Protein AF-B9TG92-F1 (afdb_monomer_lite)

Secondary structure (DSSP, 8-state):
------GGGS---SSSPPPPB---SPPPEEEEESS-EEPPPP---TTTTEEEE-SEEE---TT-SSPPEEE--EEEE-HHHHHTSSSEE--SS--EEEEESS-EES-EEEE-EEEEE--STT---EEEEE---EEEEESS-EES-EEEEEEEEEEEEESS-EE-SSTTS--EEEEEEEEEEEEEESS-EEEEEEEETTSSPPPTTTS-TT-S--EE-----TT-EEEEEESSS-EEE---HHHHHHHHHHHHTS-SS-TT-GGGGGEE-SEEEEEESSS-EEESS-EEE---TT-EEEEEESS-EEE-SSS-EEEEE----GGGS--SSS-EEHHHHHHHHHHHHH--SS-S-SS-TTTT--PPEEEEESSS-EEESS--TTT--EEEEESS-EEEEESS-B-SEEEEE--SSTT---EEE-

Foldseek 3Di:
DDPPVPPVPADDPDDDAFDFDQDADWEAEAAEDAAEAEWDADLDDLQQFWDWAAAWDFGDDPPDPGTDIAGETWIHGRVVRVVPDTAEEGGNAYEYHYEHAAEYENHDYEWDWTWDQDDPDRAHDTDITTFYEYAHYHCAEYAQHEYETAAEEYHHEHAAEQAHPDPLGAGYEYEYANYEYEAEHQAEYEHQFYAHSQQQFRAPVNCPVVSGFGWGAGRHDLNFEHAHEYNAYEYEDANNLVSSQVSNCVVRVHGSDDVLQSCRRQEGALEYAYYYNNYEYEYAAEHEHQQHQQREAHAAHQAEHAYEYPAEYEYENWQADSVQQAHSRGIDGSVSNSVSVVLRRVPDPPRHDPQGSNLPYPDAHEAYRPQYEHYYPDPDDPGYAYEYAEQDAHEHEHNDYHYRYYYHYHHSDPPGDHDHYD

Organism: Ricinus communis (NCBI:txid3988)

Radius of gyration: 21.95 Å; chains: 1; bounding box: 61×49×61 Å

pLDDT: mean 84.56, std 16.41, range [24.73, 98.94]

Sequence (422 aa):
MADTGDFNAYWLFLVGLRYPQYPEHGGNVAIAAGHDVKFAKTDYFFTDWLARIGGKVTIDTAGTSNPPTYELTTWGVLLDDLANQQGVAAMGGGNLAVTAGNDIANLYATLPVTARQNGGGTRNQVEIVGGGNATVIAGRDILSPRIQVDKGELNLTAGRNITAATSNDLNAVLAIADTQVNLHARGDIIVDAIVNSTVLPLAAAQNNGGLLPSNYFFTYSDKASVTAQSLGGDVLLANRAKKVDTAFAARYATDLFRSSSLRFFEIYPGTVRLQALQGDVKFANDMMLFPTAKGQLEVNAANNVASTGDATASIVLSDADVASLGTLAAPRTGQDVDAALEAAMKQINPQHATQPVHRDDNTAAIIDALNGDIAPQFALPGTLRFQFTINKSLLAHAGRDLINTDFYIQHSRDSDISELLA

Structure (mmCIF, N/CA/C/O backbone):
data_AF-B9TG92-F1
#
_entry.id   AF-B9TG92-F1
#
loop_
_atom_site.group_PDB
_atom_site.id
_atom_site.type_symbol
_atom_site.label_atom_id
_atom_site.label_alt_id
_atom_site.label_comp_id
_atom_site.label_asym_id
_atom_site.label_entity_id
_atom_site.label_seq_id
_atom_site.pdbx_PDB_ins_code
_atom_site.Cartn_x
_atom_site.Cartn_y
_atom_site.Cartn_z
_atom_site.occupancy
_atom_site.B_iso_or_equiv
_atom_site.auth_seq_id
_atom_site.auth_comp_id
_atom_site.auth_asym_id
_atom_site.auth_atom_id
_atom_site.pdbx_PDB_model_num
ATOM 1 N N . MET A 1 1 ? 22.901 -11.421 -41.882 1.00 32.66 1 MET A N 1
ATOM 2 C CA . MET A 1 1 ? 23.095 -12.180 -40.630 1.00 32.66 1 MET A CA 1
ATOM 3 C C . MET A 1 1 ? 21.723 -12.404 -40.040 1.00 32.66 1 MET A C 1
ATOM 5 O O . MET A 1 1 ? 20.933 -11.470 -40.058 1.00 32.66 1 MET A O 1
ATOM 9 N N . ALA A 1 2 ? 21.413 -13.647 -39.684 1.00 24.73 2 ALA A N 1
ATOM 10 C CA . ALA A 1 2 ? 20.120 -14.025 -39.138 1.00 24.73 2 ALA A CA 1
ATOM 11 C C . ALA A 1 2 ? 19.972 -13.444 -37.728 1.00 24.73 2 ALA A C 1
ATOM 13 O O . ALA A 1 2 ? 20.885 -13.560 -36.915 1.00 24.73 2 ALA A O 1
ATOM 14 N N . ASP A 1 3 ? 18.833 -12.800 -37.511 1.00 35.12 3 ASP A N 1
ATOM 15 C CA . ASP A 1 3 ? 18.341 -12.271 -36.247 1.00 35.12 3 ASP A CA 1
ATOM 16 C C . ASP A 1 3 ? 18.025 -13.450 -35.315 1.00 35.12 3 ASP A C 1
ATOM 18 O O . ASP A 1 3 ? 16.931 -14.016 -35.326 1.00 35.12 3 ASP A O 1
ATOM 22 N N . THR A 1 4 ? 19.038 -13.922 -34.591 1.00 27.95 4 THR A N 1
ATOM 23 C CA . THR A 1 4 ? 18.823 -14.750 -33.407 1.00 27.95 4 THR A CA 1
ATOM 24 C C . THR A 1 4 ? 18.380 -13.787 -32.321 1.00 27.95 4 THR A C 1
ATOM 26 O O . THR A 1 4 ? 19.220 -13.056 -31.801 1.00 27.95 4 THR A O 1
ATOM 29 N N . GLY A 1 5 ? 17.078 -13.762 -32.027 1.00 35.16 5 GLY A N 1
ATOM 30 C CA . GLY A 1 5 ? 16.416 -12.950 -30.996 1.00 35.16 5 GLY A CA 1
ATOM 31 C C . GLY A 1 5 ? 16.893 -13.181 -29.555 1.00 35.16 5 GLY A C 1
ATOM 32 O O . GLY A 1 5 ? 16.096 -13.124 -28.626 1.00 35.16 5 GLY A O 1
ATOM 33 N N . ASP A 1 6 ? 18.182 -13.433 -29.359 1.00 37.00 6 ASP A N 1
ATOM 34 C CA . ASP A 1 6 ? 18.856 -13.448 -28.080 1.00 37.00 6 ASP A CA 1
ATOM 35 C C . ASP A 1 6 ? 19.306 -12.027 -27.745 1.00 37.00 6 ASP A C 1
ATOM 37 O O . ASP A 1 6 ? 20.377 -11.551 -28.132 1.00 37.00 6 ASP A O 1
ATOM 41 N N . PHE A 1 7 ? 18.489 -11.378 -26.921 1.00 45.91 7 PHE A N 1
ATOM 42 C CA . PHE A 1 7 ? 18.808 -10.145 -26.197 1.00 45.91 7 PHE A CA 1
ATOM 43 C C . PHE A 1 7 ? 20.132 -10.232 -25.400 1.00 45.91 7 PHE A C 1
ATOM 45 O O . PHE A 1 7 ? 20.683 -9.214 -24.996 1.00 45.91 7 PHE A O 1
ATOM 52 N N . ASN A 1 8 ? 20.674 -11.443 -25.212 1.00 42.69 8 ASN A N 1
ATOM 53 C CA . ASN A 1 8 ? 21.971 -11.714 -24.589 1.00 42.69 8 ASN A CA 1
ATOM 54 C C . ASN A 1 8 ? 23.181 -11.212 -25.404 1.00 42.69 8 ASN A C 1
ATOM 56 O O . ASN A 1 8 ? 24.268 -11.083 -24.846 1.00 42.69 8 ASN A O 1
ATOM 60 N N . ALA A 1 9 ? 23.036 -10.971 -26.714 1.00 37.94 9 ALA A N 1
ATOM 61 C CA . ALA A 1 9 ? 24.178 -10.698 -27.596 1.00 37.94 9 ALA A CA 1
ATOM 62 C C . ALA A 1 9 ? 24.512 -9.204 -27.776 1.00 37.94 9 ALA A C 1
ATOM 64 O O . ALA A 1 9 ? 25.618 -8.872 -28.207 1.00 37.94 9 ALA A O 1
ATOM 65 N N . TYR A 1 10 ? 23.596 -8.295 -27.433 1.00 39.09 10 TYR A N 1
ATOM 66 C CA . TYR A 1 10 ? 23.739 -6.863 -27.704 1.00 39.09 10 TYR A CA 1
ATOM 67 C C . TYR A 1 10 ? 23.514 -6.057 -26.417 1.00 39.09 10 TYR A C 1
ATOM 69 O O . TYR A 1 10 ? 22.395 -5.626 -26.183 1.00 39.09 10 TYR A O 1
ATOM 77 N N . TRP A 1 11 ? 24.589 -5.926 -25.613 1.00 43.22 11 TRP A N 1
ATOM 78 C CA . TRP A 1 11 ? 24.869 -5.066 -24.427 1.00 43.22 11 TRP A CA 1
ATOM 79 C C . TRP A 1 11 ? 25.344 -5.888 -23.210 1.00 43.22 11 TRP A C 1
ATOM 81 O O . TRP A 1 11 ? 24.722 -6.884 -22.879 1.00 43.22 11 TRP A O 1
ATOM 91 N N . LEU A 1 12 ? 26.417 -5.577 -22.465 1.00 42.84 12 LEU A N 1
ATOM 92 C CA . LEU A 1 12 ? 27.057 -4.305 -22.113 1.00 42.84 12 LEU A CA 1
ATOM 93 C C . LEU A 1 12 ? 28.601 -4.388 -22.220 1.00 42.84 12 LEU A C 1
ATOM 95 O O . LEU A 1 12 ? 29.287 -4.791 -21.282 1.00 42.84 12 LEU A O 1
ATOM 99 N N . PHE A 1 13 ? 29.184 -3.933 -23.329 1.00 36.28 13 PHE A N 1
ATOM 100 C CA . PHE A 1 13 ? 30.640 -3.747 -23.443 1.00 36.28 13 PHE A CA 1
ATOM 101 C C . PHE A 1 13 ? 31.034 -2.289 -23.184 1.00 36.28 13 PHE A C 1
ATOM 103 O O . PHE A 1 13 ? 31.617 -1.639 -24.039 1.00 36.28 13 PHE A O 1
ATOM 110 N N . LEU A 1 14 ? 30.726 -1.761 -21.999 1.00 35.78 14 LEU A N 1
ATOM 111 C CA . LEU A 1 14 ? 31.373 -0.550 -21.489 1.00 35.78 14 LEU A CA 1
ATOM 112 C C . LEU A 1 14 ? 31.385 -0.577 -19.952 1.00 35.78 14 LEU A C 1
ATOM 114 O O . LEU A 1 14 ? 30.380 -0.349 -19.296 1.00 35.78 14 LEU A O 1
ATOM 118 N N . VAL A 1 15 ? 32.569 -0.864 -19.406 1.00 33.81 15 VAL A N 1
ATOM 119 C CA . VAL A 1 15 ? 33.053 -0.459 -18.073 1.00 33.81 15 VAL A CA 1
ATOM 120 C C . VAL A 1 15 ? 32.148 -0.818 -16.871 1.00 33.81 15 VAL A C 1
ATOM 122 O O . VAL A 1 15 ? 31.444 0.022 -16.326 1.00 33.81 15 VAL A O 1
ATOM 125 N N . GLY A 1 16 ? 32.227 -2.064 -16.386 1.00 43.06 16 GLY A N 1
ATOM 126 C CA . GLY A 1 16 ? 31.868 -2.402 -14.993 1.00 43.06 16 GLY A CA 1
ATOM 127 C C . GLY A 1 16 ? 30.378 -2.472 -14.625 1.00 43.06 16 GLY A C 1
ATOM 128 O O . GLY A 1 16 ? 30.058 -2.519 -13.439 1.00 43.06 16 GLY A O 1
ATOM 129 N N . LEU A 1 17 ? 29.466 -2.490 -15.597 1.00 50.59 17 LEU A N 1
ATOM 130 C CA . LEU A 1 17 ? 28.030 -2.611 -15.338 1.00 50.59 17 LEU A CA 1
ATOM 131 C C . LEU A 1 17 ? 27.621 -4.046 -14.938 1.00 50.59 17 LEU A C 1
ATOM 133 O O . LEU A 1 17 ? 28.077 -5.026 -15.527 1.00 50.59 17 LEU A O 1
ATOM 137 N N . ARG A 1 18 ? 26.750 -4.153 -13.923 1.00 62.03 18 ARG A N 1
ATOM 138 C CA . ARG A 1 18 ? 26.184 -5.416 -13.416 1.00 62.03 18 ARG A CA 1
ATOM 139 C C . ARG A 1 18 ? 24.968 -5.832 -14.247 1.00 62.03 18 ARG A C 1
ATOM 141 O O . ARG A 1 18 ? 24.165 -4.982 -14.625 1.00 62.03 18 ARG A O 1
ATOM 148 N N . TYR A 1 19 ? 24.819 -7.129 -14.508 1.00 69.75 19 TYR A N 1
ATOM 149 C CA . TYR A 1 19 ? 23.751 -7.657 -15.362 1.00 69.75 19 TYR A CA 1
ATOM 150 C C . TYR A 1 19 ? 22.501 -8.017 -14.545 1.00 69.75 19 TYR A C 1
ATOM 152 O O . TYR A 1 19 ? 22.633 -8.775 -13.578 1.00 69.75 19 TYR A O 1
ATOM 160 N N . PRO A 1 20 ? 21.297 -7.537 -14.923 1.00 79.12 20 PRO A N 1
ATOM 161 C CA . PRO A 1 20 ? 20.060 -8.041 -14.344 1.00 79.12 20 PRO A CA 1
ATOM 162 C C . PRO A 1 20 ? 19.905 -9.520 -14.699 1.00 79.12 20 PRO A C 1
ATOM 164 O O . PRO A 1 20 ? 20.040 -9.912 -15.858 1.00 79.12 20 PRO A O 1
ATOM 167 N N . GLN A 1 21 ? 19.620 -10.335 -13.692 1.00 86.12 21 GLN A N 1
ATOM 168 C CA . GLN A 1 21 ? 19.361 -11.759 -13.855 1.00 86.12 21 GLN A CA 1
ATOM 169 C C . GLN A 1 21 ? 17.859 -12.037 -13.772 1.00 86.12 21 GLN A C 1
ATOM 171 O O . GLN A 1 21 ? 17.124 -11.351 -13.060 1.00 86.12 21 GLN A O 1
ATOM 176 N N . TYR A 1 22 ? 17.415 -13.067 -14.489 1.00 90.12 22 TYR A N 1
ATOM 177 C CA . TYR A 1 22 ? 16.012 -13.479 -14.582 1.00 90.12 22 TYR A CA 1
ATOM 178 C C . TYR A 1 22 ? 15.891 -14.919 -14.070 1.00 90.12 22 TYR A C 1
ATOM 180 O O . TYR A 1 22 ? 15.776 -15.844 -14.875 1.00 90.12 22 TYR A O 1
ATOM 188 N N . PRO A 1 23 ? 16.049 -15.151 -12.751 1.00 89.38 23 PRO A N 1
ATOM 189 C CA . PRO A 1 23 ? 15.964 -16.491 -12.195 1.00 89.38 23 PRO A CA 1
ATOM 190 C C . PRO A 1 23 ? 14.583 -17.090 -12.465 1.00 89.38 23 PRO A C 1
ATOM 192 O O . PRO A 1 23 ? 13.569 -16.394 -12.453 1.00 89.38 23 PRO A O 1
ATOM 195 N N . GLU A 1 24 ? 14.555 -18.403 -12.650 1.00 89.06 24 GLU A N 1
ATOM 196 C CA . GLU A 1 24 ? 13.348 -19.208 -12.813 1.00 89.06 24 GLU A CA 1
ATOM 197 C C . GLU A 1 24 ? 13.443 -20.431 -11.898 1.00 89.06 24 GLU A C 1
ATOM 199 O O . GLU A 1 24 ? 14.540 -20.844 -11.516 1.00 89.06 24 GLU A O 1
ATOM 204 N N . HIS A 1 25 ? 12.297 -21.043 -11.594 1.00 87.88 25 HIS A N 1
ATOM 205 C CA . HIS A 1 25 ? 12.203 -22.264 -10.788 1.00 87.88 25 HIS A CA 1
ATOM 206 C C . HIS A 1 25 ? 12.802 -22.118 -9.379 1.00 87.88 25 HIS A C 1
ATOM 208 O O . HIS A 1 25 ? 13.513 -23.001 -8.895 1.00 87.88 25 HIS A O 1
ATOM 214 N N . GLY A 1 26 ? 12.505 -21.000 -8.714 1.00 88.19 26 GLY A N 1
ATOM 215 C CA . GLY A 1 26 ? 12.903 -20.784 -7.326 1.00 88.19 26 GLY A CA 1
ATOM 216 C C . GLY A 1 26 ? 12.290 -21.779 -6.337 1.00 88.19 26 GLY A C 1
ATOM 217 O O . GLY A 1 26 ? 11.373 -22.544 -6.646 1.00 88.19 26 GLY A O 1
ATOM 218 N N . GLY A 1 27 ? 12.840 -21.786 -5.122 1.00 92.62 27 GLY A N 1
ATOM 219 C CA . GLY A 1 27 ? 12.465 -22.715 -4.059 1.00 92.62 27 GLY A CA 1
ATOM 220 C C . GLY A 1 27 ? 11.531 -22.108 -3.015 1.00 92.62 27 GLY A C 1
ATOM 221 O O . GLY A 1 27 ? 11.502 -20.899 -2.799 1.00 92.62 27 GLY A O 1
ATOM 222 N N . ASN A 1 28 ? 10.806 -22.978 -2.311 1.00 96.38 28 ASN A N 1
ATOM 223 C CA . ASN A 1 28 ? 10.024 -22.581 -1.144 1.00 96.38 28 ASN A CA 1
ATOM 224 C C . ASN A 1 28 ? 10.932 -22.418 0.083 1.00 96.38 28 ASN A C 1
ATOM 226 O O . ASN A 1 28 ? 11.818 -23.243 0.313 1.00 96.38 28 ASN A O 1
ATOM 230 N N . VAL A 1 29 ? 10.653 -21.416 0.915 1.00 96.06 29 VAL A N 1
ATOM 231 C CA . VAL A 1 29 ? 11.334 -21.201 2.197 1.00 96.06 29 VAL A CA 1
ATOM 232 C C . VAL A 1 29 ? 10.324 -21.288 3.336 1.00 96.06 29 VAL A C 1
ATOM 234 O O . VAL A 1 29 ? 9.287 -20.629 3.309 1.00 96.06 29 VAL A O 1
ATOM 237 N N . ALA A 1 30 ? 10.639 -22.086 4.356 1.00 97.50 30 ALA A N 1
ATOM 238 C CA . ALA A 1 30 ? 9.832 -22.215 5.563 1.00 97.50 30 ALA A CA 1
ATOM 239 C C . ALA A 1 30 ? 10.693 -21.991 6.812 1.00 97.50 30 ALA A C 1
ATOM 241 O O . ALA A 1 30 ? 11.732 -22.630 6.980 1.00 97.50 30 ALA A O 1
ATOM 242 N N . ILE A 1 31 ? 10.249 -21.097 7.696 1.00 97.81 31 ILE A N 1
ATOM 243 C CA . ILE A 1 31 ? 10.874 -20.796 8.988 1.00 97.81 31 ILE A CA 1
ATOM 244 C C . ILE A 1 31 ? 9.813 -20.983 10.069 1.00 97.81 31 ILE A C 1
ATOM 246 O O . ILE A 1 31 ? 8.762 -20.349 10.023 1.00 97.81 31 ILE A O 1
ATOM 250 N N . ALA A 1 32 ? 10.095 -21.827 11.057 1.00 97.94 32 ALA A N 1
ATOM 251 C CA . ALA A 1 32 ? 9.201 -22.064 12.182 1.00 97.94 32 ALA A CA 1
ATOM 252 C C . ALA A 1 32 ? 9.975 -22.014 13.502 1.00 97.94 32 ALA A C 1
ATOM 254 O O . ALA A 1 32 ? 11.012 -22.663 13.642 1.00 97.94 32 ALA A O 1
ATOM 255 N N . ALA A 1 33 ? 9.454 -21.270 14.476 1.00 98.12 33 ALA A N 1
ATOM 256 C CA . ALA A 1 33 ? 9.990 -21.218 15.831 1.00 98.12 33 ALA A CA 1
ATOM 257 C C . ALA A 1 33 ? 8.864 -21.302 16.872 1.00 98.12 33 ALA A C 1
ATOM 259 O O . ALA A 1 33 ? 7.816 -20.677 16.726 1.00 98.12 33 ALA A O 1
ATOM 260 N N . GLY A 1 34 ? 9.098 -22.040 17.962 1.00 98.06 34 GLY A N 1
ATOM 261 C CA . GLY A 1 34 ? 8.134 -22.149 19.068 1.00 98.06 34 GLY A CA 1
ATOM 262 C C . GLY A 1 34 ? 7.963 -20.860 19.884 1.00 98.06 34 GLY A C 1
ATOM 263 O O . GLY A 1 34 ? 6.956 -20.703 20.562 1.00 98.06 34 GLY A O 1
ATOM 264 N N . HIS A 1 35 ? 8.922 -19.934 19.801 1.00 97.75 35 HIS A N 1
ATOM 265 C CA . HIS A 1 35 ? 8.871 -18.611 20.428 1.00 97.75 35 HIS A CA 1
ATOM 266 C C . HIS A 1 35 ? 8.962 -17.519 19.359 1.00 97.75 35 HIS A C 1
ATOM 268 O O . HIS A 1 35 ? 8.070 -17.436 18.523 1.00 97.75 35 HIS A O 1
ATOM 274 N N . ASP A 1 36 ? 10.006 -16.691 19.383 1.00 98.38 36 ASP A N 1
ATOM 275 C CA . ASP A 1 36 ? 10.159 -15.546 18.491 1.00 98.38 36 ASP A CA 1
ATOM 276 C C . ASP A 1 36 ? 10.956 -15.925 17.235 1.00 98.38 36 ASP A C 1
ATOM 278 O O . ASP A 1 36 ? 11.883 -16.738 17.298 1.00 98.38 36 ASP A O 1
ATOM 282 N N . VAL A 1 37 ? 10.683 -15.242 16.123 1.00 98.12 37 VAL A N 1
ATOM 283 C CA . VAL A 1 37 ? 11.600 -15.148 14.979 1.00 98.12 37 VAL A CA 1
ATOM 284 C C . VAL A 1 37 ? 12.099 -13.708 14.896 1.00 98.12 37 VAL A C 1
ATOM 286 O O . VAL A 1 37 ? 11.320 -12.778 14.697 1.00 98.12 37 VAL A O 1
ATOM 289 N N . LYS A 1 38 ? 13.408 -13.501 15.056 1.00 96.44 38 LYS A N 1
ATOM 290 C CA . LYS A 1 38 ? 14.025 -12.167 15.046 1.00 96.44 38 LYS A CA 1
ATOM 291 C C . LYS A 1 38 ? 15.015 -12.069 13.901 1.00 96.44 38 LYS A C 1
ATOM 293 O O . LYS A 1 38 ? 16.072 -12.694 13.938 1.00 96.44 38 LYS A O 1
ATOM 298 N N . PHE A 1 39 ? 14.672 -11.262 12.909 1.00 94.69 39 PHE A N 1
ATOM 299 C CA . PHE A 1 39 ? 15.595 -10.886 11.852 1.00 94.69 39 PHE A CA 1
ATOM 300 C C . PHE A 1 39 ? 16.472 -9.728 12.319 1.00 94.69 39 PHE A C 1
ATOM 302 O O . PHE A 1 39 ? 16.079 -8.907 13.159 1.00 94.69 39 PHE A O 1
ATOM 309 N N . ALA A 1 40 ? 17.680 -9.670 11.771 1.00 91.69 40 ALA A N 1
ATOM 310 C CA . ALA A 1 40 ? 18.549 -8.526 11.960 1.00 91.69 40 ALA A CA 1
ATOM 311 C C . ALA A 1 40 ? 17.946 -7.294 11.261 1.00 91.69 40 ALA A C 1
ATOM 313 O O . ALA A 1 40 ? 17.306 -7.398 10.212 1.00 91.69 40 ALA A O 1
ATOM 314 N N . LYS A 1 41 ? 18.105 -6.119 11.879 1.00 88.06 41 LYS A N 1
ATOM 315 C CA . LYS A 1 41 ? 17.616 -4.868 11.299 1.00 88.06 41 LYS A CA 1
ATOM 316 C C . LYS A 1 41 ? 18.447 -4.536 10.065 1.00 88.06 41 LYS A C 1
ATOM 318 O O . LYS A 1 41 ? 19.637 -4.274 10.181 1.00 88.06 41 LYS A O 1
ATOM 323 N N . THR A 1 42 ? 17.789 -4.506 8.913 1.00 82.94 42 THR A N 1
ATOM 324 C CA . THR A 1 42 ? 18.389 -4.050 7.658 1.00 82.94 42 THR A CA 1
ATOM 325 C C . THR A 1 42 ? 18.031 -2.594 7.350 1.00 82.94 42 THR A C 1
ATOM 327 O O . THR A 1 42 ? 16.931 -2.143 7.679 1.00 82.94 42 THR A O 1
ATOM 330 N N . ASP A 1 43 ? 18.961 -1.868 6.744 1.00 79.50 43 ASP A N 1
ATOM 331 C CA . ASP A 1 43 ? 18.799 -0.549 6.126 1.00 79.50 43 ASP A CA 1
ATOM 332 C C . ASP A 1 43 ? 18.682 -0.646 4.593 1.00 79.50 43 ASP A C 1
ATOM 334 O O . ASP A 1 43 ? 18.698 0.369 3.904 1.00 79.50 43 ASP A O 1
ATOM 338 N N . TYR A 1 44 ? 18.559 -1.865 4.057 1.00 79.69 44 TYR A N 1
ATOM 339 C CA . TYR A 1 44 ? 18.338 -2.103 2.638 1.00 79.69 44 TYR A CA 1
ATOM 340 C C . TYR A 1 44 ? 16.861 -1.974 2.265 1.00 79.69 44 TYR A C 1
ATOM 342 O O . TYR A 1 44 ? 15.956 -2.322 3.037 1.00 79.69 44 TYR A O 1
ATOM 350 N N . PHE A 1 45 ? 16.631 -1.532 1.034 1.00 81.88 45 PHE A N 1
ATOM 351 C CA . PHE A 1 45 ? 15.318 -1.424 0.424 1.00 81.88 45 PHE A CA 1
ATOM 352 C C . PHE A 1 45 ? 15.212 -2.286 -0.839 1.00 81.88 45 PHE A C 1
ATOM 354 O O . PHE A 1 45 ? 16.197 -2.788 -1.378 1.00 81.88 45 PHE A O 1
ATOM 361 N N . PHE A 1 46 ? 13.985 -2.511 -1.310 1.00 84.44 46 PHE A N 1
ATOM 362 C CA . PHE A 1 46 ? 13.704 -3.389 -2.458 1.00 84.44 46 PHE A CA 1
ATOM 363 C C . PHE A 1 46 ? 14.378 -2.917 -3.758 1.00 84.44 46 PHE A C 1
ATOM 365 O O . PHE A 1 46 ? 14.611 -3.692 -4.678 1.00 84.44 46 PHE A O 1
ATOM 372 N N . THR A 1 47 ? 14.729 -1.634 -3.829 1.00 79.88 47 THR A N 1
ATOM 373 C CA . THR A 1 47 ? 15.389 -1.002 -4.974 1.00 79.88 47 THR A CA 1
ATOM 374 C C . THR A 1 47 ? 16.872 -1.318 -5.095 1.00 79.88 47 THR A C 1
ATOM 376 O O . THR A 1 47 ? 17.432 -1.093 -6.160 1.00 79.88 47 THR A O 1
ATOM 379 N N . ASP A 1 48 ? 17.521 -1.826 -4.044 1.00 79.94 48 ASP A N 1
ATOM 380 C CA . ASP A 1 48 ? 18.973 -2.050 -4.042 1.00 79.94 48 ASP A CA 1
ATOM 381 C C . ASP A 1 48 ? 19.429 -3.096 -5.059 1.00 79.94 48 ASP A C 1
ATOM 383 O O . ASP A 1 48 ? 20.454 -2.935 -5.718 1.00 79.94 48 ASP A O 1
ATOM 387 N N . TRP A 1 49 ? 18.652 -4.163 -5.211 1.00 83.31 49 TRP A N 1
ATOM 388 C CA . TRP A 1 49 ? 18.963 -5.290 -6.092 1.00 83.31 49 TRP A CA 1
ATOM 389 C C . TRP A 1 49 ? 17.982 -5.423 -7.251 1.00 83.31 49 TRP A C 1
ATOM 391 O O . TRP A 1 49 ? 18.263 -6.164 -8.188 1.00 83.31 49 TRP A O 1
ATOM 401 N N . LEU A 1 50 ? 16.837 -4.738 -7.218 1.00 84.44 50 LEU A N 1
ATOM 402 C CA . LEU A 1 50 ? 15.870 -4.780 -8.309 1.00 84.44 50 LEU A CA 1
ATOM 403 C C . LEU A 1 50 ? 16.279 -3.782 -9.396 1.00 84.44 50 LEU A C 1
ATOM 405 O O . LEU A 1 50 ? 15.917 -2.607 -9.347 1.00 84.44 50 LEU A O 1
ATOM 409 N N . ALA A 1 51 ? 17.058 -4.255 -10.367 1.00 81.94 51 ALA A N 1
ATOM 410 C CA . ALA A 1 51 ? 17.488 -3.458 -11.507 1.00 81.94 51 ALA A CA 1
ATOM 411 C C . ALA A 1 51 ? 16.348 -3.317 -12.518 1.00 81.94 51 ALA A C 1
ATOM 413 O O . ALA A 1 51 ? 15.675 -4.296 -12.845 1.00 81.94 51 ALA A O 1
ATOM 414 N N . ARG A 1 52 ? 16.149 -2.101 -13.036 1.00 81.31 52 ARG A N 1
ATOM 415 C CA . ARG A 1 52 ? 15.073 -1.778 -13.982 1.00 81.31 52 ARG A CA 1
ATOM 416 C C . ARG A 1 52 ? 15.578 -0.893 -15.114 1.00 81.31 52 ARG A C 1
ATOM 418 O O . ARG A 1 52 ? 16.398 -0.003 -14.906 1.00 81.31 52 ARG A O 1
ATOM 425 N N . ILE A 1 53 ? 15.031 -1.119 -16.299 1.00 77.31 53 ILE A N 1
ATOM 426 C CA . ILE A 1 53 ? 15.172 -0.271 -17.480 1.00 77.31 53 ILE A CA 1
ATOM 427 C C . ILE A 1 53 ? 13.763 -0.068 -18.040 1.00 77.31 53 ILE A C 1
ATOM 429 O O . ILE A 1 53 ? 12.962 -1.001 -18.059 1.00 77.31 53 ILE A O 1
ATOM 433 N N . GLY A 1 54 ? 13.457 1.144 -18.483 1.00 77.06 54 GLY A N 1
ATOM 434 C CA . GLY A 1 54 ? 12.190 1.485 -19.121 1.00 77.06 54 GLY A CA 1
ATOM 435 C C . GLY A 1 54 ? 12.404 2.568 -20.171 1.00 77.06 54 GLY A C 1
ATOM 436 O O . GLY A 1 54 ? 13.326 3.367 -20.048 1.00 77.06 54 GLY A O 1
ATOM 437 N N . GLY A 1 55 ? 11.553 2.624 -21.189 1.00 75.62 55 GLY A N 1
ATOM 438 C CA . GLY A 1 55 ? 11.542 3.720 -22.156 1.00 75.62 55 GLY A CA 1
ATOM 439 C C . GLY A 1 55 ? 12.617 3.618 -23.242 1.00 75.62 55 GLY A C 1
ATOM 440 O O . GLY A 1 55 ? 13.022 2.531 -23.653 1.00 75.62 55 GLY A O 1
ATOM 441 N N . LYS A 1 56 ? 13.019 4.776 -23.777 1.00 74.94 56 LYS A N 1
ATOM 442 C CA . LYS A 1 56 ? 13.911 4.867 -24.940 1.00 74.94 56 LYS A CA 1
ATOM 443 C C . LYS A 1 56 ? 15.371 4.687 -24.537 1.00 74.94 56 LYS A C 1
ATOM 445 O O . LYS A 1 56 ? 15.921 5.511 -23.811 1.00 74.94 56 LYS A O 1
ATOM 450 N N . VAL A 1 57 ? 16.007 3.652 -25.071 1.00 70.50 57 VAL A N 1
ATOM 451 C CA . VAL A 1 57 ? 17.429 3.348 -24.890 1.00 70.50 57 VAL A CA 1
ATOM 452 C C . VAL A 1 57 ? 18.134 3.460 -26.236 1.00 70.50 57 VAL A C 1
ATOM 454 O O . VAL A 1 57 ? 17.754 2.797 -27.200 1.00 70.50 57 VAL A O 1
ATOM 457 N N . THR A 1 58 ? 19.168 4.295 -26.312 1.00 69.81 58 THR A N 1
ATOM 458 C CA . THR A 1 58 ? 19.995 4.447 -27.517 1.00 69.81 58 THR A CA 1
ATOM 459 C C . THR A 1 58 ? 21.234 3.572 -27.420 1.00 69.81 58 THR A C 1
ATOM 461 O O . THR A 1 58 ? 21.972 3.656 -26.438 1.00 69.81 58 THR A O 1
ATOM 464 N N . ILE A 1 59 ? 21.457 2.744 -28.445 1.00 67.00 59 ILE A N 1
ATOM 465 C CA . ILE A 1 59 ? 22.550 1.774 -28.488 1.00 67.00 59 ILE A CA 1
ATOM 466 C C . ILE A 1 59 ? 23.726 2.2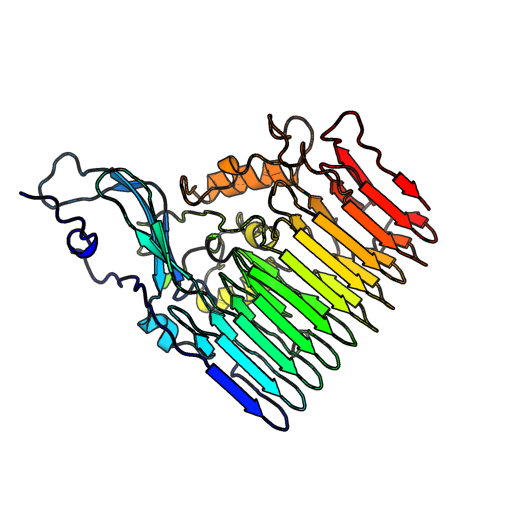43 -29.316 1.00 67.00 59 ILE A C 1
ATOM 468 O O . ILE A 1 59 ? 23.740 2.070 -30.532 1.00 67.00 59 ILE A O 1
ATOM 472 N N . ASP A 1 60 ? 24.731 2.805 -28.641 1.00 61.94 60 ASP A N 1
ATOM 473 C CA . ASP A 1 60 ? 26.004 3.132 -29.273 1.00 61.94 60 ASP A CA 1
ATOM 474 C C . ASP A 1 60 ? 26.828 1.864 -29.508 1.00 61.94 60 ASP A C 1
ATOM 476 O O . ASP A 1 60 ? 27.434 1.291 -28.600 1.00 61.94 60 ASP A O 1
ATOM 480 N N . THR A 1 61 ? 26.811 1.405 -30.757 1.00 61.09 61 THR A N 1
ATOM 481 C CA . THR A 1 61 ? 27.710 0.355 -31.227 1.00 61.09 61 THR A CA 1
ATOM 482 C C . THR A 1 61 ? 28.906 1.043 -31.873 1.00 61.09 61 THR A C 1
ATOM 484 O O . THR A 1 61 ? 28.735 1.833 -32.800 1.00 61.09 61 THR A O 1
ATOM 487 N N . ALA A 1 62 ? 30.120 0.755 -31.396 1.00 53.81 62 ALA A N 1
ATOM 488 C CA . ALA A 1 62 ? 31.332 1.436 -31.848 1.00 53.81 62 ALA A CA 1
ATOM 489 C C . ALA A 1 62 ? 31.416 1.512 -33.389 1.00 53.81 62 ALA A C 1
ATOM 491 O O . ALA A 1 62 ? 31.582 0.496 -34.065 1.00 53.81 62 ALA A O 1
ATOM 492 N N . GLY A 1 63 ? 31.304 2.731 -33.933 1.00 59.34 63 GLY A N 1
ATOM 493 C CA . GLY A 1 63 ? 31.415 3.018 -35.369 1.00 59.34 63 GLY A CA 1
ATOM 494 C C . GLY A 1 63 ? 30.112 3.365 -36.103 1.00 59.34 63 GLY A C 1
ATOM 495 O O . GLY A 1 63 ? 30.178 3.666 -37.295 1.00 59.34 63 GLY A O 1
ATOM 496 N N . THR A 1 64 ? 28.944 3.372 -35.448 1.00 60.62 64 THR A N 1
ATOM 497 C CA . THR A 1 64 ? 27.695 3.853 -36.075 1.00 60.62 64 THR A CA 1
ATOM 498 C C . THR A 1 64 ? 27.484 5.355 -35.886 1.00 60.62 64 THR A C 1
ATOM 500 O O . THR A 1 64 ? 27.410 5.838 -34.764 1.00 60.62 64 THR A O 1
ATOM 503 N N . SER A 1 65 ? 27.316 6.100 -36.985 1.00 67.31 65 SER A N 1
ATOM 504 C CA . SER A 1 65 ? 27.017 7.544 -36.964 1.00 67.31 65 SER A CA 1
ATOM 505 C C . SER A 1 65 ? 25.586 7.885 -36.526 1.00 67.31 65 SER A C 1
ATOM 507 O O . SER A 1 65 ? 25.320 9.037 -36.205 1.00 67.31 65 SER A O 1
ATOM 509 N N . ASN A 1 66 ? 24.687 6.894 -36.491 1.00 70.31 66 ASN A N 1
ATOM 510 C CA . ASN A 1 66 ? 23.313 6.991 -35.998 1.00 70.31 66 ASN A CA 1
ATOM 511 C C . ASN A 1 66 ? 22.994 5.737 -35.167 1.00 70.31 66 ASN A C 1
ATOM 513 O O . ASN A 1 66 ? 22.535 4.739 -35.733 1.00 70.31 66 ASN A O 1
ATOM 517 N N . PRO A 1 67 ? 23.280 5.743 -33.857 1.00 70.31 67 PRO A N 1
ATOM 518 C CA . PRO A 1 67 ? 22.981 4.605 -33.005 1.00 70.31 67 PRO A CA 1
ATOM 519 C C . PRO A 1 67 ? 21.463 4.358 -32.953 1.00 70.31 67 PRO A C 1
ATOM 521 O O . PRO A 1 67 ? 20.694 5.311 -32.792 1.00 70.31 67 PRO A O 1
ATOM 524 N N . PRO A 1 68 ? 20.997 3.108 -33.109 1.00 68.81 68 PRO A N 1
ATOM 525 C CA . PRO A 1 68 ? 19.574 2.802 -33.050 1.00 68.81 68 PRO A CA 1
ATOM 526 C C . PRO A 1 68 ? 18.994 3.054 -31.648 1.00 68.81 68 PRO A C 1
ATOM 528 O O . PRO A 1 68 ? 19.610 2.715 -30.636 1.00 68.81 68 PRO A O 1
ATOM 531 N N . THR A 1 69 ? 17.789 3.628 -31.593 1.00 73.12 69 THR A N 1
ATOM 532 C CA . THR A 1 69 ? 17.003 3.803 -30.361 1.00 73.12 69 THR A CA 1
ATOM 533 C C . THR A 1 69 ? 15.900 2.753 -30.289 1.00 73.12 69 THR A C 1
ATOM 535 O O . THR A 1 69 ? 15.149 2.570 -31.247 1.00 73.12 69 THR A O 1
ATOM 538 N N . TYR A 1 70 ? 15.777 2.105 -29.136 1.00 71.88 70 TYR A N 1
ATOM 539 C CA . TYR A 1 70 ? 14.789 1.066 -28.854 1.00 71.88 70 TYR A CA 1
ATOM 540 C C . TYR A 1 70 ? 13.896 1.511 -27.705 1.00 71.88 70 TYR A C 1
ATOM 542 O O . TYR A 1 70 ? 14.371 2.156 -26.775 1.00 71.88 70 TYR A O 1
ATOM 550 N N . GLU A 1 71 ? 12.616 1.156 -27.746 1.00 76.44 71 GLU A N 1
ATOM 551 C CA . GLU A 1 71 ? 11.730 1.264 -26.586 1.00 76.44 71 GLU A CA 1
ATOM 552 C C . GLU A 1 71 ? 11.715 -0.078 -25.862 1.00 76.44 71 GLU A C 1
ATOM 554 O O . GLU A 1 71 ? 11.256 -1.074 -26.418 1.00 76.44 71 GLU A O 1
ATOM 559 N N . LEU A 1 72 ? 12.265 -0.109 -24.647 1.00 76.31 72 LEU A N 1
ATOM 560 C CA . LEU A 1 72 ? 12.531 -1.335 -23.901 1.00 76.31 72 LEU A CA 1
ATOM 561 C C . LEU A 1 72 ? 12.105 -1.176 -22.447 1.00 76.31 72 LEU A C 1
ATOM 563 O O . LEU A 1 72 ? 12.400 -0.168 -21.810 1.00 76.31 72 LEU A O 1
ATOM 567 N N . THR A 1 73 ? 11.465 -2.206 -21.908 1.00 83.31 73 THR A N 1
ATOM 568 C CA . THR A 1 73 ? 11.119 -2.311 -20.486 1.00 83.31 73 THR A CA 1
ATOM 569 C C . THR A 1 73 ? 11.619 -3.636 -19.956 1.00 83.31 73 THR A C 1
ATOM 571 O O . THR A 1 73 ? 11.256 -4.680 -20.467 1.00 83.31 73 THR A O 1
ATOM 574 N N . THR A 1 74 ? 12.476 -3.655 -18.954 1.00 84.94 74 THR A N 1
ATOM 575 C CA . THR A 1 74 ? 12.961 -4.918 -18.394 1.00 84.94 74 THR A CA 1
ATOM 576 C C . THR A 1 74 ? 13.316 -4.717 -16.941 1.00 84.94 74 THR A C 1
ATOM 578 O O . THR A 1 74 ? 13.758 -3.634 -16.549 1.00 84.94 74 THR A O 1
ATOM 581 N N . TRP A 1 75 ? 13.126 -5.749 -16.130 1.00 87.81 75 TRP A N 1
ATOM 582 C CA . TRP A 1 75 ? 13.628 -5.733 -14.766 1.00 87.81 75 TRP A CA 1
ATOM 583 C C . TRP A 1 75 ? 14.025 -7.115 -14.296 1.00 87.81 75 TRP A C 1
ATOM 585 O O . TRP A 1 75 ? 13.364 -8.112 -14.580 1.00 87.81 75 TRP A O 1
ATOM 595 N N . GLY A 1 76 ? 15.118 -7.153 -13.553 1.00 87.50 76 GLY A N 1
ATOM 596 C CA . GLY A 1 76 ? 15.706 -8.378 -13.048 1.00 87.50 76 GLY A CA 1
ATOM 597 C C . GLY A 1 76 ? 16.434 -8.125 -11.741 1.00 87.50 76 GLY A C 1
ATOM 598 O O . GLY A 1 76 ? 16.466 -7.009 -11.219 1.00 87.50 76 GLY A O 1
ATOM 599 N N . VAL A 1 77 ? 17.019 -9.184 -11.207 1.00 86.94 77 VAL A N 1
ATOM 600 C CA . VAL A 1 77 ? 17.693 -9.152 -9.912 1.00 86.94 77 VAL A CA 1
ATOM 601 C C . VAL A 1 77 ? 19.202 -9.029 -10.088 1.00 86.94 77 VAL A C 1
ATOM 603 O O . VAL A 1 77 ? 19.806 -9.706 -10.918 1.00 86.94 77 VAL A O 1
ATOM 606 N N . LEU A 1 78 ? 19.828 -8.183 -9.280 1.00 84.62 78 LEU A N 1
ATOM 607 C CA . LEU A 1 78 ? 21.272 -8.153 -9.083 1.00 84.62 78 LEU A CA 1
ATOM 608 C C . LEU A 1 78 ? 21.593 -9.089 -7.915 1.00 84.62 78 LEU A C 1
ATOM 610 O O . LEU A 1 78 ? 21.542 -8.682 -6.753 1.00 84.62 78 LEU A O 1
ATOM 614 N N . LEU A 1 79 ? 21.877 -10.361 -8.217 1.00 80.12 79 LEU A N 1
ATOM 615 C CA . LEU A 1 79 ? 22.069 -11.385 -7.180 1.00 80.12 79 LEU A CA 1
ATOM 616 C C . LEU A 1 79 ? 23.186 -11.038 -6.192 1.00 80.12 79 LEU A C 1
ATOM 618 O O . LEU A 1 79 ? 23.033 -11.312 -5.006 1.00 80.12 79 LEU A O 1
ATOM 622 N N . ASP A 1 80 ? 24.266 -10.401 -6.648 1.00 79.31 80 ASP A N 1
ATOM 623 C CA . ASP A 1 80 ? 25.370 -10.003 -5.770 1.00 79.31 80 ASP A CA 1
ATOM 624 C C . ASP A 1 80 ? 24.933 -8.957 -4.732 1.00 79.31 80 ASP A C 1
ATOM 626 O O . ASP A 1 80 ? 25.358 -9.015 -3.581 1.00 79.31 80 ASP A O 1
ATOM 630 N N . ASP A 1 81 ? 24.059 -8.013 -5.099 1.00 78.12 81 ASP A N 1
ATOM 631 C CA . ASP A 1 81 ? 23.531 -7.016 -4.157 1.00 78.12 81 ASP A CA 1
ATOM 632 C C . ASP A 1 81 ? 22.552 -7.646 -3.174 1.00 78.12 81 ASP A C 1
ATOM 634 O O . ASP A 1 81 ? 22.606 -7.370 -1.976 1.00 78.12 81 ASP A O 1
ATOM 638 N N . LEU A 1 82 ? 21.703 -8.546 -3.668 1.00 78.62 82 LEU A N 1
ATOM 639 C CA . LEU A 1 82 ? 20.728 -9.258 -2.853 1.00 78.62 82 LEU A CA 1
ATOM 640 C C . LEU A 1 82 ? 21.394 -10.216 -1.856 1.00 78.62 82 LEU A C 1
ATOM 642 O O . LEU A 1 82 ? 20.969 -10.303 -0.708 1.00 78.62 82 LEU A O 1
ATOM 646 N N . ALA A 1 83 ? 22.481 -10.884 -2.251 1.00 75.44 83 ALA A N 1
ATOM 647 C CA . ALA A 1 83 ? 23.252 -11.767 -1.374 1.00 75.44 83 ALA A CA 1
ATOM 648 C C . ALA A 1 83 ? 23.878 -11.031 -0.175 1.00 75.44 83 ALA A C 1
ATOM 650 O O . ALA A 1 83 ? 24.166 -11.650 0.848 1.00 75.44 83 ALA A O 1
ATOM 651 N N . ASN A 1 84 ? 24.058 -9.713 -0.279 1.00 73.88 84 ASN A N 1
ATOM 652 C CA . ASN A 1 84 ? 24.555 -8.872 0.808 1.00 73.88 84 ASN A CA 1
ATOM 653 C C . ASN A 1 84 ? 23.441 -8.364 1.741 1.00 73.88 84 ASN A C 1
ATOM 655 O O . ASN A 1 84 ? 23.721 -7.622 2.687 1.00 73.88 84 ASN A O 1
ATOM 659 N N . GLN A 1 85 ? 22.185 -8.752 1.497 1.00 78.75 85 GLN A N 1
ATOM 660 C CA . GLN A 1 85 ? 21.046 -8.347 2.311 1.00 78.75 85 GLN A CA 1
ATOM 661 C C . GLN A 1 85 ? 20.754 -9.328 3.438 1.00 78.75 85 GLN A C 1
ATOM 663 O O . GLN A 1 85 ? 20.941 -10.538 3.336 1.00 78.75 85 GLN A O 1
ATOM 668 N N . GLN A 1 86 ? 20.226 -8.783 4.529 1.00 82.44 86 GLN A N 1
ATOM 669 C CA . GLN A 1 86 ? 19.694 -9.569 5.632 1.00 82.44 86 GLN A CA 1
ATOM 670 C C . GLN A 1 86 ? 18.196 -9.763 5.412 1.00 82.44 86 GLN A C 1
ATOM 672 O O . GLN A 1 86 ? 17.450 -8.787 5.378 1.00 82.44 86 GLN A O 1
ATOM 677 N N . GLY A 1 87 ? 17.753 -11.011 5.283 1.00 89.38 87 GLY A N 1
ATOM 678 C CA . GLY A 1 87 ? 16.343 -11.330 5.088 1.00 89.38 87 GLY A CA 1
ATOM 679 C C . GLY A 1 87 ? 16.130 -12.681 4.423 1.00 89.38 87 GLY A C 1
ATOM 680 O O . GLY A 1 87 ? 16.992 -13.558 4.485 1.00 89.38 87 GLY A O 1
ATOM 681 N N . VAL A 1 88 ? 14.963 -12.841 3.803 1.00 92.25 88 VAL A N 1
ATOM 682 C CA . VAL A 1 88 ? 14.562 -14.059 3.091 1.00 92.25 88 VAL A CA 1
ATOM 683 C C . VAL A 1 88 ? 14.094 -13.701 1.688 1.00 92.25 88 VAL A C 1
ATOM 685 O O . VAL A 1 88 ? 13.334 -12.754 1.512 1.00 92.25 88 VAL A O 1
ATOM 688 N N . ALA A 1 89 ? 14.503 -14.471 0.688 1.00 89.62 89 ALA A N 1
ATOM 689 C CA . ALA A 1 89 ? 14.057 -14.276 -0.684 1.00 89.62 89 ALA A CA 1
ATOM 690 C C . ALA A 1 89 ? 13.612 -15.604 -1.304 1.00 89.62 89 ALA A C 1
ATOM 692 O O . ALA A 1 89 ? 14.277 -16.621 -1.103 1.00 89.62 89 ALA A O 1
ATOM 693 N N . ALA A 1 90 ? 12.528 -15.584 -2.082 1.00 90.56 90 ALA A N 1
ATOM 694 C CA . ALA A 1 90 ? 12.191 -16.653 -3.023 1.00 90.56 90 ALA A CA 1
ATOM 695 C C . ALA A 1 90 ? 12.198 -16.060 -4.437 1.00 90.56 90 ALA A C 1
ATOM 697 O O . ALA A 1 90 ? 11.288 -15.336 -4.837 1.00 90.56 90 ALA A O 1
ATOM 698 N N . MET A 1 91 ? 13.292 -16.290 -5.164 1.00 84.00 91 MET A N 1
ATOM 699 C CA . MET A 1 91 ? 13.542 -15.669 -6.466 1.00 84.00 91 MET A CA 1
ATOM 700 C C . MET A 1 91 ? 13.248 -16.625 -7.608 1.00 84.00 91 MET A C 1
ATOM 702 O O . MET A 1 91 ? 13.627 -17.788 -7.551 1.00 84.00 91 MET A O 1
ATOM 706 N N . GLY A 1 92 ? 12.641 -16.114 -8.679 1.00 83.06 92 GLY A N 1
ATOM 707 C CA . GLY A 1 92 ? 12.283 -16.933 -9.836 1.00 83.06 92 GLY A CA 1
ATOM 708 C C . GLY A 1 92 ? 11.115 -17.883 -9.585 1.00 83.06 92 GLY A C 1
ATOM 709 O O . GLY A 1 92 ? 10.930 -18.843 -10.329 1.00 83.06 92 GLY A O 1
ATOM 710 N N . GLY A 1 93 ? 10.331 -17.624 -8.537 1.00 87.62 93 GLY A N 1
ATOM 711 C CA . GLY A 1 93 ? 9.221 -18.466 -8.104 1.00 87.62 93 GLY A CA 1
ATOM 712 C C . GLY A 1 93 ? 9.422 -19.016 -6.691 1.00 87.62 93 GLY A C 1
ATOM 713 O O . GLY A 1 93 ? 10.543 -19.080 -6.194 1.00 87.62 93 GLY A O 1
ATOM 714 N N . GLY A 1 94 ? 8.333 -19.450 -6.062 1.00 94.56 94 GLY A N 1
ATOM 715 C CA . GLY A 1 94 ? 8.357 -20.138 -4.769 1.00 94.56 94 GLY A CA 1
ATOM 716 C C . GLY A 1 94 ? 7.645 -19.371 -3.660 1.00 94.56 94 GLY A C 1
ATOM 717 O O . GLY A 1 94 ? 7.405 -18.172 -3.750 1.00 94.56 94 GLY A O 1
ATOM 718 N N . ASN A 1 95 ? 7.277 -20.091 -2.607 1.00 97.19 95 ASN A N 1
ATOM 719 C CA . ASN A 1 95 ? 6.488 -19.572 -1.497 1.00 97.19 95 ASN A CA 1
ATOM 720 C C . ASN A 1 95 ? 7.348 -19.343 -0.253 1.00 97.19 95 ASN A C 1
ATOM 722 O O . ASN A 1 95 ? 8.297 -20.084 0.011 1.00 97.19 95 ASN A O 1
ATOM 726 N N . LEU A 1 96 ? 6.953 -18.366 0.559 1.00 97.94 96 LEU A N 1
ATOM 727 C CA . LEU A 1 96 ? 7.535 -18.087 1.865 1.00 97.94 96 LEU A CA 1
ATOM 728 C C . LEU A 1 96 ? 6.520 -18.385 2.972 1.00 97.94 96 LEU A C 1
ATOM 730 O O . LEU A 1 96 ? 5.407 -17.868 2.954 1.00 97.94 96 LEU A O 1
ATOM 734 N N . ALA A 1 97 ? 6.927 -19.155 3.976 1.00 98.50 97 ALA A N 1
ATOM 735 C CA . ALA A 1 97 ? 6.182 -19.336 5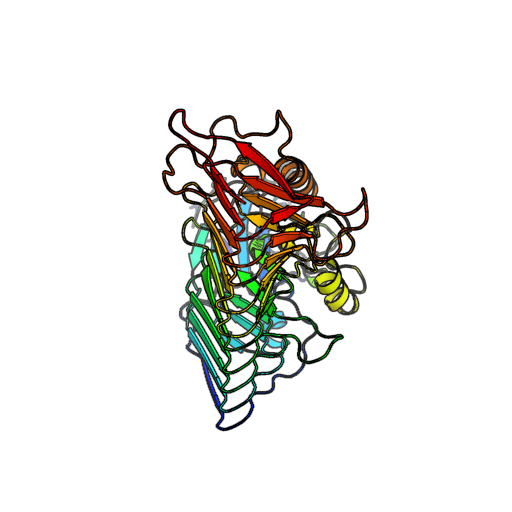.215 1.00 98.50 97 ALA A CA 1
ATOM 736 C C . ALA A 1 97 ? 7.064 -18.986 6.421 1.00 98.50 97 ALA A C 1
ATOM 738 O O . ALA A 1 97 ? 8.131 -19.572 6.602 1.00 98.50 97 ALA A O 1
ATOM 739 N N . VAL A 1 98 ? 6.623 -18.051 7.265 1.00 98.62 98 VAL A N 1
ATOM 740 C CA . VAL A 1 98 ? 7.286 -17.716 8.535 1.00 98.62 98 VAL A CA 1
ATOM 741 C C . VAL A 1 98 ? 6.274 -17.841 9.666 1.00 98.62 98 VAL A C 1
ATOM 743 O O . VAL A 1 98 ? 5.228 -17.196 9.643 1.00 98.62 98 VAL A O 1
ATOM 746 N N . THR A 1 99 ? 6.567 -18.671 10.663 1.00 98.81 99 THR A N 1
ATOM 747 C CA . THR A 1 99 ? 5.687 -18.892 11.816 1.00 98.81 99 THR A CA 1
ATOM 748 C C . THR A 1 99 ? 6.454 -18.784 13.130 1.00 98.81 99 THR A C 1
ATOM 750 O O . THR A 1 99 ? 7.510 -19.395 13.297 1.00 98.81 99 THR A O 1
ATOM 753 N N . ALA A 1 100 ? 5.898 -18.030 14.076 1.00 98.75 100 ALA A N 1
ATOM 754 C CA . ALA A 1 100 ? 6.429 -17.851 15.422 1.00 98.75 100 ALA A CA 1
ATOM 755 C C . ALA A 1 100 ? 5.316 -18.058 16.459 1.00 98.75 100 ALA A C 1
ATOM 757 O O . ALA A 1 100 ? 4.213 -17.532 16.300 1.00 98.75 100 ALA A O 1
ATOM 758 N N . GLY A 1 101 ? 5.598 -18.788 17.541 1.00 98.75 101 GLY A N 1
ATOM 759 C CA . GLY A 1 101 ? 4.664 -18.919 18.668 1.00 98.75 101 GLY A CA 1
ATOM 760 C C . GLY A 1 101 ? 4.417 -17.599 19.412 1.00 98.75 101 GLY A C 1
ATOM 761 O O . GLY A 1 101 ? 3.352 -17.415 19.994 1.00 98.75 101 GLY A O 1
ATOM 762 N N . ASN A 1 102 ? 5.370 -16.667 19.342 1.00 98.69 102 ASN A N 1
ATOM 763 C CA . ASN A 1 102 ? 5.280 -15.320 19.898 1.00 98.69 102 ASN A CA 1
ATOM 764 C C . ASN A 1 102 ? 5.415 -14.277 18.773 1.00 98.69 102 ASN A C 1
ATOM 766 O O . ASN A 1 102 ? 4.509 -14.165 17.950 1.00 98.69 102 ASN A O 1
ATOM 770 N N . ASP A 1 103 ? 6.516 -13.520 18.742 1.00 98.81 103 ASP A N 1
ATOM 771 C CA . ASP A 1 103 ? 6.683 -12.350 17.880 1.00 98.81 103 ASP A CA 1
ATOM 772 C C . ASP A 1 103 ? 7.529 -12.671 16.636 1.00 98.81 103 ASP A C 1
ATOM 774 O O . ASP A 1 103 ? 8.501 -13.431 16.699 1.00 98.81 103 ASP A O 1
ATOM 778 N N . ILE A 1 104 ? 7.207 -12.034 15.509 1.00 98.75 104 ILE A N 1
ATOM 779 C CA . ILE A 1 104 ? 8.088 -11.947 14.335 1.00 98.75 104 ILE A CA 1
ATOM 780 C C . ILE A 1 104 ? 8.579 -10.507 14.238 1.00 98.75 104 ILE A C 1
ATOM 782 O O . ILE A 1 104 ? 7.770 -9.603 14.064 1.00 98.75 104 ILE A O 1
ATOM 786 N N . ALA A 1 105 ? 9.889 -10.278 14.324 1.00 98.06 105 ALA A N 1
ATOM 787 C CA . ALA A 1 105 ? 10.456 -8.930 14.325 1.00 98.06 105 ALA A CA 1
ATOM 788 C C . ALA A 1 105 ? 11.443 -8.688 13.179 1.00 98.06 105 ALA A C 1
ATOM 790 O O . ALA A 1 105 ? 12.321 -9.513 12.915 1.00 98.06 105 ALA A O 1
ATOM 791 N N . ASN A 1 106 ? 11.324 -7.507 12.565 1.00 95.94 106 ASN A N 1
ATOM 792 C CA . ASN A 1 106 ? 12.180 -6.962 11.507 1.00 95.94 106 ASN A CA 1
ATOM 793 C C . ASN A 1 106 ? 12.263 -7.830 10.242 1.00 95.94 106 ASN A C 1
ATOM 795 O O . ASN A 1 106 ? 13.281 -7.793 9.549 1.00 95.94 106 ASN A O 1
ATOM 799 N N . LEU A 1 107 ? 11.229 -8.626 9.947 1.00 96.56 107 LEU A N 1
ATOM 800 C CA . LEU A 1 107 ? 11.199 -9.473 8.754 1.00 96.56 107 LEU A CA 1
ATOM 801 C C . LEU A 1 107 ? 11.409 -8.616 7.502 1.00 96.56 107 LEU A C 1
ATOM 8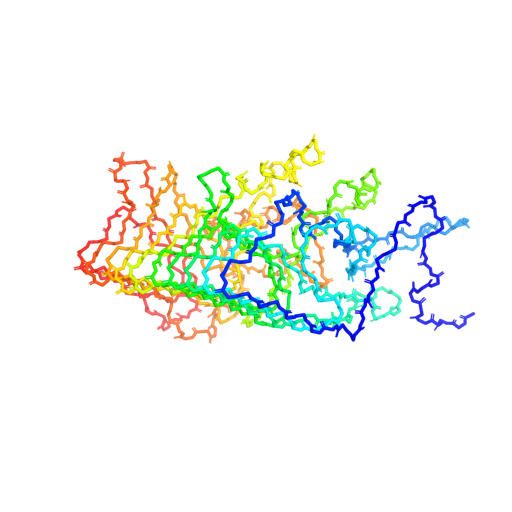03 O O . LEU A 1 107 ? 10.573 -7.772 7.193 1.00 96.56 107 LEU A O 1
ATOM 807 N N . TYR A 1 108 ? 12.507 -8.863 6.791 1.00 95.06 108 TYR A N 1
ATOM 808 C CA . TYR A 1 108 ? 12.724 -8.402 5.425 1.00 95.06 108 TYR A CA 1
ATOM 809 C C . TYR A 1 108 ? 12.552 -9.597 4.491 1.00 95.06 108 TYR A C 1
ATOM 811 O O . TYR A 1 108 ? 13.316 -10.562 4.582 1.00 95.06 108 TYR A O 1
ATOM 819 N N . ALA A 1 109 ? 11.527 -9.563 3.643 1.00 95.00 109 ALA A N 1
ATOM 820 C CA . ALA A 1 109 ? 11.224 -10.642 2.712 1.00 95.00 109 ALA A CA 1
ATOM 821 C C . ALA A 1 109 ? 10.991 -10.120 1.296 1.00 95.00 109 ALA A C 1
ATOM 823 O O . ALA A 1 109 ? 10.359 -9.079 1.129 1.00 95.00 109 ALA A O 1
ATOM 824 N N . THR A 1 110 ? 11.452 -10.855 0.284 1.00 94.31 110 THR A N 1
ATOM 825 C CA . THR A 1 110 ? 11.179 -10.510 -1.115 1.00 94.31 110 THR A CA 1
ATOM 826 C C . THR A 1 110 ? 10.840 -11.714 -1.992 1.00 94.31 110 THR A C 1
ATOM 828 O O . THR A 1 110 ? 11.546 -12.725 -2.017 1.00 94.31 110 THR A O 1
ATOM 831 N N . LEU A 1 111 ? 9.719 -11.607 -2.701 1.00 95.62 111 LEU A N 1
ATOM 832 C CA . LEU A 1 111 ? 9.235 -12.551 -3.702 1.00 95.62 111 LEU A CA 1
ATOM 833 C C . LEU A 1 111 ? 8.949 -11.762 -4.993 1.00 95.62 111 LEU A C 1
ATOM 835 O O . LEU A 1 111 ? 7.788 -11.450 -5.291 1.00 95.62 111 LEU A O 1
ATOM 839 N N . PRO A 1 112 ? 9.997 -11.353 -5.730 1.00 93.50 112 PRO A N 1
ATOM 840 C CA . PRO A 1 112 ? 9.827 -10.521 -6.906 1.00 93.50 112 PRO A CA 1
ATOM 841 C C . PRO A 1 112 ? 9.339 -11.331 -8.106 1.00 93.50 112 PRO A C 1
ATOM 843 O O . PRO A 1 112 ? 9.555 -12.545 -8.214 1.00 93.50 112 PRO A O 1
ATOM 846 N N . VAL A 1 113 ? 8.763 -10.623 -9.069 1.00 93.81 113 VAL A N 1
ATOM 847 C CA . VAL A 1 113 ? 8.741 -11.081 -10.459 1.00 93.81 113 VAL A CA 1
ATOM 848 C C . VAL A 1 113 ? 9.911 -10.440 -11.192 1.00 93.81 113 VAL A C 1
ATOM 850 O O . VAL A 1 113 ? 10.345 -9.340 -10.855 1.00 93.81 113 VAL A O 1
ATOM 853 N N . THR A 1 114 ? 10.403 -11.102 -12.228 1.00 91.75 114 THR A N 1
ATOM 854 C CA . THR A 1 114 ? 11.316 -10.493 -13.198 1.00 91.75 114 THR A CA 1
ATOM 855 C C . THR A 1 114 ? 10.644 -10.466 -14.555 1.00 91.75 114 THR A C 1
ATOM 857 O O . THR A 1 114 ? 9.753 -11.272 -14.824 1.00 91.75 114 THR A O 1
ATOM 860 N N . ALA A 1 115 ? 11.038 -9.527 -15.401 1.00 90.75 115 ALA A N 1
ATOM 861 C CA . ALA A 1 115 ? 10.496 -9.404 -16.738 1.00 90.75 115 ALA A CA 1
ATOM 862 C C . ALA A 1 115 ? 11.627 -9.316 -17.738 1.00 90.75 115 ALA A C 1
ATOM 864 O O . ALA A 1 115 ? 12.316 -8.299 -17.784 1.00 90.75 115 ALA A O 1
ATOM 865 N N . ARG A 1 116 ? 11.801 -10.378 -18.524 1.00 87.00 116 ARG A N 1
ATOM 866 C CA . ARG A 1 116 ? 12.767 -10.410 -19.623 1.00 87.00 116 ARG A CA 1
ATOM 867 C C . ARG A 1 116 ? 12.126 -9.851 -20.884 1.00 87.00 116 ARG A C 1
ATOM 869 O O . ARG A 1 116 ? 10.959 -10.128 -21.156 1.00 87.00 116 ARG A O 1
ATOM 876 N N . GLN A 1 117 ? 12.877 -9.090 -21.673 1.00 81.25 117 GLN A N 1
ATOM 877 C CA . GLN A 1 117 ? 12.416 -8.685 -23.000 1.00 81.25 117 GLN A CA 1
ATOM 878 C C . GLN A 1 117 ? 12.217 -9.922 -23.880 1.00 81.25 117 GLN A C 1
ATOM 880 O O . GLN A 1 117 ? 13.100 -10.771 -23.988 1.00 81.25 117 GLN A O 1
ATOM 885 N N . ASN A 1 118 ? 11.040 -10.014 -24.490 1.00 74.62 118 ASN A N 1
ATOM 886 C CA . ASN A 1 118 ? 10.669 -11.071 -25.417 1.00 74.62 118 ASN A CA 1
ATOM 887 C C . ASN A 1 118 ? 10.182 -10.402 -26.706 1.00 74.62 118 ASN A C 1
ATOM 889 O O . ASN A 1 118 ? 9.000 -10.111 -26.867 1.00 74.62 118 ASN A O 1
ATOM 893 N N . GLY A 1 119 ? 11.122 -10.066 -27.590 1.00 58.44 119 GLY A N 1
ATOM 894 C CA . GLY A 1 119 ? 10.836 -9.380 -28.847 1.00 58.44 119 GLY A CA 1
ATOM 895 C C . GLY A 1 119 ? 12.103 -8.941 -29.582 1.00 58.44 119 GLY A C 1
ATOM 896 O O . GLY A 1 119 ? 13.089 -8.558 -28.960 1.00 58.44 119 GLY A O 1
ATOM 897 N N . GLY A 1 120 ? 12.075 -8.999 -30.917 1.00 54.88 120 GLY A N 1
ATOM 898 C CA . GLY A 1 120 ? 13.085 -8.384 -31.786 1.00 54.88 120 GLY A CA 1
ATOM 899 C C . GLY A 1 120 ? 12.645 -6.995 -32.275 1.00 54.88 120 GLY A C 1
ATOM 900 O O . GLY A 1 120 ? 11.449 -6.734 -32.443 1.00 54.88 120 GLY A O 1
ATOM 901 N N . GLY A 1 121 ? 13.602 -6.101 -32.542 1.00 61.34 121 GLY A N 1
ATOM 902 C CA . GLY A 1 121 ? 13.346 -4.765 -33.103 1.00 61.34 121 GLY A CA 1
ATOM 903 C C . GLY A 1 121 ? 12.802 -3.741 -32.094 1.00 61.34 121 GLY A C 1
ATOM 904 O O . GLY A 1 121 ? 13.209 -3.721 -30.943 1.00 61.34 121 GLY A O 1
ATOM 905 N N . THR A 1 122 ? 11.894 -2.854 -32.523 1.00 61.38 122 THR A N 1
ATOM 906 C CA . THR A 1 122 ? 11.353 -1.732 -31.717 1.00 61.38 122 THR A CA 1
ATOM 907 C C . THR A 1 122 ? 10.162 -2.099 -30.819 1.00 61.38 122 THR A C 1
ATOM 909 O O . THR A 1 122 ? 9.480 -1.211 -30.310 1.00 61.38 122 THR A O 1
ATOM 912 N N . ARG A 1 123 ? 9.837 -3.389 -30.663 1.00 68.25 123 ARG A N 1
ATOM 913 C CA . ARG A 1 123 ? 8.659 -3.825 -29.898 1.00 68.25 123 ARG A CA 1
ATOM 914 C C . ARG A 1 123 ? 8.993 -3.954 -28.416 1.00 68.25 123 ARG A C 1
ATOM 916 O O . ARG A 1 123 ? 9.737 -4.848 -28.040 1.00 68.25 123 ARG A O 1
ATOM 923 N N . ASN A 1 124 ? 8.353 -3.134 -27.587 1.00 78.88 124 ASN A N 1
ATOM 924 C CA . ASN A 1 124 ? 8.429 -3.247 -26.134 1.00 78.88 124 ASN A CA 1
ATOM 925 C C . ASN A 1 124 ? 7.512 -4.379 -25.634 1.00 78.88 124 ASN A C 1
ATOM 927 O O . ASN A 1 124 ? 6.331 -4.161 -25.353 1.00 78.88 124 ASN A O 1
ATOM 931 N N . GLN A 1 125 ? 8.038 -5.603 -25.581 1.00 82.88 125 GLN A N 1
ATOM 932 C CA . GLN A 1 125 ? 7.318 -6.788 -25.111 1.00 82.88 125 GLN A CA 1
ATOM 933 C C . GLN A 1 125 ? 8.134 -7.510 -24.044 1.00 82.88 125 GLN A C 1
ATOM 935 O O . GLN A 1 125 ? 9.339 -7.702 -24.191 1.00 82.88 125 GLN A O 1
ATOM 940 N N . VAL A 1 126 ? 7.466 -7.917 -22.966 1.00 86.38 126 VAL A N 1
ATOM 941 C CA . VAL A 1 126 ? 8.108 -8.581 -21.833 1.00 86.38 126 VAL A CA 1
ATOM 942 C C . VAL A 1 126 ? 7.430 -9.887 -21.485 1.00 86.38 126 VAL A C 1
ATOM 944 O O . VAL A 1 126 ? 6.207 -10.010 -21.528 1.00 86.38 126 VAL A O 1
ATOM 947 N N . GLU A 1 127 ? 8.242 -10.847 -21.079 1.00 90.12 127 GLU A N 1
ATOM 948 C CA . GLU A 1 127 ? 7.800 -12.066 -20.433 1.00 90.12 127 GLU A CA 1
ATOM 949 C C . GLU A 1 127 ? 8.071 -11.961 -18.935 1.00 90.12 127 GLU A C 1
ATOM 951 O O . GLU A 1 127 ? 9.221 -11.850 -18.509 1.00 90.12 127 GLU A O 1
ATOM 956 N N . ILE A 1 128 ? 6.995 -11.984 -18.148 1.00 91.62 128 ILE A N 1
ATOM 957 C CA . ILE A 1 128 ? 7.038 -11.860 -16.691 1.00 91.62 128 ILE A CA 1
ATOM 958 C C . ILE A 1 128 ? 7.049 -13.257 -16.066 1.00 91.62 128 ILE A C 1
ATOM 960 O O . ILE A 1 128 ? 6.116 -14.038 -16.271 1.00 91.62 128 ILE A O 1
ATOM 964 N N . VAL A 1 129 ? 8.068 -13.542 -15.258 1.00 91.88 129 VAL A N 1
ATOM 965 C CA . VAL A 1 129 ? 8.271 -14.821 -14.560 1.00 91.88 129 VAL A CA 1
ATOM 966 C C . VAL A 1 129 ? 8.530 -14.607 -13.067 1.00 91.88 129 VAL A C 1
ATOM 968 O O . VAL A 1 129 ? 9.009 -13.553 -12.648 1.00 91.88 129 VAL A O 1
ATOM 971 N N . GLY A 1 130 ? 8.229 -15.618 -12.250 1.00 92.19 130 GLY A N 1
ATOM 972 C CA . GLY A 1 130 ? 8.421 -15.585 -10.797 1.00 92.19 130 GLY A CA 1
ATOM 973 C C . GLY A 1 130 ? 7.154 -15.240 -10.009 1.00 92.19 130 GLY A C 1
ATOM 974 O O . GLY A 1 130 ? 6.050 -15.618 -10.408 1.00 92.19 130 GLY A O 1
ATOM 975 N N . GLY A 1 131 ? 7.325 -14.545 -8.880 1.00 92.38 131 GLY A N 1
ATOM 976 C CA . GLY A 1 131 ? 6.279 -14.341 -7.874 1.00 92.38 131 GLY A CA 1
ATOM 977 C C . GLY A 1 131 ? 6.114 -15.537 -6.932 1.00 92.38 131 GLY A C 1
ATOM 978 O O . GLY A 1 131 ? 6.928 -16.460 -6.921 1.00 92.38 131 GLY A O 1
ATOM 979 N N . GLY A 1 132 ? 5.048 -15.525 -6.140 1.00 95.69 132 GLY A N 1
ATOM 980 C CA . GLY A 1 132 ? 4.732 -16.572 -5.177 1.00 95.69 132 GLY A CA 1
ATOM 981 C C . GLY A 1 132 ? 3.903 -16.052 -4.011 1.00 95.69 132 GLY A C 1
ATOM 982 O O . GLY A 1 132 ? 3.577 -14.870 -3.933 1.00 95.69 132 GLY A O 1
ATOM 983 N N . ASN A 1 133 ? 3.568 -16.950 -3.089 1.00 97.94 133 ASN A N 1
ATOM 984 C CA . ASN A 1 133 ? 2.757 -16.613 -1.927 1.00 97.94 133 ASN A CA 1
ATOM 985 C C . ASN A 1 133 ? 3.630 -16.486 -0.678 1.00 97.94 133 ASN A C 1
ATOM 987 O O . ASN A 1 133 ? 4.470 -17.346 -0.406 1.00 97.94 133 ASN A O 1
ATOM 991 N N . ALA A 1 134 ? 3.385 -15.453 0.121 1.00 98.44 134 ALA A N 1
ATOM 992 C CA . ALA A 1 134 ? 4.021 -15.254 1.415 1.00 98.44 134 ALA A CA 1
ATOM 993 C C . ALA A 1 134 ? 2.982 -15.341 2.539 1.00 98.44 134 ALA A C 1
ATOM 995 O O . ALA A 1 134 ? 1.961 -14.660 2.518 1.00 98.44 134 ALA A O 1
ATOM 996 N N . THR A 1 135 ? 3.250 -16.178 3.539 1.00 98.81 135 THR A N 1
ATOM 997 C CA . THR A 1 135 ? 2.426 -16.337 4.743 1.00 98.81 135 THR A CA 1
ATOM 998 C C . THR A 1 135 ? 3.276 -16.087 5.983 1.00 98.81 135 THR A C 1
ATOM 1000 O O . THR A 1 135 ? 4.295 -16.747 6.191 1.00 98.81 135 THR A O 1
ATOM 1003 N N . VAL A 1 136 ? 2.860 -15.137 6.817 1.00 98.81 136 VAL A N 1
ATOM 1004 C CA . VAL A 1 136 ? 3.571 -14.715 8.029 1.00 98.81 136 VAL A CA 1
ATOM 1005 C C . VAL A 1 136 ? 2.605 -14.767 9.206 1.00 98.81 136 VAL A C 1
ATOM 1007 O O . VAL A 1 136 ? 1.626 -14.026 9.238 1.00 98.81 136 VAL A O 1
ATOM 1010 N N . ILE A 1 137 ? 2.874 -15.645 10.172 1.00 98.88 137 ILE A N 1
ATOM 1011 C CA . ILE A 1 137 ? 1.987 -15.898 11.314 1.00 98.88 137 ILE A CA 1
ATOM 1012 C C . ILE A 1 137 ? 2.767 -15.735 12.619 1.00 98.88 137 ILE A C 1
ATOM 1014 O O . ILE A 1 137 ? 3.694 -16.496 12.895 1.00 98.88 137 ILE A O 1
ATOM 1018 N N . ALA A 1 138 ? 2.359 -14.774 13.442 1.00 98.88 138 ALA A N 1
ATOM 1019 C CA . ALA A 1 138 ? 2.889 -14.561 14.784 1.00 98.88 138 ALA A CA 1
ATOM 1020 C C . ALA A 1 138 ? 1.785 -14.803 15.822 1.00 98.88 138 ALA A C 1
ATOM 1022 O O . ALA A 1 138 ? 0.699 -14.227 15.727 1.00 98.88 138 ALA A O 1
ATOM 1023 N N . GLY A 1 139 ? 2.057 -15.618 16.843 1.00 98.81 139 GLY A N 1
ATOM 1024 C CA . GLY A 1 139 ? 1.125 -15.817 17.960 1.00 98.81 139 GLY A CA 1
ATOM 1025 C C . GLY A 1 139 ? 0.864 -14.539 18.769 1.00 98.81 139 GLY A C 1
ATOM 1026 O O . GLY A 1 139 ? -0.157 -14.433 19.450 1.00 98.81 139 GLY A O 1
ATOM 1027 N N . ARG A 1 140 ? 1.751 -13.546 18.658 1.00 98.75 140 ARG A N 1
ATOM 1028 C CA . ARG A 1 140 ? 1.610 -12.210 19.237 1.00 98.75 140 ARG A CA 1
ATOM 1029 C C . ARG A 1 140 ? 1.753 -11.140 18.157 1.00 98.75 140 ARG A C 1
ATOM 1031 O O . ARG A 1 140 ? 0.783 -10.910 17.441 1.00 98.75 140 ARG A O 1
ATOM 1038 N N . ASP A 1 141 ? 2.901 -10.479 18.043 1.00 98.88 141 ASP A N 1
ATOM 1039 C CA . ASP A 1 141 ? 3.058 -9.312 17.177 1.00 98.88 141 ASP A CA 1
ATOM 1040 C C . ASP A 1 141 ? 3.895 -9.602 15.925 1.00 98.88 141 ASP A C 1
ATOM 1042 O O . ASP A 1 141 ? 4.870 -10.356 15.960 1.00 98.88 141 ASP A O 1
ATOM 1046 N N . ILE A 1 142 ? 3.550 -8.940 14.819 1.00 98.88 142 ILE A N 1
ATOM 1047 C CA . ILE A 1 142 ? 4.441 -8.774 13.667 1.00 98.88 142 ILE A CA 1
ATOM 1048 C C . ILE A 1 142 ? 4.995 -7.350 13.735 1.00 98.88 142 ILE A C 1
ATOM 1050 O O . ILE A 1 142 ? 4.262 -6.373 13.582 1.00 98.88 142 ILE A O 1
ATOM 1054 N N . LEU A 1 143 ? 6.296 -7.241 13.990 1.00 98.69 143 LEU A N 1
ATOM 1055 C CA . LEU A 1 143 ? 6.974 -5.997 14.334 1.00 98.69 143 LEU A CA 1
ATOM 1056 C C . LEU A 1 143 ? 7.897 -5.533 13.203 1.00 98.69 143 LEU A C 1
ATOM 1058 O O . LEU A 1 143 ? 8.830 -6.243 12.826 1.00 98.69 143 LEU A O 1
ATOM 1062 N N . SER A 1 144 ? 7.656 -4.326 12.691 1.00 97.19 144 SER A N 1
ATOM 1063 C CA . SER A 1 144 ? 8.413 -3.679 11.609 1.00 97.19 144 SER A CA 1
ATOM 1064 C C . SER A 1 144 ? 8.643 -4.571 10.373 1.00 97.19 144 SER A C 1
ATOM 1066 O O . SER A 1 144 ? 9.793 -4.712 9.938 1.00 97.19 144 SER A O 1
ATOM 1068 N N . PRO A 1 145 ? 7.602 -5.220 9.803 1.00 97.38 145 PRO A N 1
ATOM 1069 C CA . PRO A 1 145 ? 7.776 -6.042 8.613 1.00 97.38 145 PRO A CA 1
ATOM 1070 C C . PRO A 1 145 ? 8.018 -5.173 7.372 1.00 97.38 145 PRO A C 1
ATOM 1072 O O . PRO A 1 145 ? 7.366 -4.149 7.161 1.00 97.38 145 PRO A O 1
ATOM 1075 N N . ARG A 1 146 ? 8.930 -5.630 6.517 1.00 95.44 146 ARG A N 1
ATOM 1076 C CA . ARG A 1 146 ? 9.205 -5.083 5.189 1.00 95.44 146 ARG A CA 1
ATOM 1077 C C . ARG A 1 146 ? 9.142 -6.214 4.188 1.00 95.44 146 ARG A C 1
ATOM 1079 O O . ARG A 1 146 ? 10.014 -7.079 4.175 1.00 95.44 146 ARG A O 1
ATOM 1086 N N . ILE A 1 147 ? 8.083 -6.249 3.396 1.00 96.88 147 ILE A N 1
ATOM 1087 C CA . ILE A 1 147 ? 7.811 -7.408 2.552 1.00 96.88 147 ILE A CA 1
ATOM 1088 C C . ILE A 1 147 ? 7.494 -6.945 1.141 1.00 96.88 147 ILE A C 1
ATOM 1090 O O . ILE A 1 147 ? 6.627 -6.097 0.943 1.00 96.88 147 ILE A O 1
ATOM 1094 N N . GLN A 1 148 ? 8.191 -7.530 0.176 1.00 96.12 148 GLN A N 1
ATOM 1095 C CA . GLN A 1 148 ? 7.873 -7.410 -1.231 1.00 96.12 148 GLN A CA 1
ATOM 1096 C C . GLN A 1 148 ? 7.267 -8.711 -1.745 1.00 96.12 148 GLN A C 1
ATOM 1098 O O . GLN A 1 148 ? 7.868 -9.776 -1.600 1.00 96.12 148 GLN A O 1
ATOM 1103 N N . VAL A 1 149 ? 6.103 -8.618 -2.380 1.00 97.06 149 VAL A N 1
ATOM 1104 C CA . VAL A 1 149 ? 5.500 -9.702 -3.164 1.00 97.06 149 VAL A CA 1
ATOM 1105 C C . VAL A 1 149 ? 4.939 -9.061 -4.419 1.00 97.06 149 VAL A C 1
ATOM 1107 O O . VAL A 1 149 ? 3.976 -8.303 -4.333 1.00 97.06 149 VAL A O 1
ATOM 1110 N N . ASP A 1 150 ? 5.525 -9.343 -5.580 1.00 95.50 150 ASP A N 1
ATOM 1111 C CA . ASP A 1 150 ? 5.110 -8.685 -6.828 1.00 95.50 150 ASP A CA 1
ATOM 1112 C C . ASP A 1 150 ? 3.982 -9.429 -7.554 1.00 95.50 150 ASP A C 1
ATOM 1114 O O . ASP A 1 150 ? 3.310 -8.845 -8.400 1.00 95.50 150 ASP A O 1
ATOM 1118 N N . LYS A 1 151 ? 3.783 -10.718 -7.264 1.00 96.31 151 LYS A N 1
ATOM 1119 C CA . LYS A 1 151 ? 2.681 -11.504 -7.822 1.00 96.31 151 LYS A CA 1
ATOM 1120 C C . LYS A 1 151 ? 2.302 -12.654 -6.904 1.00 96.31 151 LYS A C 1
ATOM 1122 O O . LYS A 1 151 ? 3.184 -13.429 -6.545 1.00 96.31 151 LYS A O 1
ATOM 1127 N N . GLY A 1 152 ? 1.012 -12.805 -6.609 1.00 97.19 152 GLY A N 1
ATOM 1128 C CA . GLY A 1 152 ? 0.481 -13.862 -5.740 1.00 97.19 152 GLY A CA 1
ATOM 1129 C C . GLY A 1 152 ? -0.274 -13.295 -4.539 1.00 97.19 152 GLY A C 1
ATOM 1130 O O . GLY A 1 152 ? -0.977 -12.291 -4.654 1.00 97.19 152 GLY A O 1
ATOM 1131 N N . GLU A 1 153 ? -0.133 -13.939 -3.385 1.00 98.56 153 GLU A N 1
ATOM 1132 C CA . GLU A 1 153 ? -0.790 -13.529 -2.140 1.00 98.56 153 GLU A CA 1
ATOM 1133 C C . GLU A 1 153 ? 0.216 -13.209 -1.032 1.00 98.56 153 GLU A C 1
ATOM 1135 O O . GLU A 1 153 ? 1.200 -13.925 -0.831 1.00 98.56 153 GLU A O 1
ATOM 1140 N N . LEU A 1 154 ? -0.071 -12.164 -0.256 1.00 98.81 154 LEU A N 1
ATOM 1141 C CA . LEU A 1 154 ? 0.643 -11.824 0.970 1.00 98.81 154 LEU A CA 1
ATOM 1142 C C . LEU A 1 154 ? -0.323 -11.873 2.155 1.00 98.81 154 LEU A C 1
ATOM 1144 O O . LEU A 1 154 ? -1.166 -10.995 2.302 1.00 98.81 154 LEU A O 1
ATOM 1148 N N . ASN A 1 155 ? -0.162 -12.864 3.028 1.00 98.94 155 ASN A N 1
ATOM 1149 C CA . ASN A 1 155 ? -1.003 -13.071 4.204 1.00 98.94 155 ASN A CA 1
ATOM 1150 C C . ASN A 1 155 ? -0.197 -12.815 5.489 1.00 98.94 155 ASN A C 1
ATOM 1152 O O . ASN A 1 155 ? 0.724 -13.572 5.805 1.00 98.94 155 ASN A O 1
ATOM 1156 N N . LEU A 1 156 ? -0.541 -11.766 6.243 1.00 98.88 156 LEU A N 1
ATOM 1157 C CA . LEU A 1 156 ? 0.023 -11.473 7.569 1.00 98.88 156 LEU A CA 1
ATOM 1158 C C . LEU A 1 156 ? -1.046 -11.693 8.635 1.00 98.88 156 LEU A C 1
ATOM 1160 O O . LEU A 1 156 ? -2.126 -11.112 8.569 1.00 98.88 156 LEU A O 1
ATOM 1164 N N . THR A 1 157 ? -0.741 -12.502 9.644 1.00 98.94 157 THR A N 1
ATOM 1165 C CA . THR A 1 157 ? -1.637 -12.758 10.775 1.00 98.94 157 THR A CA 1
ATOM 1166 C C . THR A 1 157 ? -0.899 -12.589 12.096 1.00 98.94 157 THR A C 1
ATOM 1168 O O . THR A 1 157 ? 0.057 -13.312 12.380 1.00 98.94 157 THR A O 1
ATOM 1171 N N . ALA A 1 158 ? -1.368 -11.654 12.920 1.00 98.88 158 ALA A N 1
ATOM 1172 C CA . ALA A 1 158 ? -0.848 -11.394 14.257 1.00 98.88 158 ALA A CA 1
ATOM 1173 C C . ALA A 1 158 ? -1.912 -11.696 15.325 1.00 98.88 158 ALA A C 1
ATOM 1175 O O . ALA A 1 158 ? -3.039 -11.197 15.272 1.00 98.88 158 ALA A O 1
ATOM 1176 N N . GLY A 1 159 ? -1.552 -12.473 16.348 1.00 98.81 159 GLY A N 1
ATOM 1177 C CA . GLY A 1 159 ? -2.417 -12.710 17.511 1.00 98.81 159 GLY A CA 1
ATOM 1178 C C . GLY A 1 159 ? -2.661 -11.463 18.373 1.00 98.81 159 GLY A C 1
ATOM 1179 O O . GLY A 1 159 ? -3.564 -11.463 19.220 1.00 98.81 159 GLY A O 1
ATOM 1180 N N . ARG A 1 160 ? -1.879 -10.401 18.147 1.00 98.62 160 ARG A N 1
ATOM 1181 C CA . ARG A 1 160 ? -2.043 -9.067 18.721 1.00 98.62 160 ARG A CA 1
ATOM 1182 C C . ARG A 1 160 ? -1.889 -7.991 17.641 1.00 98.62 160 ARG A C 1
ATOM 1184 O O . ARG A 1 160 ? -2.892 -7.741 16.988 1.00 98.62 160 ARG A O 1
ATOM 1191 N N . ASN A 1 161 ? -0.717 -7.394 17.421 1.00 98.88 161 ASN A N 1
ATOM 1192 C CA . ASN A 1 161 ? -0.580 -6.217 16.550 1.00 98.88 161 ASN A CA 1
ATOM 1193 C C . ASN A 1 161 ? 0.299 -6.471 15.314 1.00 98.88 161 ASN A C 1
ATOM 1195 O O . ASN A 1 161 ? 1.259 -7.241 15.365 1.00 98.88 161 ASN A O 1
ATOM 1199 N N . ILE A 1 162 ? 0.030 -5.738 14.231 1.00 98.88 162 ILE A N 1
ATOM 1200 C CA . ILE A 1 162 ? 0.978 -5.498 13.133 1.00 98.88 162 ILE A CA 1
ATOM 1201 C C . ILE A 1 162 ? 1.424 -4.040 13.253 1.00 98.88 162 ILE A C 1
ATOM 1203 O O . ILE A 1 162 ? 0.663 -3.123 12.952 1.00 98.88 162 ILE A O 1
ATOM 1207 N N . THR A 1 163 ? 2.634 -3.807 13.755 1.00 98.50 163 THR A N 1
ATOM 1208 C CA . THR A 1 163 ? 3.080 -2.459 14.151 1.00 98.50 163 THR A CA 1
ATOM 1209 C C . THR A 1 163 ? 4.604 -2.338 14.126 1.00 98.50 163 THR A C 1
ATOM 1211 O O . THR A 1 163 ? 5.300 -3.268 13.727 1.00 98.50 163 THR A O 1
ATOM 1214 N N . ALA A 1 164 ? 5.156 -1.192 14.506 1.00 97.44 164 ALA A N 1
ATOM 1215 C CA . ALA A 1 164 ? 6.592 -0.989 14.635 1.00 97.44 164 ALA A CA 1
ATOM 1216 C C . ALA A 1 164 ? 7.156 -1.684 15.887 1.00 97.44 164 ALA A C 1
ATOM 1218 O O . ALA A 1 164 ? 6.515 -1.735 16.935 1.00 97.44 164 ALA A O 1
ATOM 1219 N N . ALA A 1 165 ? 8.394 -2.178 15.807 1.00 95.94 165 ALA A N 1
ATOM 1220 C CA . ALA A 1 165 ? 9.093 -2.759 16.953 1.00 95.94 165 ALA A CA 1
ATOM 1221 C C . ALA A 1 165 ? 9.351 -1.725 18.064 1.00 95.94 165 ALA A C 1
ATOM 1223 O O . ALA A 1 165 ? 9.263 -2.046 19.249 1.00 95.94 165 ALA A O 1
ATOM 1224 N N . THR A 1 166 ? 9.659 -0.483 17.683 1.00 93.25 166 THR A N 1
ATOM 1225 C CA . THR A 1 166 ? 9.801 0.681 18.570 1.00 93.25 166 THR A CA 1
ATOM 1226 C C . THR A 1 166 ? 9.165 1.915 17.919 1.00 93.25 166 THR A C 1
ATOM 1228 O O . THR A 1 166 ? 8.908 1.918 16.718 1.00 93.25 166 THR A O 1
ATOM 1231 N N . SER A 1 167 ? 8.962 3.005 18.666 1.00 89.31 167 SER A N 1
ATOM 1232 C CA . SER A 1 167 ? 8.387 4.256 18.129 1.00 89.31 167 SER A CA 1
ATOM 1233 C C . SER A 1 167 ? 9.194 4.877 16.976 1.00 89.31 167 SER A C 1
ATOM 1235 O O . SER A 1 167 ? 8.630 5.527 16.088 1.00 89.31 167 SER A O 1
ATOM 1237 N N . ASN A 1 168 ? 10.511 4.658 16.966 1.00 88.75 168 ASN A N 1
ATOM 1238 C CA . ASN A 1 168 ? 11.412 5.170 15.935 1.00 88.75 168 ASN A CA 1
ATOM 1239 C C . ASN A 1 168 ? 11.454 4.277 14.691 1.00 88.75 168 ASN A C 1
ATOM 1241 O O . ASN A 1 168 ? 11.815 4.756 13.618 1.00 88.75 168 ASN A O 1
ATOM 1245 N N . ASP A 1 169 ? 11.060 3.008 14.809 1.00 92.44 169 ASP A N 1
ATOM 1246 C CA . ASP A 1 169 ? 11.057 2.085 13.681 1.00 92.44 169 ASP A CA 1
ATOM 1247 C C . ASP A 1 169 ? 9.877 2.361 12.733 1.00 92.44 169 ASP A C 1
ATOM 1249 O O . ASP A 1 169 ? 8.889 3.025 13.075 1.00 92.44 169 ASP A O 1
ATOM 1253 N N . LEU A 1 170 ? 9.988 1.859 11.504 1.00 93.88 170 LEU A N 1
ATOM 1254 C CA . LEU A 1 170 ? 8.862 1.814 10.577 1.00 93.88 170 LEU A CA 1
ATOM 1255 C C . LEU A 1 170 ? 7.841 0.775 11.057 1.00 93.88 170 LEU A C 1
ATOM 1257 O O . LEU A 1 170 ? 8.212 -0.261 11.621 1.00 93.88 170 LEU A O 1
ATOM 1261 N N . ASN A 1 171 ? 6.560 1.054 10.817 1.00 96.94 171 ASN A N 1
ATOM 1262 C CA . ASN A 1 171 ? 5.511 0.037 10.854 1.00 96.94 171 ASN A CA 1
ATOM 1263 C C . ASN A 1 171 ? 5.627 -0.868 9.608 1.00 96.94 171 ASN A C 1
ATOM 1265 O O . ASN A 1 171 ? 6.702 -0.977 9.014 1.00 96.94 171 ASN A O 1
ATOM 1269 N N . ALA A 1 172 ? 4.540 -1.525 9.193 1.00 97.50 172 ALA A N 1
ATOM 1270 C CA . ALA A 1 172 ? 4.563 -2.325 7.976 1.00 97.50 172 ALA A CA 1
ATOM 1271 C C . ALA A 1 172 ? 4.868 -1.466 6.736 1.00 97.50 172 ALA A C 1
ATOM 1273 O O . ALA A 1 172 ? 4.234 -0.430 6.522 1.00 97.50 172 ALA A O 1
ATOM 1274 N N . VAL A 1 173 ? 5.817 -1.918 5.915 1.00 95.88 173 VAL A N 1
ATOM 1275 C CA . VAL A 1 173 ? 6.086 -1.369 4.578 1.00 95.88 173 VAL A CA 1
ATOM 1276 C C . VAL A 1 173 ? 6.003 -2.499 3.567 1.00 95.88 173 VAL A C 1
ATOM 1278 O O . VAL A 1 173 ? 6.768 -3.464 3.638 1.00 95.88 173 VAL A O 1
ATOM 1281 N N . LEU A 1 174 ? 5.065 -2.382 2.636 1.00 96.88 174 LEU A N 1
ATOM 1282 C CA . LEU A 1 174 ? 4.746 -3.432 1.680 1.00 96.88 174 LEU A CA 1
ATOM 1283 C C . LEU A 1 174 ? 5.016 -2.930 0.261 1.00 96.88 174 LEU A C 1
ATOM 1285 O O . LEU A 1 174 ? 4.474 -1.906 -0.145 1.00 96.88 174 LEU A O 1
ATOM 1289 N N . ALA A 1 175 ? 5.845 -3.645 -0.492 1.00 94.88 175 ALA A N 1
ATOM 1290 C CA . ALA A 1 175 ? 6.031 -3.393 -1.918 1.00 94.88 175 ALA A CA 1
ATOM 1291 C C . ALA A 1 175 ? 5.304 -4.476 -2.717 1.00 94.88 175 ALA A C 1
ATOM 1293 O O . ALA A 1 175 ? 5.511 -5.670 -2.497 1.00 94.88 175 ALA A O 1
ATOM 1294 N N . ILE A 1 176 ? 4.391 -4.072 -3.591 1.00 95.94 176 ILE A N 1
ATOM 1295 C CA . ILE A 1 176 ? 3.491 -4.997 -4.277 1.00 95.94 176 ILE A CA 1
ATOM 1296 C C . ILE A 1 176 ? 3.287 -4.626 -5.741 1.00 95.94 176 ILE A C 1
ATOM 1298 O O . ILE A 1 176 ? 3.561 -3.508 -6.158 1.00 95.94 176 ILE A O 1
ATOM 1302 N N . ALA A 1 177 ? 2.786 -5.565 -6.538 1.00 94.56 177 ALA A N 1
ATOM 1303 C CA . ALA A 1 177 ? 2.355 -5.309 -7.908 1.00 94.56 177 ALA A CA 1
ATOM 1304 C C . ALA A 1 177 ? 1.045 -6.062 -8.191 1.00 94.56 177 ALA A C 1
ATOM 1306 O O . ALA A 1 177 ? -0.009 -5.612 -7.756 1.00 94.56 177 ALA A O 1
ATOM 1307 N N . ASP A 1 178 ? 1.081 -7.227 -8.830 1.00 96.25 178 ASP A N 1
ATOM 1308 C CA . ASP A 1 178 ? -0.074 -8.106 -9.068 1.00 96.25 178 ASP A CA 1
ATOM 1309 C C . ASP A 1 178 ? -0.367 -8.997 -7.841 1.00 96.25 178 ASP A C 1
ATOM 1311 O O . ASP A 1 178 ? -0.362 -10.229 -7.916 1.00 96.25 178 ASP A O 1
ATOM 1315 N N . THR A 1 179 ? -0.561 -8.368 -6.677 1.00 98.06 179 THR A N 1
ATOM 1316 C CA . THR A 1 179 ? -0.629 -9.067 -5.383 1.00 98.06 179 THR A CA 1
ATOM 1317 C C . THR A 1 179 ? -1.898 -8.753 -4.612 1.00 98.06 179 THR A C 1
ATOM 1319 O O . THR A 1 179 ? -2.319 -7.599 -4.512 1.00 98.06 179 THR A O 1
ATOM 1322 N N . GLN A 1 180 ? -2.468 -9.789 -3.999 1.00 98.75 180 GLN A N 1
ATOM 1323 C CA . GLN A 1 180 ? -3.532 -9.668 -3.006 1.00 98.75 180 GLN A CA 1
ATOM 1324 C C . GLN A 1 180 ? -2.926 -9.704 -1.604 1.00 98.75 180 GLN A C 1
ATOM 1326 O O . GLN A 1 180 ? -2.364 -10.712 -1.179 1.00 98.75 180 GLN A O 1
ATOM 1331 N N . VAL A 1 181 ? -3.007 -8.584 -0.893 1.00 98.88 181 VAL A N 1
ATOM 1332 C CA . VAL A 1 181 ? -2.516 -8.442 0.478 1.00 98.88 181 VAL A CA 1
ATOM 1333 C C . VAL A 1 181 ? -3.674 -8.611 1.452 1.00 98.88 181 VAL A C 1
ATOM 1335 O O . VAL A 1 181 ? -4.666 -7.894 1.348 1.00 98.88 181 VAL A O 1
ATOM 1338 N N . ASN A 1 182 ? -3.513 -9.492 2.436 1.00 98.94 182 ASN A N 1
ATOM 1339 C CA . ASN A 1 182 ? -4.443 -9.688 3.542 1.00 98.94 182 ASN A CA 1
ATOM 1340 C C . ASN A 1 182 ? -3.702 -9.517 4.873 1.00 98.94 182 ASN A C 1
ATOM 1342 O O . ASN A 1 182 ? -2.787 -10.279 5.204 1.00 98.94 182 ASN A O 1
ATOM 1346 N N . LEU A 1 183 ? -4.094 -8.503 5.638 1.00 98.94 183 LEU A N 1
ATOM 1347 C CA . LEU A 1 183 ? -3.556 -8.195 6.958 1.00 98.94 183 LEU A CA 1
ATOM 1348 C C . LEU A 1 183 ? -4.629 -8.484 8.008 1.00 98.94 183 LEU A C 1
ATOM 1350 O O . LEU A 1 183 ? -5.700 -7.880 7.984 1.00 98.94 183 LEU A O 1
ATOM 1354 N N . HIS A 1 184 ? -4.327 -9.369 8.952 1.00 98.94 184 HIS A N 1
ATOM 1355 C CA . HIS A 1 184 ? -5.229 -9.724 10.042 1.00 98.94 184 HIS A CA 1
ATOM 1356 C C . HIS A 1 184 ? -4.532 -9.562 11.387 1.00 98.94 184 HIS A C 1
ATOM 1358 O O . HIS A 1 184 ? -3.449 -10.106 11.618 1.00 98.94 184 HIS A O 1
ATOM 1364 N N . ALA A 1 185 ? -5.179 -8.848 12.300 1.00 98.88 185 ALA A N 1
ATOM 1365 C CA . ALA A 1 185 ? -4.690 -8.668 13.656 1.00 98.88 185 ALA A CA 1
ATOM 1366 C C . ALA A 1 185 ? -5.848 -8.685 14.654 1.00 98.88 185 ALA A C 1
ATOM 1368 O O . ALA A 1 185 ? -6.967 -8.260 14.357 1.00 98.88 185 ALA A O 1
ATOM 1369 N N . ARG A 1 186 ? -5.592 -9.178 15.870 1.00 98.81 186 ARG A N 1
ATOM 1370 C CA . ARG A 1 186 ? -6.580 -9.048 16.953 1.00 98.81 186 ARG A CA 1
ATOM 1371 C C . ARG A 1 186 ? -6.596 -7.650 17.567 1.00 98.81 186 ARG A C 1
ATOM 1373 O O . ARG A 1 186 ? -7.628 -7.257 18.094 1.00 98.81 186 ARG A O 1
ATOM 1380 N N . GLY A 1 187 ? -5.470 -6.951 17.533 1.00 98.81 187 GLY A N 1
ATOM 1381 C CA . GLY A 1 187 ? -5.306 -5.552 17.909 1.00 98.81 187 GLY A CA 1
ATOM 1382 C C . GLY A 1 187 ? -4.973 -4.713 16.679 1.00 98.81 187 GLY A C 1
ATOM 1383 O O . GLY A 1 187 ? -5.525 -4.945 15.607 1.00 98.81 187 GLY A O 1
ATOM 1384 N N . ASP A 1 188 ? -4.074 -3.752 16.822 1.00 98.81 188 ASP A N 1
ATOM 1385 C CA . ASP A 1 188 ? -3.876 -2.711 15.815 1.00 98.81 188 ASP A CA 1
ATOM 1386 C C . ASP A 1 188 ? -3.138 -3.212 14.568 1.00 98.81 188 ASP A C 1
ATOM 1388 O O . ASP A 1 188 ? -2.191 -4.005 14.652 1.00 98.81 188 ASP A O 1
ATOM 1392 N N . ILE A 1 189 ? -3.531 -2.681 13.411 1.00 98.94 189 ILE A N 1
ATOM 1393 C CA . ILE A 1 189 ? -2.780 -2.769 12.156 1.00 98.94 189 ILE A CA 1
ATOM 1394 C C . ILE A 1 189 ? -2.331 -1.365 11.786 1.00 98.94 189 ILE A C 1
ATOM 1396 O O . ILE A 1 189 ? -3.159 -0.491 11.541 1.00 98.94 189 ILE A O 1
ATOM 1400 N N . ILE A 1 190 ? -1.020 -1.157 11.701 1.00 98.56 190 ILE A N 1
ATOM 1401 C CA . ILE A 1 190 ? -0.447 0.114 11.267 1.00 98.56 190 ILE A CA 1
ATOM 1402 C C . ILE A 1 190 ? 0.458 -0.124 10.062 1.00 98.56 190 ILE A C 1
ATOM 1404 O O . ILE A 1 190 ? 1.386 -0.937 10.113 1.00 98.56 190 ILE A O 1
ATOM 1408 N N . VAL A 1 191 ? 0.205 0.610 8.979 1.00 97.88 191 VAL A N 1
ATOM 1409 C CA . VAL A 1 191 ? 0.960 0.514 7.723 1.00 97.88 191 VAL A CA 1
ATOM 1410 C C . VAL A 1 191 ? 1.549 1.873 7.380 1.00 97.88 191 VAL A C 1
ATOM 1412 O O . VAL A 1 191 ? 0.833 2.866 7.297 1.00 97.88 191 VAL A O 1
ATOM 1415 N N . ASP A 1 192 ? 2.865 1.926 7.188 1.00 95.44 192 ASP A N 1
ATOM 1416 C CA . ASP A 1 192 ? 3.568 3.157 6.826 1.00 95.44 192 ASP A CA 1
ATOM 1417 C C . ASP A 1 192 ? 3.578 3.416 5.329 1.00 95.44 192 ASP A C 1
ATOM 1419 O O . ASP A 1 192 ? 3.562 4.580 4.937 1.00 95.44 192 ASP A O 1
ATOM 1423 N N . ALA A 1 193 ? 3.618 2.367 4.511 1.00 93.38 193 ALA A N 1
ATOM 1424 C CA . ALA A 1 193 ? 3.526 2.498 3.066 1.00 93.38 193 ALA A CA 1
ATOM 1425 C C . ALA A 1 193 ? 3.098 1.187 2.410 1.00 93.38 193 ALA A C 1
ATOM 1427 O O . ALA A 1 193 ? 3.544 0.103 2.801 1.00 93.38 193 ALA A O 1
ATOM 1428 N N . ILE A 1 194 ? 2.298 1.326 1.358 1.00 95.00 194 ILE A N 1
ATOM 1429 C CA . ILE A 1 194 ? 2.082 0.304 0.343 1.00 95.00 194 ILE A CA 1
ATOM 1430 C C . ILE A 1 194 ? 2.450 0.942 -0.986 1.00 95.00 194 ILE A C 1
ATOM 1432 O O . ILE A 1 194 ? 1.947 2.011 -1.315 1.00 95.00 194 ILE A O 1
ATOM 1436 N N . VAL A 1 195 ? 3.373 0.327 -1.714 1.00 91.56 195 VAL A N 1
ATOM 1437 C CA . VAL A 1 195 ? 3.977 0.943 -2.897 1.00 91.56 195 VAL A CA 1
ATOM 1438 C C . VAL A 1 195 ? 4.097 -0.049 -4.033 1.00 91.56 195 VAL A C 1
ATOM 1440 O O . VAL A 1 195 ? 4.325 -1.237 -3.805 1.00 91.56 195 VAL A O 1
ATOM 1443 N N . ASN A 1 196 ? 3.989 0.444 -5.265 1.00 92.81 196 ASN A N 1
ATOM 1444 C CA . ASN A 1 196 ? 4.265 -0.387 -6.418 1.00 92.81 196 ASN A CA 1
ATOM 1445 C C . ASN A 1 196 ? 5.781 -0.621 -6.574 1.00 92.81 196 ASN A C 1
ATOM 1447 O O . ASN A 1 196 ? 6.560 0.329 -6.651 1.00 92.81 196 ASN A O 1
ATOM 1451 N N . SER A 1 197 ? 6.223 -1.877 -6.645 1.00 88.50 197 SER A N 1
ATOM 1452 C CA . SER A 1 197 ? 7.661 -2.201 -6.678 1.00 88.50 197 SER A CA 1
ATOM 1453 C C . SER A 1 197 ? 8.408 -1.617 -7.885 1.00 88.50 197 SER A C 1
ATOM 1455 O O . SER A 1 197 ? 9.609 -1.351 -7.800 1.00 88.50 197 SER A O 1
ATOM 1457 N N . THR A 1 198 ? 7.724 -1.400 -9.014 1.00 87.12 198 THR A N 1
ATOM 1458 C CA . THR A 1 198 ? 8.336 -0.922 -10.266 1.00 87.12 198 THR A CA 1
ATOM 1459 C C . THR A 1 198 ? 8.306 0.594 -10.441 1.00 87.12 198 THR A C 1
ATOM 1461 O O . THR A 1 198 ? 8.958 1.103 -11.351 1.00 87.12 198 THR A O 1
ATOM 1464 N N . VAL A 1 199 ? 7.626 1.327 -9.554 1.00 83.38 199 VAL A N 1
ATOM 1465 C CA . VAL A 1 199 ? 7.677 2.805 -9.511 1.00 83.38 199 VAL A CA 1
ATOM 1466 C C . VAL A 1 199 ? 8.626 3.332 -8.439 1.00 83.38 199 VAL A C 1
ATOM 1468 O O . VAL A 1 199 ? 8.755 4.536 -8.238 1.00 83.38 199 VAL A O 1
ATOM 1471 N N . LEU A 1 200 ? 9.326 2.438 -7.749 1.00 78.69 200 LEU A N 1
ATOM 1472 C CA . LEU A 1 200 ? 10.402 2.845 -6.867 1.00 78.69 200 LEU A CA 1
ATOM 1473 C C . LEU A 1 200 ? 11.612 3.333 -7.694 1.00 78.69 200 LEU A C 1
ATOM 1475 O O . LEU A 1 200 ? 11.888 2.800 -8.775 1.00 78.69 200 LEU A O 1
ATOM 1479 N N . PRO A 1 201 ? 12.373 4.327 -7.212 1.00 70.06 201 PRO A N 1
ATOM 1480 C CA . PRO A 1 201 ? 13.549 4.842 -7.894 1.00 70.06 201 PRO A CA 1
ATOM 1481 C C . PRO A 1 201 ? 14.628 3.763 -7.977 1.00 70.06 201 PRO A C 1
ATOM 1483 O O . PRO A 1 201 ? 14.670 2.829 -7.176 1.00 70.06 201 PRO A O 1
ATOM 1486 N N . LEU A 1 202 ? 15.511 3.877 -8.966 1.00 68.62 202 LEU A N 1
ATOM 1487 C CA . LEU A 1 202 ? 16.729 3.073 -8.991 1.00 68.62 202 LEU A CA 1
ATOM 1488 C C . LEU A 1 202 ? 17.639 3.521 -7.846 1.00 68.62 202 LEU A C 1
ATOM 1490 O O . LEU A 1 202 ? 17.816 4.723 -7.631 1.00 68.62 202 LEU A O 1
ATOM 1494 N N . ALA A 1 203 ? 18.229 2.566 -7.126 1.00 65.38 203 ALA A N 1
ATOM 1495 C CA . ALA A 1 203 ? 19.188 2.892 -6.078 1.00 65.38 203 ALA A CA 1
ATOM 1496 C C . ALA A 1 203 ? 20.382 3.666 -6.667 1.00 65.38 203 ALA A C 1
ATOM 1498 O O . ALA A 1 203 ? 20.791 3.426 -7.805 1.00 65.38 203 ALA A O 1
ATOM 1499 N N . ALA A 1 204 ? 20.993 4.566 -5.888 1.00 61.28 204 ALA A N 1
ATOM 1500 C CA . ALA A 1 204 ? 22.125 5.375 -6.357 1.00 61.28 204 ALA A CA 1
ATOM 1501 C C . ALA A 1 204 ? 23.289 4.518 -6.900 1.00 61.28 204 ALA A C 1
ATOM 1503 O O . ALA A 1 204 ? 23.933 4.901 -7.870 1.00 61.28 204 ALA A O 1
ATOM 1504 N N . ALA A 1 205 ? 23.505 3.326 -6.330 1.00 58.91 205 ALA A N 1
ATOM 1505 C CA . ALA A 1 205 ? 24.504 2.360 -6.794 1.00 58.91 205 ALA A CA 1
ATOM 1506 C C . ALA A 1 205 ? 24.199 1.762 -8.184 1.00 58.91 205 ALA A C 1
ATOM 1508 O O . ALA A 1 205 ? 25.115 1.337 -8.884 1.00 58.91 205 ALA A O 1
ATOM 1509 N N . GLN A 1 206 ? 22.927 1.739 -8.591 1.00 59.97 206 GLN A N 1
ATOM 1510 C CA . GLN A 1 206 ? 22.476 1.298 -9.915 1.00 59.97 206 GLN A CA 1
ATOM 1511 C C . GLN A 1 206 ? 22.440 2.459 -10.922 1.00 59.97 206 GLN A C 1
ATOM 1513 O O . GLN A 1 206 ? 22.500 2.249 -12.134 1.00 59.97 206 GLN A O 1
ATOM 1518 N N . ASN A 1 207 ? 22.356 3.695 -10.428 1.00 58.69 207 ASN A N 1
ATOM 1519 C CA . ASN A 1 207 ? 22.342 4.901 -11.238 1.00 58.69 207 ASN A CA 1
ATOM 1520 C C . ASN A 1 207 ? 23.777 5.294 -11.635 1.00 58.69 207 ASN A C 1
ATOM 1522 O O . ASN A 1 207 ? 24.405 6.145 -11.007 1.00 58.69 207 ASN A O 1
ATOM 1526 N N . ASN A 1 208 ? 24.309 4.642 -12.675 1.00 53.31 208 ASN A N 1
ATOM 1527 C CA . ASN A 1 208 ? 25.666 4.830 -13.203 1.00 53.31 208 ASN A CA 1
ATOM 1528 C C . ASN A 1 208 ? 25.882 6.245 -13.789 1.00 53.31 208 ASN A C 1
ATOM 1530 O O . ASN A 1 208 ? 25.859 6.446 -15.003 1.00 53.31 208 ASN A O 1
ATOM 1534 N N . GLY A 1 209 ? 26.031 7.250 -12.924 1.00 49.34 209 GLY A N 1
ATOM 1535 C CA . GLY A 1 209 ? 26.301 8.637 -13.312 1.00 49.34 209 GLY A CA 1
ATOM 1536 C C . GLY A 1 209 ? 25.145 9.356 -14.022 1.00 49.34 209 GLY A C 1
ATOM 1537 O O . GLY A 1 209 ? 25.398 10.331 -14.725 1.00 49.34 209 GLY A O 1
ATOM 1538 N N . GLY A 1 210 ? 23.893 8.901 -13.873 1.00 51.09 210 GLY A N 1
ATOM 1539 C CA . GLY A 1 210 ? 22.729 9.520 -14.526 1.00 51.09 210 GLY A CA 1
ATOM 1540 C C . GLY A 1 210 ? 22.505 9.105 -15.984 1.00 51.09 210 GLY A C 1
ATOM 1541 O O . GLY A 1 210 ? 21.665 9.701 -16.654 1.00 51.09 210 GLY A O 1
ATOM 1542 N N . LEU A 1 211 ? 23.242 8.105 -16.485 1.00 43.16 211 LEU A N 1
ATOM 1543 C CA . LEU A 1 211 ? 23.161 7.647 -17.879 1.00 43.16 211 LEU A CA 1
ATOM 1544 C C . LEU A 1 211 ? 21.876 6.868 -18.206 1.00 43.16 211 LEU A C 1
ATOM 1546 O O . LEU A 1 211 ? 21.518 6.754 -19.376 1.00 43.16 211 LEU A O 1
ATOM 1550 N N . LEU A 1 212 ? 21.175 6.350 -17.194 1.00 49.78 212 LEU A N 1
ATOM 1551 C CA . LEU A 1 212 ? 19.854 5.748 -17.350 1.00 49.78 212 LEU A CA 1
ATOM 1552 C C . LEU A 1 212 ? 18.814 6.697 -16.741 1.00 49.78 212 LEU A C 1
ATOM 1554 O O . LEU A 1 212 ? 18.887 6.961 -15.537 1.00 49.78 212 LEU A O 1
ATOM 1558 N N . PRO A 1 213 ? 17.853 7.229 -17.521 1.00 52.69 213 PRO A N 1
ATOM 1559 C CA . PRO A 1 213 ? 16.749 7.973 -16.934 1.00 52.69 213 PRO A CA 1
ATOM 1560 C C . PRO A 1 213 ? 15.991 7.072 -15.948 1.00 52.69 213 PRO A C 1
ATOM 1562 O O . PRO A 1 213 ? 15.763 5.891 -16.224 1.00 52.69 213 PRO A O 1
ATOM 1565 N N . SER A 1 214 ? 15.595 7.610 -14.790 1.00 63.81 214 SER A N 1
ATOM 1566 C CA . SER A 1 214 ? 14.641 6.922 -13.917 1.00 63.81 214 SER A CA 1
ATOM 1567 C C . SER A 1 214 ? 13.318 6.834 -14.668 1.00 63.81 214 SER A C 1
ATOM 1569 O O . SER A 1 214 ? 12.669 7.856 -14.904 1.00 63.81 214 SER A O 1
ATOM 1571 N N . ASN A 1 215 ? 12.963 5.623 -15.088 1.00 72.31 215 ASN A N 1
ATOM 1572 C CA . ASN A 1 215 ? 11.718 5.353 -15.787 1.00 72.31 215 ASN A CA 1
ATOM 1573 C C . ASN A 1 215 ? 10.772 4.607 -14.858 1.00 72.31 215 ASN A C 1
ATOM 1575 O O . ASN A 1 215 ? 11.152 3.619 -14.230 1.00 72.31 215 ASN A O 1
ATOM 1579 N N . TYR A 1 216 ? 9.546 5.099 -14.799 1.00 81.12 216 TYR A N 1
ATOM 1580 C CA . TYR A 1 216 ? 8.509 4.673 -13.883 1.00 81.12 216 TYR A CA 1
ATOM 1581 C C . TYR A 1 216 ? 7.361 4.075 -14.687 1.00 81.12 216 TYR A C 1
ATOM 1583 O O . TYR A 1 216 ? 6.954 4.605 -15.727 1.00 81.12 216 TYR A O 1
ATOM 1591 N N . PHE A 1 217 ? 6.860 2.943 -14.212 1.00 87.12 217 PHE A N 1
ATOM 1592 C CA . PHE A 1 217 ? 5.713 2.261 -14.788 1.00 87.12 217 PHE A CA 1
ATOM 1593 C C . PHE A 1 217 ? 5.006 1.461 -13.701 1.00 87.12 217 PHE A C 1
ATOM 1595 O O . PHE A 1 217 ? 5.651 0.774 -12.905 1.00 87.12 217 PHE A O 1
ATOM 1602 N N . PHE A 1 218 ? 3.680 1.542 -13.670 1.00 90.62 218 PHE A N 1
ATOM 1603 C CA . PHE A 1 218 ? 2.881 0.762 -12.735 1.00 90.62 218 PHE A CA 1
ATOM 1604 C C . PHE A 1 218 ? 2.679 -0.661 -13.249 1.00 90.62 218 PHE A C 1
ATOM 1606 O O . PHE A 1 218 ? 2.516 -0.903 -14.447 1.00 90.62 218 PHE A O 1
ATOM 1613 N N . THR A 1 219 ? 2.669 -1.599 -12.310 1.00 93.12 219 THR A N 1
ATOM 1614 C CA . THR A 1 219 ? 2.455 -3.038 -12.534 1.00 93.12 219 THR A CA 1
ATOM 1615 C C . THR A 1 219 ? 1.282 -3.582 -11.720 1.00 93.12 219 THR A C 1
ATOM 1617 O O . THR A 1 219 ? 1.152 -4.789 -11.542 1.00 93.12 219 THR A O 1
ATOM 1620 N N . TYR A 1 220 ? 0.411 -2.700 -11.223 1.00 94.62 220 TYR A N 1
ATOM 1621 C CA . TYR A 1 220 ? -0.852 -3.120 -10.630 1.00 94.62 220 TYR A CA 1
ATOM 1622 C C . TYR A 1 220 ? -1.735 -3.788 -11.685 1.00 94.62 220 TYR A C 1
ATOM 1624 O O . TYR A 1 220 ? -1.929 -3.256 -12.778 1.00 94.62 220 TYR A O 1
ATOM 1632 N N . SER A 1 221 ? -2.264 -4.958 -11.344 1.00 93.88 221 SER A N 1
ATOM 1633 C CA . SER A 1 221 ? -3.325 -5.613 -12.104 1.00 93.88 221 SER A CA 1
ATOM 1634 C C . SER A 1 221 ? -4.702 -5.176 -11.597 1.00 93.88 221 SER A C 1
ATOM 1636 O O . SER A 1 221 ? -4.827 -4.493 -10.579 1.00 93.88 221 SER A O 1
ATOM 1638 N N . ASP A 1 222 ? -5.753 -5.643 -12.267 1.00 92.88 222 ASP A N 1
ATOM 1639 C CA . ASP A 1 222 ? -7.138 -5.517 -11.807 1.00 92.88 222 ASP A CA 1
ATOM 1640 C C . ASP A 1 222 ? -7.444 -6.334 -10.539 1.00 92.88 222 ASP A C 1
ATOM 1642 O O . ASP A 1 222 ? -8.442 -6.079 -9.865 1.00 92.88 222 ASP A O 1
ATOM 1646 N N . LYS A 1 223 ? -6.590 -7.308 -10.204 1.00 94.94 223 LYS A N 1
ATOM 1647 C CA . LYS A 1 223 ? -6.712 -8.171 -9.021 1.00 94.94 223 LYS A CA 1
ATOM 1648 C C . LYS A 1 223 ? -5.909 -7.676 -7.828 1.00 94.94 223 LYS A C 1
ATOM 1650 O O . LYS A 1 223 ? -6.134 -8.180 -6.729 1.00 94.94 223 LYS A O 1
ATOM 1655 N N . ALA A 1 224 ? -4.973 -6.753 -8.042 1.00 97.94 224 ALA A N 1
ATOM 1656 C CA . ALA A 1 224 ? -4.143 -6.205 -6.985 1.00 97.94 224 ALA A CA 1
ATOM 1657 C C . ALA A 1 224 ? -5.026 -5.516 -5.938 1.00 97.94 224 ALA A C 1
ATOM 1659 O O . ALA A 1 224 ? -5.843 -4.647 -6.259 1.00 97.94 224 ALA A O 1
ATOM 1660 N N . SER A 1 225 ? -4.877 -5.914 -4.679 1.00 98.62 225 SER A N 1
ATOM 1661 C CA . SER A 1 225 ? -5.747 -5.429 -3.613 1.00 98.62 225 SER A CA 1
ATOM 1662 C C . SER A 1 225 ? -5.069 -5.437 -2.259 1.00 98.62 225 SER A C 1
ATOM 1664 O O . SER A 1 225 ? -4.212 -6.278 -1.992 1.00 98.62 225 SER A O 1
ATOM 1666 N N . VAL A 1 226 ? -5.533 -4.566 -1.370 1.00 98.81 226 VAL A N 1
ATOM 1667 C CA . VAL A 1 226 ? -5.157 -4.569 0.043 1.00 98.81 226 VAL A CA 1
ATOM 1668 C C . VAL A 1 226 ? -6.405 -4.740 0.888 1.00 98.81 226 VAL A C 1
ATOM 1670 O O . VAL A 1 226 ? -7.326 -3.935 0.797 1.00 98.81 226 VAL A O 1
ATOM 1673 N N . THR A 1 227 ? -6.407 -5.754 1.740 1.00 98.94 227 THR A N 1
ATOM 1674 C CA . THR A 1 227 ? -7.418 -5.964 2.772 1.00 98.94 227 THR A CA 1
ATOM 1675 C C . THR A 1 227 ? -6.737 -5.915 4.133 1.00 98.94 227 THR A C 1
ATOM 1677 O O . THR A 1 227 ? -5.764 -6.633 4.363 1.00 98.94 227 THR A O 1
ATOM 1680 N N . ALA A 1 228 ? -7.238 -5.086 5.043 1.00 98.88 228 ALA A N 1
ATOM 1681 C CA . ALA A 1 228 ? -6.772 -5.029 6.422 1.00 98.88 228 ALA A CA 1
ATOM 1682 C C . ALA A 1 228 ? -7.953 -5.133 7.384 1.00 98.88 228 ALA A C 1
ATOM 1684 O O . ALA A 1 228 ? -8.897 -4.350 7.300 1.00 98.88 228 ALA A O 1
ATOM 1685 N N . GLN A 1 229 ? -7.882 -6.090 8.306 1.00 98.94 229 GLN A N 1
ATOM 1686 C CA . GLN A 1 229 ? -8.931 -6.355 9.277 1.00 98.94 229 GLN A CA 1
ATOM 1687 C C . GLN A 1 229 ? -8.363 -6.444 10.693 1.00 98.94 229 GLN A C 1
ATOM 1689 O O . GLN A 1 229 ? -7.620 -7.373 11.027 1.00 98.94 229 GLN A O 1
ATOM 1694 N N . SER A 1 230 ? -8.775 -5.505 11.540 1.00 98.88 230 SER A N 1
ATOM 1695 C CA . SER A 1 230 ? -8.583 -5.573 12.984 1.00 98.88 230 SER A CA 1
ATOM 1696 C C . SER A 1 230 ? -9.857 -6.051 13.681 1.00 98.88 230 SER A C 1
ATOM 1698 O O . SER A 1 230 ? -10.959 -5.580 13.385 1.00 98.88 230 SER A O 1
ATOM 1700 N N . LEU A 1 231 ? -9.716 -6.988 14.624 1.00 98.62 231 LEU A N 1
ATOM 1701 C CA . LEU A 1 231 ? -10.837 -7.457 15.443 1.00 98.62 231 LEU A CA 1
ATOM 1702 C C . LEU A 1 231 ? -11.152 -6.514 16.612 1.00 98.62 231 LEU A C 1
ATOM 1704 O O . LEU A 1 231 ? -12.315 -6.216 16.854 1.00 98.62 231 LEU A O 1
ATOM 1708 N N . GLY A 1 232 ? -10.133 -6.123 17.375 1.00 97.94 232 GLY A N 1
ATOM 1709 C CA . GLY A 1 232 ? -10.271 -5.424 18.656 1.00 97.94 232 GLY A CA 1
ATOM 1710 C C . GLY A 1 232 ? -9.519 -4.098 18.738 1.00 97.94 232 GLY A C 1
ATOM 1711 O O . GLY A 1 232 ? -9.523 -3.482 19.799 1.00 97.94 232 GLY A O 1
ATOM 1712 N N . GLY A 1 233 ? -8.838 -3.694 17.667 1.00 98.50 233 GLY A N 1
ATOM 1713 C CA . GLY A 1 233 ? -8.069 -2.456 17.598 1.00 98.50 233 GLY A CA 1
ATOM 1714 C C . GLY A 1 233 ? -8.381 -1.669 16.332 1.00 98.50 233 GLY A C 1
ATOM 1715 O O . GLY A 1 233 ? -9.405 -1.885 15.675 1.00 98.50 233 GLY A O 1
ATOM 1716 N N . ASP A 1 234 ? -7.466 -0.769 15.999 1.00 98.75 234 ASP A N 1
ATOM 1717 C CA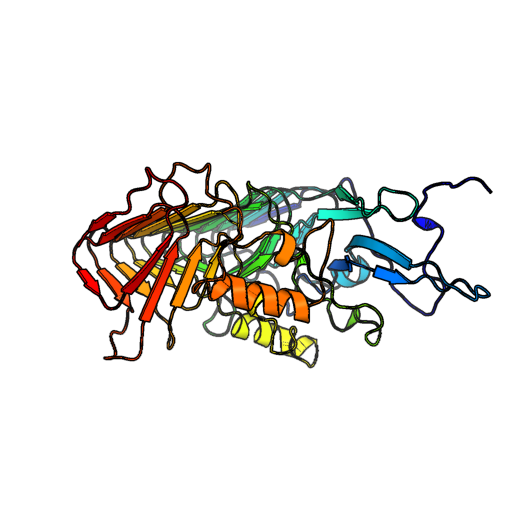 . ASP A 1 234 ? -7.616 0.141 14.872 1.00 98.75 234 ASP A CA 1
ATOM 1718 C C . ASP A 1 234 ? -6.929 -0.383 13.608 1.00 98.75 234 ASP A C 1
ATOM 1720 O O . ASP A 1 234 ? -5.974 -1.168 13.652 1.00 98.75 234 ASP A O 1
ATOM 1724 N N . VAL A 1 235 ? -7.373 0.127 12.462 1.00 98.88 235 VAL A N 1
ATOM 1725 C CA . VAL A 1 235 ? -6.616 0.053 11.208 1.00 98.88 235 VAL A CA 1
ATOM 1726 C C . VAL A 1 235 ? -6.145 1.459 10.854 1.00 98.88 235 VAL A C 1
ATOM 1728 O O . VAL A 1 235 ? -6.957 2.322 10.540 1.00 98.88 235 VAL A O 1
ATOM 1731 N N . LEU A 1 236 ? -4.832 1.692 10.887 1.00 98.12 236 LEU A N 1
ATOM 1732 C CA . LEU A 1 236 ? -4.208 2.967 10.538 1.00 98.12 236 LEU A CA 1
ATOM 1733 C C . LEU A 1 236 ? -3.363 2.829 9.267 1.00 98.12 236 LEU A C 1
ATOM 1735 O O . LEU A 1 236 ? -2.291 2.213 9.277 1.00 98.12 236 LEU A O 1
ATOM 1739 N N . LEU A 1 237 ? -3.802 3.487 8.194 1.00 97.25 237 LEU A N 1
ATOM 1740 C CA . LEU A 1 237 ? -2.948 3.782 7.046 1.00 97.25 237 LEU A CA 1
ATOM 1741 C C . LEU A 1 237 ? -2.209 5.091 7.318 1.00 97.25 237 LEU A C 1
ATOM 1743 O O . LEU A 1 237 ? -2.747 6.194 7.199 1.00 97.25 237 LEU A O 1
ATOM 1747 N N . ALA A 1 238 ? -0.962 4.959 7.761 1.00 94.50 238 ALA A N 1
ATOM 1748 C CA . ALA A 1 238 ? -0.156 6.090 8.177 1.00 94.50 238 ALA A CA 1
ATOM 1749 C C . ALA A 1 238 ? 0.464 6.834 6.983 1.00 94.50 238 ALA A C 1
ATOM 1751 O O . ALA A 1 238 ? 0.728 8.025 7.111 1.00 94.50 238 ALA A O 1
ATOM 1752 N N . ASN A 1 239 ? 0.714 6.161 5.852 1.00 92.56 239 ASN A N 1
ATOM 1753 C CA . ASN A 1 239 ? 1.223 6.758 4.602 1.00 92.56 239 ASN A CA 1
ATOM 1754 C C . ASN A 1 239 ? 2.393 7.732 4.822 1.00 92.56 239 ASN A C 1
ATOM 1756 O O . ASN A 1 239 ? 2.426 8.855 4.326 1.00 92.56 239 ASN A O 1
ATOM 1760 N N . ARG A 1 240 ? 3.374 7.316 5.629 1.00 89.38 240 ARG A N 1
ATOM 1761 C CA . ARG A 1 240 ? 4.490 8.162 6.071 1.00 89.38 240 ARG A CA 1
ATOM 1762 C C . ARG A 1 240 ? 5.638 8.108 5.070 1.00 89.38 240 ARG A C 1
ATOM 1764 O O . ARG A 1 240 ? 6.758 7.767 5.450 1.00 89.38 240 ARG A O 1
ATOM 1771 N N . ALA A 1 241 ? 5.374 8.481 3.818 1.00 85.62 241 ALA A N 1
ATOM 1772 C CA . ALA A 1 241 ? 6.342 8.464 2.716 1.00 85.62 241 ALA A CA 1
ATOM 1773 C C . ALA A 1 241 ? 7.693 9.091 3.109 1.00 85.62 241 ALA A C 1
ATOM 1775 O O . ALA A 1 241 ? 8.744 8.483 2.931 1.00 85.62 241 ALA A O 1
ATOM 1776 N N . LYS A 1 242 ? 7.664 10.255 3.775 1.00 85.62 242 LYS A N 1
ATOM 1777 C CA . LYS A 1 242 ? 8.871 10.931 4.279 1.00 85.62 242 LYS A CA 1
ATOM 1778 C C . LYS A 1 242 ? 9.617 10.137 5.357 1.00 85.62 242 LYS A C 1
ATOM 1780 O O . LYS A 1 242 ? 10.844 10.163 5.386 1.00 85.62 242 LYS A O 1
ATOM 1785 N N . LYS A 1 243 ? 8.907 9.442 6.257 1.00 87.69 243 LYS A N 1
ATOM 1786 C CA . LYS A 1 243 ? 9.539 8.586 7.281 1.00 87.69 243 LYS A CA 1
ATOM 1787 C C . LYS A 1 243 ? 10.216 7.388 6.620 1.00 87.69 243 LYS A C 1
ATOM 1789 O O . LYS A 1 243 ? 11.326 7.045 7.010 1.00 87.69 243 LYS A O 1
ATOM 1794 N N . VAL A 1 244 ? 9.557 6.788 5.626 1.00 86.69 244 VAL A N 1
ATOM 1795 C CA . VAL A 1 244 ? 10.113 5.694 4.821 1.00 86.69 244 VAL A CA 1
ATOM 1796 C C . VAL A 1 244 ? 11.375 6.175 4.104 1.00 86.69 244 VAL A C 1
ATOM 1798 O O . VAL A 1 244 ? 12.432 5.603 4.326 1.00 86.69 244 VAL A O 1
ATOM 1801 N N . ASP A 1 245 ? 11.310 7.276 3.357 1.00 81.75 245 ASP A N 1
ATOM 1802 C CA . ASP A 1 245 ? 12.460 7.877 2.665 1.00 81.75 245 ASP A CA 1
ATOM 1803 C C . ASP A 1 245 ? 13.626 8.203 3.617 1.00 81.75 245 ASP A C 1
ATOM 1805 O O . ASP A 1 245 ? 14.753 7.753 3.409 1.00 81.75 245 ASP A O 1
ATOM 1809 N N . THR A 1 246 ? 13.342 8.863 4.746 1.00 82.62 246 THR A N 1
ATOM 1810 C CA . THR A 1 246 ? 14.355 9.197 5.768 1.00 82.62 246 THR A CA 1
ATOM 1811 C C . THR A 1 246 ? 15.025 7.951 6.350 1.00 82.62 246 THR A C 1
ATOM 1813 O O . THR A 1 246 ? 16.227 7.967 6.616 1.00 82.62 246 THR A O 1
ATOM 1816 N N . ALA A 1 247 ? 14.275 6.861 6.550 1.00 81.50 247 ALA A N 1
ATOM 1817 C CA . ALA A 1 247 ? 14.819 5.614 7.087 1.00 81.50 247 ALA A CA 1
ATOM 1818 C C . ALA A 1 247 ? 15.879 4.983 6.168 1.00 81.50 247 ALA A C 1
ATOM 1820 O O . ALA A 1 247 ? 16.711 4.213 6.646 1.00 81.50 247 ALA A O 1
ATOM 1821 N N . PHE A 1 248 ? 15.875 5.334 4.881 1.00 76.56 248 PHE A N 1
ATOM 1822 C CA . PHE A 1 248 ? 16.808 4.816 3.886 1.00 76.56 248 PHE A CA 1
ATOM 1823 C C . PHE A 1 248 ? 17.832 5.855 3.406 1.00 76.56 248 PHE A C 1
ATOM 1825 O O . PHE A 1 248 ? 18.898 5.474 2.928 1.00 76.56 248 PHE A O 1
ATOM 1832 N N . ALA A 1 249 ? 17.589 7.155 3.600 1.00 71.31 249 ALA A N 1
ATOM 1833 C CA . ALA A 1 249 ? 18.510 8.225 3.200 1.00 71.31 249 ALA A CA 1
ATOM 1834 C C . ALA A 1 249 ? 19.934 8.063 3.779 1.00 71.31 249 ALA A C 1
ATOM 1836 O O . ALA A 1 249 ? 20.932 8.366 3.120 1.00 71.31 249 ALA A O 1
ATOM 1837 N N . ALA A 1 250 ? 20.052 7.512 4.995 1.00 65.38 250 ALA A N 1
ATOM 1838 C CA . ALA A 1 250 ? 21.339 7.250 5.645 1.00 65.38 250 ALA A CA 1
ATOM 1839 C C . ALA A 1 250 ? 22.240 6.277 4.854 1.00 65.38 250 ALA A C 1
ATOM 1841 O O . ALA A 1 250 ? 23.463 6.417 4.888 1.00 65.38 250 ALA A O 1
ATOM 1842 N N . ARG A 1 251 ? 21.651 5.327 4.113 1.00 67.75 251 ARG A N 1
ATOM 1843 C CA . ARG A 1 251 ? 22.365 4.340 3.285 1.00 67.75 251 ARG A CA 1
ATOM 1844 C C . ARG A 1 251 ? 22.968 4.981 2.035 1.00 67.75 251 ARG A C 1
ATOM 1846 O O . ARG A 1 251 ? 24.083 4.634 1.648 1.00 67.75 251 ARG A O 1
ATOM 1853 N N . TYR A 1 252 ? 22.236 5.896 1.402 1.00 64.50 252 TYR A N 1
ATOM 1854 C CA . TYR A 1 252 ? 22.607 6.457 0.098 1.00 64.50 252 TYR A CA 1
ATOM 1855 C C . TYR A 1 252 ? 23.323 7.806 0.192 1.00 64.50 252 TYR A C 1
ATOM 1857 O O . TYR A 1 252 ? 23.737 8.339 -0.836 1.00 64.50 252 TYR A O 1
ATOM 1865 N N . ALA A 1 253 ? 23.482 8.357 1.403 1.00 59.41 253 ALA A N 1
ATOM 1866 C CA . ALA A 1 253 ? 24.003 9.708 1.644 1.00 59.41 253 ALA A CA 1
ATOM 1867 C C . ALA A 1 253 ? 23.234 10.809 0.875 1.00 59.41 253 ALA A C 1
ATOM 1869 O O . ALA A 1 253 ? 23.735 11.913 0.663 1.00 59.41 253 ALA A O 1
ATOM 1870 N N . THR A 1 254 ? 22.011 10.488 0.454 1.00 60.69 254 THR A N 1
ATOM 1871 C CA . THR A 1 254 ? 21.038 11.316 -0.258 1.00 60.69 254 THR A CA 1
ATOM 1872 C C . THR A 1 254 ? 19.659 10.689 -0.040 1.00 60.69 254 THR A C 1
ATOM 1874 O O . THR A 1 254 ? 19.578 9.501 0.279 1.00 60.69 254 THR A O 1
ATOM 1877 N N . ASP A 1 255 ? 18.590 11.468 -0.185 1.00 56.28 255 ASP A N 1
ATOM 1878 C CA . ASP A 1 255 ? 17.219 10.951 -0.142 1.00 56.28 255 ASP A CA 1
ATOM 1879 C C . ASP A 1 255 ? 17.039 9.864 -1.221 1.00 56.28 255 ASP A C 1
ATOM 1881 O O . ASP A 1 255 ? 17.597 9.979 -2.321 1.00 56.28 255 ASP A O 1
ATOM 1885 N N . LEU A 1 256 ? 16.268 8.803 -0.933 1.00 57.88 256 LEU A N 1
ATOM 1886 C CA . LEU A 1 256 ? 15.948 7.777 -1.943 1.00 57.88 256 LEU A CA 1
ATOM 1887 C C . LEU A 1 256 ? 15.274 8.425 -3.159 1.00 57.88 256 LEU A C 1
ATOM 1889 O O . LEU A 1 256 ? 15.458 7.988 -4.298 1.00 57.88 256 LEU A O 1
ATOM 1893 N N . PHE A 1 257 ? 14.496 9.477 -2.902 1.00 59.19 257 PHE A N 1
ATOM 1894 C CA . PHE A 1 257 ? 13.765 10.253 -3.888 1.00 59.19 257 PHE A CA 1
ATOM 1895 C C . PHE A 1 257 ? 14.301 11.682 -3.904 1.00 59.19 257 PHE A C 1
ATOM 1897 O O . PHE A 1 257 ? 14.369 12.346 -2.875 1.00 59.19 257 PHE A O 1
ATOM 1904 N N . ARG A 1 258 ? 14.593 12.226 -5.091 1.00 53.88 258 ARG A N 1
ATOM 1905 C CA . ARG A 1 258 ? 14.642 13.689 -5.227 1.00 53.88 258 ARG A CA 1
ATOM 1906 C C . ARG A 1 258 ? 13.248 14.210 -4.856 1.00 53.88 258 ARG A C 1
ATOM 1908 O O . ARG A 1 258 ? 12.257 13.624 -5.281 1.00 53.88 258 ARG A O 1
ATOM 1915 N N . SER A 1 259 ? 13.186 15.260 -4.045 1.00 47.06 259 SER A N 1
ATOM 1916 C CA . SER A 1 259 ? 12.034 15.705 -3.238 1.00 47.06 259 SER A CA 1
ATOM 1917 C C . SER A 1 259 ? 10.656 15.883 -3.916 1.00 47.06 259 SER A C 1
ATOM 1919 O O . SER A 1 259 ? 9.704 16.214 -3.215 1.00 47.06 259 SER A O 1
ATOM 1921 N N . SER A 1 260 ? 10.495 15.655 -5.224 1.00 46.66 260 SER A N 1
ATOM 1922 C CA . SER A 1 260 ? 9.201 15.679 -5.926 1.00 46.66 260 SER A CA 1
ATOM 1923 C C . SER A 1 260 ? 8.481 14.322 -6.005 1.00 46.66 260 SER A C 1
ATOM 1925 O O . SER A 1 260 ? 7.277 14.302 -6.233 1.00 46.66 260 SER A O 1
ATOM 1927 N N . SER A 1 261 ? 9.165 13.198 -5.759 1.00 61.47 261 SER A N 1
ATOM 1928 C CA . SER A 1 261 ? 8.648 11.858 -6.101 1.00 61.47 261 SER A CA 1
ATOM 1929 C C . SER A 1 261 ? 8.150 11.005 -4.916 1.00 61.47 261 SER A C 1
ATOM 1931 O O . SER A 1 261 ? 7.866 9.823 -5.084 1.00 61.47 261 SER A O 1
ATOM 1933 N N . LEU A 1 262 ? 8.005 11.552 -3.701 1.00 71.94 262 LEU A N 1
ATOM 1934 C CA . LEU A 1 262 ? 7.501 10.773 -2.545 1.00 71.94 262 LEU A CA 1
ATOM 1935 C C . LEU A 1 262 ? 6.059 10.277 -2.716 1.00 71.94 262 LEU A C 1
ATOM 1937 O O . LEU A 1 262 ? 5.652 9.310 -2.075 1.00 71.94 262 LEU A O 1
ATOM 1941 N N . ARG A 1 263 ? 5.311 10.895 -3.628 1.00 76.25 263 ARG A N 1
ATOM 1942 C CA . ARG A 1 263 ? 3.917 10.563 -3.920 1.00 76.25 263 ARG A CA 1
ATOM 1943 C C . ARG A 1 263 ? 3.738 9.154 -4.490 1.00 76.25 263 ARG A C 1
ATOM 1945 O O . ARG A 1 263 ? 2.652 8.595 -4.415 1.00 76.25 263 ARG A O 1
ATOM 1952 N N . PHE A 1 264 ? 4.805 8.516 -4.980 1.00 77.75 264 PHE A N 1
ATOM 1953 C CA . PHE A 1 264 ? 4.769 7.099 -5.356 1.00 77.75 264 PHE A CA 1
ATOM 1954 C C . PHE A 1 264 ? 4.378 6.171 -4.195 1.00 77.75 264 PHE A C 1
ATOM 1956 O O . PHE A 1 264 ? 3.784 5.123 -4.439 1.00 77.75 264 PHE A O 1
ATOM 1963 N N . PHE A 1 265 ? 4.656 6.557 -2.945 1.00 81.00 265 PHE A N 1
ATOM 1964 C CA . PHE A 1 265 ? 4.244 5.810 -1.748 1.00 81.00 265 PHE A CA 1
ATOM 1965 C C . PHE A 1 265 ? 2.770 5.996 -1.369 1.00 81.00 265 PHE A C 1
ATOM 1967 O O . PHE A 1 265 ? 2.283 5.317 -0.466 1.00 81.00 265 PHE A O 1
ATOM 1974 N N . GLU A 1 266 ? 2.076 6.924 -2.021 1.00 86.00 266 GLU A N 1
ATOM 1975 C CA . GLU A 1 266 ? 0.673 7.245 -1.753 1.00 86.00 266 GLU A CA 1
ATOM 1976 C C . GLU A 1 266 ? -0.260 6.525 -2.739 1.00 86.00 266 GLU A C 1
ATOM 1978 O O . GLU A 1 266 ? -1.477 6.577 -2.576 1.00 86.00 266 GLU A O 1
ATOM 1983 N N . ILE A 1 267 ? 0.290 5.819 -3.739 1.00 90.00 267 ILE A N 1
ATOM 1984 C CA . ILE A 1 267 ? -0.484 5.140 -4.785 1.00 90.00 267 ILE A CA 1
ATOM 1985 C C . ILE A 1 267 ? -0.641 3.661 -4.459 1.00 90.00 267 ILE A C 1
ATOM 1987 O O . ILE A 1 267 ? 0.239 2.823 -4.693 1.00 90.00 267 ILE A O 1
ATOM 1991 N N . TYR A 1 268 ? -1.824 3.346 -3.968 1.00 95.81 268 TYR A N 1
ATOM 1992 C CA . TYR A 1 268 ? -2.254 2.010 -3.613 1.00 95.81 268 TYR A CA 1
ATOM 1993 C C . TYR A 1 268 ? -2.802 1.277 -4.846 1.00 95.81 268 TYR A C 1
ATOM 1995 O O . TYR A 1 268 ? -3.132 1.913 -5.854 1.00 95.81 268 TYR A O 1
ATOM 2003 N N . PRO A 1 269 ? -2.941 -0.061 -4.791 1.00 97.00 269 PRO A N 1
ATOM 2004 C CA . PRO A 1 269 ? -3.714 -0.792 -5.787 1.00 97.00 269 PRO A CA 1
ATOM 2005 C C . PRO A 1 269 ? -5.123 -0.221 -5.955 1.00 97.00 269 PRO A C 1
ATOM 2007 O O . PRO A 1 269 ? -5.645 0.461 -5.072 1.00 97.00 269 PRO A O 1
ATOM 2010 N N . GLY A 1 270 ? -5.781 -0.564 -7.062 1.00 96.19 270 GLY A N 1
ATOM 2011 C CA . GLY A 1 270 ? -7.133 -0.080 -7.342 1.00 96.19 270 GLY A CA 1
ATOM 2012 C C . GLY A 1 270 ? -8.198 -0.537 -6.346 1.00 96.19 270 GLY A C 1
ATOM 2013 O O . GLY A 1 270 ? -9.302 -0.003 -6.366 1.00 96.19 270 GLY A O 1
ATOM 2014 N N . THR A 1 271 ? -7.893 -1.506 -5.477 1.00 98.44 271 THR A N 1
ATOM 2015 C CA . THR A 1 271 ? -8.818 -2.009 -4.460 1.00 98.44 271 THR A CA 1
ATOM 2016 C C . THR A 1 271 ? -8.204 -1.987 -3.062 1.00 98.44 271 THR A C 1
ATOM 2018 O O . THR A 1 271 ? -7.190 -2.640 -2.813 1.00 98.44 271 THR A O 1
ATOM 2021 N N . VAL A 1 272 ? -8.862 -1.298 -2.131 1.00 98.81 272 VAL A N 1
ATOM 2022 C CA . VAL A 1 272 ? -8.500 -1.231 -0.710 1.00 98.81 272 VAL A CA 1
ATOM 2023 C C . VAL A 1 272 ? -9.744 -1.469 0.146 1.00 98.81 272 VAL A C 1
ATOM 2025 O O . VAL A 1 272 ? -10.756 -0.787 -0.015 1.00 98.81 272 VAL A O 1
ATOM 2028 N N . ARG A 1 273 ? -9.655 -2.429 1.071 1.00 98.88 273 ARG A N 1
ATOM 2029 C CA . ARG A 1 273 ? -10.694 -2.766 2.049 1.00 98.88 273 ARG A CA 1
ATOM 2030 C C . ARG A 1 273 ? -10.140 -2.698 3.463 1.00 98.88 273 ARG A C 1
ATOM 2032 O O . ARG A 1 273 ? -9.201 -3.419 3.793 1.00 98.88 273 ARG A O 1
ATOM 2039 N N . LEU A 1 274 ? -10.722 -1.855 4.302 1.00 98.94 274 LEU A N 1
ATOM 2040 C CA . LEU A 1 274 ? -10.295 -1.640 5.681 1.00 98.94 274 LEU A CA 1
ATOM 2041 C C . LEU A 1 274 ? -11.463 -1.929 6.616 1.00 98.94 274 LEU A C 1
ATOM 2043 O O . LEU A 1 274 ? -12.566 -1.424 6.417 1.00 98.94 274 LEU A O 1
ATOM 2047 N N . GLN A 1 275 ? -11.218 -2.752 7.629 1.00 98.88 275 GLN A N 1
ATOM 2048 C CA . GLN A 1 275 ? -12.230 -3.177 8.585 1.00 98.88 275 GLN A CA 1
ATOM 2049 C C . GLN A 1 275 ? -11.672 -3.105 10.008 1.00 98.88 275 GLN A C 1
ATOM 2051 O O . GLN A 1 275 ? -10.732 -3.822 10.348 1.00 98.88 275 GLN A O 1
ATOM 2056 N N . ALA A 1 276 ? -12.273 -2.274 10.853 1.00 98.81 276 ALA A N 1
ATOM 2057 C CA . ALA A 1 276 ? -11.997 -2.230 12.286 1.00 98.81 276 ALA A CA 1
ATOM 2058 C C . ALA A 1 276 ? -13.267 -2.634 13.045 1.00 98.81 276 ALA A C 1
ATOM 2060 O O . ALA A 1 276 ? -14.160 -1.820 13.269 1.00 98.81 276 ALA A O 1
ATOM 2061 N N . LEU A 1 277 ? -13.372 -3.914 13.419 1.00 98.69 277 LEU A N 1
ATOM 2062 C CA . LEU A 1 277 ? -14.624 -4.499 13.926 1.00 98.69 277 LEU A CA 1
ATOM 2063 C C . LEU A 1 277 ? -15.038 -4.001 15.318 1.00 98.69 277 LEU A C 1
ATOM 2065 O O . LEU A 1 277 ? -16.193 -4.171 15.704 1.00 98.69 277 LEU A O 1
ATOM 2069 N N . GLN A 1 278 ? -14.109 -3.421 16.077 1.00 98.56 278 GLN A N 1
ATOM 2070 C CA . GLN A 1 278 ? -14.375 -2.771 17.369 1.00 98.56 278 GLN A CA 1
ATOM 2071 C C . GLN A 1 278 ? -13.645 -1.430 17.525 1.00 98.56 278 GLN A C 1
ATOM 2073 O O . GLN A 1 278 ? -13.753 -0.795 18.574 1.00 98.56 278 GLN A O 1
ATOM 2078 N N . GLY A 1 279 ? -12.889 -1.017 16.508 1.00 98.50 279 GLY A N 1
ATOM 2079 C CA . GLY A 1 279 ? -12.035 0.162 16.542 1.00 98.50 279 GLY A CA 1
ATOM 2080 C C . GLY A 1 279 ? -12.388 1.179 15.467 1.00 98.50 279 GLY A C 1
ATOM 2081 O O . GLY A 1 279 ? -13.481 1.168 14.889 1.00 98.50 279 GLY A O 1
ATOM 2082 N N . ASP A 1 280 ? -11.426 2.055 15.219 1.00 98.62 280 ASP A N 1
ATOM 2083 C CA . ASP A 1 280 ? -11.475 3.083 14.191 1.00 98.62 280 ASP A CA 1
ATOM 2084 C C . ASP A 1 280 ? -10.725 2.633 12.928 1.00 98.62 280 ASP A C 1
ATOM 2086 O O . ASP A 1 280 ? -9.731 1.896 12.989 1.00 98.62 280 ASP A O 1
ATOM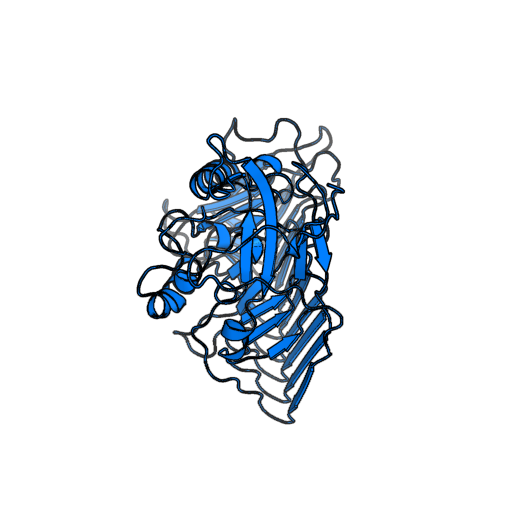 2090 N N . VAL A 1 281 ? -11.135 3.166 11.778 1.00 98.75 281 VAL A N 1
ATOM 2091 C CA . VAL A 1 281 ? -10.265 3.220 10.597 1.00 98.75 281 VAL A CA 1
ATOM 2092 C C . VAL A 1 281 ? -9.700 4.629 10.472 1.00 98.75 281 VAL A C 1
ATOM 2094 O O . VAL A 1 281 ? -10.434 5.616 10.488 1.00 98.75 281 VAL A O 1
ATOM 2097 N N . LYS A 1 282 ? -8.375 4.727 10.364 1.00 97.44 282 LYS A N 1
ATOM 2098 C CA . LYS A 1 282 ? -7.626 5.978 10.456 1.00 97.44 282 LYS A CA 1
ATOM 2099 C C . LYS A 1 282 ? -6.730 6.192 9.242 1.00 97.44 282 LYS A C 1
ATOM 2101 O O . LYS A 1 282 ? -6.044 5.272 8.793 1.00 97.44 282 LYS A O 1
ATOM 2106 N N . PHE A 1 283 ? -6.677 7.434 8.773 1.00 95.88 283 PHE A N 1
ATOM 2107 C CA . PHE A 1 283 ? -5.786 7.888 7.706 1.00 95.88 283 PHE A CA 1
ATOM 2108 C C . PHE A 1 283 ? -4.929 9.047 8.215 1.00 95.88 283 PHE A C 1
ATOM 2110 O O . PHE A 1 283 ? -5.450 10.093 8.597 1.00 95.88 283 PHE A O 1
ATOM 2117 N N . ALA A 1 284 ? -3.606 8.891 8.243 1.00 92.69 284 ALA A N 1
ATOM 2118 C CA . ALA A 1 284 ? -2.750 9.990 8.701 1.00 92.69 284 ALA A CA 1
ATOM 2119 C C . ALA A 1 284 ? -2.354 10.957 7.576 1.00 92.69 284 ALA A C 1
ATOM 2121 O O . ALA A 1 284 ? -2.112 12.125 7.860 1.00 92.69 284 ALA A O 1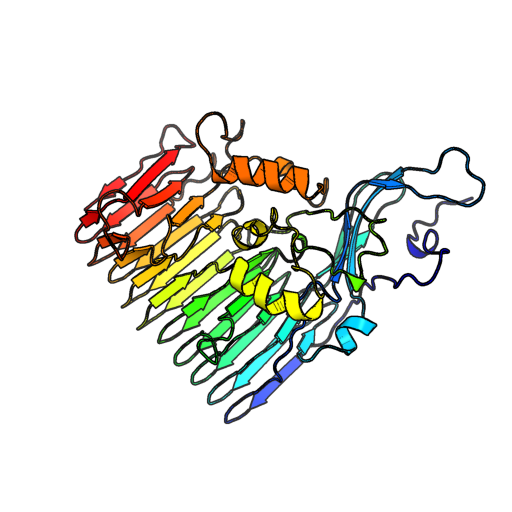
ATOM 2122 N N . ASN A 1 285 ? -2.268 10.479 6.333 1.00 91.31 285 ASN A N 1
ATOM 2123 C CA . ASN A 1 285 ? -1.865 11.257 5.159 1.00 91.31 285 ASN A CA 1
ATOM 2124 C C . ASN A 1 285 ? -2.664 10.806 3.925 1.00 91.31 285 ASN A C 1
ATOM 2126 O O . ASN A 1 285 ? -3.487 9.890 4.010 1.00 91.31 285 ASN A O 1
ATOM 2130 N N . ASP A 1 286 ? -2.397 11.449 2.791 1.00 91.00 286 ASP A N 1
ATOM 2131 C CA . ASP A 1 286 ? -3.061 11.202 1.514 1.00 91.00 286 ASP A CA 1
ATOM 2132 C C . ASP A 1 286 ? -2.930 9.753 1.029 1.00 91.00 286 ASP A C 1
ATOM 2134 O O . ASP A 1 286 ? -1.983 9.028 1.353 1.00 91.00 286 ASP A O 1
ATOM 2138 N N . MET A 1 287 ? -3.908 9.330 0.231 1.00 92.88 287 MET A N 1
ATOM 2139 C CA . MET A 1 287 ? -3.923 8.045 -0.455 1.00 92.88 287 MET A CA 1
ATOM 2140 C C . MET A 1 287 ? -4.648 8.180 -1.790 1.00 92.88 287 MET A C 1
ATOM 2142 O O . MET A 1 287 ? -5.740 8.738 -1.859 1.00 92.88 287 MET A O 1
ATOM 2146 N N . MET A 1 288 ? -4.094 7.581 -2.836 1.00 93.19 288 MET A N 1
ATOM 2147 C CA . MET A 1 288 ? -4.739 7.435 -4.133 1.00 93.19 288 MET A CA 1
ATOM 2148 C C . MET A 1 288 ? -4.815 5.955 -4.503 1.00 93.19 288 MET A C 1
ATOM 2150 O O . MET A 1 288 ? -3.804 5.260 -4.529 1.00 93.19 288 MET A O 1
ATOM 2154 N N . LEU A 1 289 ? -6.006 5.463 -4.827 1.00 95.62 289 LEU A N 1
ATOM 2155 C CA . LEU A 1 289 ? -6.190 4.143 -5.422 1.00 95.62 289 LEU A CA 1
ATOM 2156 C C . LEU A 1 289 ? -5.940 4.250 -6.926 1.00 95.62 289 LEU A C 1
ATOM 2158 O O . LEU A 1 289 ? -6.485 5.132 -7.600 1.00 95.62 289 LEU A O 1
ATOM 2162 N N . PHE A 1 290 ? -5.115 3.343 -7.445 1.00 94.06 290 PHE A N 1
ATOM 2163 C CA . PHE A 1 290 ? -4.761 3.301 -8.858 1.00 94.06 290 PHE A CA 1
ATOM 2164 C C . PHE A 1 290 ? -6.007 3.131 -9.751 1.00 94.06 290 PHE A C 1
ATOM 2166 O O . PHE A 1 290 ? -6.840 2.264 -9.456 1.00 94.06 290 PHE A O 1
ATOM 2173 N N . PRO A 1 291 ? -6.145 3.888 -10.860 1.00 92.50 291 PRO A N 1
ATOM 2174 C CA . PRO A 1 291 ? -7.324 3.801 -11.716 1.00 92.50 291 PRO A CA 1
ATOM 2175 C C . PRO A 1 291 ? -7.489 2.384 -12.271 1.00 92.50 291 PRO A C 1
ATOM 2177 O O . PRO A 1 291 ? -6.661 1.884 -13.030 1.00 92.50 291 PRO A O 1
ATOM 2180 N N . THR A 1 292 ? -8.562 1.716 -11.859 1.00 93.50 292 THR A N 1
ATOM 2181 C CA . THR A 1 292 ? -8.842 0.313 -12.181 1.00 93.50 292 THR A CA 1
ATOM 2182 C C . THR A 1 292 ? -10.326 0.177 -12.457 1.00 93.50 292 THR A C 1
ATOM 2184 O O . THR A 1 292 ? -11.129 0.678 -11.681 1.00 93.50 292 THR A O 1
ATOM 2187 N N . ALA A 1 293 ? -10.701 -0.527 -13.527 1.00 92.75 293 ALA A N 1
ATOM 2188 C CA . ALA A 1 293 ? -12.087 -0.553 -14.001 1.00 92.75 293 ALA A CA 1
ATOM 2189 C C . ALA A 1 293 ? -13.112 -1.104 -12.995 1.00 92.75 293 ALA A C 1
ATOM 2191 O O . ALA A 1 293 ? -14.295 -0.810 -13.105 1.00 92.75 293 ALA A O 1
ATOM 2192 N N . LYS A 1 294 ? -12.658 -1.919 -12.037 1.00 93.12 294 LYS A N 1
ATOM 2193 C CA . LYS A 1 294 ? -13.455 -2.444 -10.917 1.00 93.12 294 LYS A CA 1
ATOM 2194 C C . LYS A 1 294 ? -12.836 -2.087 -9.565 1.00 93.12 294 LYS A C 1
ATOM 2196 O O . LYS A 1 294 ? -12.854 -2.889 -8.632 1.00 93.12 294 LYS A O 1
ATOM 2201 N N . GLY A 1 295 ? -12.172 -0.934 -9.506 1.00 95.25 295 GLY A N 1
ATOM 2202 C CA . GLY A 1 295 ? -11.516 -0.462 -8.297 1.00 95.25 295 GLY A CA 1
ATOM 2203 C C . GLY A 1 295 ? -12.525 -0.220 -7.177 1.00 95.25 295 GLY A C 1
ATOM 2204 O O . GLY A 1 295 ? -13.635 0.267 -7.408 1.00 95.25 295 GLY A O 1
ATOM 2205 N N . GLN A 1 296 ? -12.146 -0.558 -5.950 1.00 97.75 296 GLN A N 1
ATOM 2206 C CA . GLN A 1 296 ? -13.045 -0.498 -4.807 1.00 97.75 296 GLN A CA 1
ATOM 2207 C C . GLN A 1 296 ? -12.361 0.111 -3.589 1.00 97.75 296 GLN A C 1
ATOM 2209 O O . GLN A 1 296 ? -11.347 -0.399 -3.122 1.00 97.75 296 GLN A O 1
ATOM 2214 N N . LEU A 1 297 ? -12.973 1.159 -3.041 1.00 98.62 297 LEU A N 1
ATOM 2215 C CA . LEU A 1 297 ? -12.706 1.629 -1.689 1.00 98.62 297 LEU A CA 1
ATOM 2216 C C . LEU A 1 297 ? -13.821 1.120 -0.776 1.00 98.62 297 LEU A C 1
ATOM 2218 O O . LEU A 1 297 ? -14.997 1.392 -1.020 1.00 98.62 297 LEU A O 1
ATOM 2222 N N . GLU A 1 298 ? -13.452 0.377 0.257 1.00 98.81 298 GLU A N 1
ATOM 2223 C CA . GLU A 1 298 ? -14.373 -0.086 1.290 1.00 98.81 298 GLU A CA 1
ATOM 2224 C C . GLU A 1 298 ? -13.752 0.175 2.660 1.00 98.81 298 GLU A C 1
ATOM 2226 O O . GLU A 1 298 ? -12.685 -0.348 2.981 1.00 98.81 298 GLU A O 1
ATOM 2231 N N . VAL A 1 299 ? -14.404 1.001 3.464 1.00 98.88 299 VAL A N 1
ATOM 2232 C CA . VAL A 1 299 ? -13.945 1.365 4.801 1.00 98.88 299 VAL A CA 1
ATOM 2233 C C . VAL A 1 299 ? -15.090 1.112 5.762 1.00 98.88 299 VAL A C 1
ATOM 2235 O O . VAL A 1 299 ? -16.119 1.758 5.641 1.00 98.88 299 VAL A O 1
ATOM 2238 N N . ASN A 1 300 ? -14.913 0.187 6.703 1.00 98.81 300 ASN A N 1
ATOM 2239 C CA . ASN A 1 300 ? -15.905 -0.105 7.733 1.00 98.81 300 ASN A CA 1
ATOM 2240 C C . ASN A 1 300 ? -15.248 -0.012 9.114 1.00 98.81 300 ASN A C 1
ATOM 2242 O O . ASN A 1 300 ? -14.340 -0.785 9.436 1.00 98.81 300 ASN A O 1
ATOM 2246 N N . ALA A 1 301 ? -15.714 0.914 9.940 1.00 98.81 301 ALA A N 1
ATOM 2247 C CA . ALA A 1 301 ? -15.278 1.090 11.315 1.00 98.81 301 ALA A CA 1
ATOM 2248 C C . ALA A 1 301 ? -16.461 0.897 12.262 1.00 98.81 301 ALA A C 1
ATOM 2250 O O . ALA A 1 301 ? -17.554 1.405 12.023 1.00 98.81 301 ALA A O 1
ATOM 2251 N N . ALA A 1 302 ? -16.244 0.195 13.372 1.00 98.81 302 ALA A N 1
ATOM 2252 C CA . ALA A 1 302 ? -17.255 0.103 14.421 1.00 98.81 302 ALA A CA 1
ATOM 2253 C C . ALA A 1 302 ? -17.488 1.453 15.105 1.00 98.81 302 ALA A C 1
ATOM 2255 O O . ALA A 1 302 ? -18.612 1.760 15.501 1.00 98.81 302 ALA A O 1
ATOM 2256 N N . ASN A 1 303 ? -16.418 2.235 15.244 1.00 98.38 303 ASN A N 1
ATOM 2257 C CA . ASN A 1 303 ? -16.441 3.547 15.862 1.00 98.38 303 ASN A CA 1
ATOM 2258 C C . ASN A 1 303 ? -16.329 4.608 14.764 1.00 98.38 303 ASN A C 1
ATOM 2260 O O . ASN A 1 303 ? -17.319 4.867 14.089 1.00 98.38 303 ASN A O 1
ATOM 2264 N N . ASN A 1 304 ? -15.151 5.201 14.561 1.00 98.06 304 ASN A N 1
ATOM 2265 C CA . ASN A 1 304 ? -14.977 6.345 13.670 1.00 98.06 304 ASN A CA 1
ATOM 2266 C C . ASN A 1 304 ? -14.189 5.983 12.411 1.00 98.06 304 ASN A C 1
ATOM 2268 O O . ASN A 1 304 ? -13.276 5.150 12.439 1.00 98.06 304 ASN A O 1
ATOM 2272 N N . VAL A 1 305 ? -14.472 6.705 11.329 1.00 98.19 305 VAL A N 1
ATOM 2273 C CA . VAL A 1 305 ? -13.545 6.832 10.201 1.00 98.19 305 VAL A CA 1
ATOM 2274 C C . VAL A 1 305 ? -12.917 8.214 10.290 1.00 98.19 305 VAL A C 1
ATOM 2276 O O . VAL A 1 305 ? -13.619 9.218 10.182 1.00 98.19 305 VAL A O 1
ATOM 2279 N N . ALA A 1 306 ? -11.604 8.279 10.515 1.00 95.38 306 ALA A N 1
ATOM 2280 C CA . ALA A 1 306 ? -10.967 9.537 10.885 1.00 95.38 306 ALA A CA 1
ATOM 2281 C C . ALA A 1 306 ? -9.651 9.839 10.176 1.00 95.38 306 ALA A C 1
ATOM 2283 O O . ALA A 1 306 ? -8.861 8.943 9.877 1.00 95.38 306 ALA A O 1
ATOM 2284 N N . SER A 1 307 ? -9.370 11.129 9.991 1.00 93.31 307 SER A N 1
ATOM 2285 C CA . SER A 1 307 ? -8.012 11.593 9.712 1.00 93.31 307 SER A CA 1
ATOM 2286 C C . SER A 1 307 ? -7.264 11.915 11.009 1.00 93.31 307 SER A C 1
ATOM 2288 O O . SER A 1 307 ? -7.848 12.467 11.937 1.00 93.31 307 SER A O 1
ATOM 2290 N N . THR A 1 308 ? -5.982 11.551 11.115 1.00 87.56 308 THR A N 1
ATOM 2291 C CA . THR A 1 308 ? -5.225 11.636 12.389 1.00 87.56 308 THR A CA 1
ATOM 2292 C C . THR A 1 308 ? -3.918 12.431 12.303 1.00 87.56 308 THR A C 1
ATOM 2294 O O . THR A 1 308 ? -3.163 12.464 13.274 1.00 87.56 308 THR A O 1
ATOM 2297 N N . GLY A 1 309 ? -3.603 13.009 11.141 1.00 71.44 309 GLY A N 1
ATOM 2298 C CA . GLY A 1 309 ? -2.379 13.782 10.904 1.00 71.44 309 GLY A CA 1
ATOM 2299 C C . GLY A 1 309 ? -2.519 15.282 11.179 1.00 71.44 309 GLY A C 1
ATOM 2300 O O . GLY A 1 309 ? -3.608 15.791 11.431 1.00 71.44 309 GLY A O 1
ATOM 2301 N N . ASP A 1 310 ? -1.396 15.998 11.073 1.00 65.31 310 ASP A N 1
ATOM 2302 C CA . ASP A 1 310 ? -1.321 17.462 11.232 1.00 65.31 310 ASP A CA 1
ATOM 2303 C C . ASP A 1 310 ? -1.765 18.233 9.969 1.00 65.31 310 ASP A C 1
ATOM 2305 O O . ASP A 1 310 ? -1.741 19.466 9.938 1.00 65.31 310 ASP A O 1
ATOM 2309 N N . ALA A 1 311 ? -2.139 17.515 8.908 1.00 68.38 311 ALA A N 1
ATOM 2310 C CA . ALA A 1 311 ? -2.520 18.052 7.608 1.00 68.38 311 ALA A CA 1
ATOM 2311 C C . ALA A 1 311 ? -3.849 17.450 7.126 1.00 68.38 311 ALA A C 1
ATOM 2313 O O . ALA A 1 311 ? -4.421 16.559 7.753 1.00 68.38 311 ALA A O 1
ATOM 2314 N N . THR A 1 312 ? -4.344 17.958 5.995 1.00 76.25 312 THR A N 1
ATOM 2315 C CA . THR A 1 312 ? -5.478 17.341 5.296 1.00 76.25 312 THR A CA 1
ATOM 2316 C C . THR A 1 312 ? -5.101 15.920 4.885 1.00 76.25 312 THR A C 1
ATOM 2318 O O . THR A 1 312 ? -4.008 15.723 4.365 1.00 76.25 312 THR A O 1
ATOM 2321 N N . ALA A 1 313 ? -5.993 14.956 5.118 1.00 89.62 313 ALA A N 1
ATOM 2322 C CA . ALA A 1 313 ? -5.888 13.626 4.525 1.00 89.62 313 ALA A CA 1
ATOM 2323 C C . ALA A 1 313 ? -6.880 13.543 3.361 1.00 89.62 313 ALA A C 1
ATOM 2325 O O . ALA A 1 313 ? -8.092 13.645 3.575 1.00 89.62 313 ALA A O 1
ATOM 2326 N N . SER A 1 314 ? -6.362 13.399 2.145 1.00 91.62 314 SER A N 1
ATOM 2327 C CA . SER A 1 314 ? -7.137 13.261 0.914 1.00 91.62 314 SER A CA 1
ATOM 2328 C C . SER A 1 314 ? -7.096 11.823 0.413 1.00 91.62 314 SER A C 1
ATOM 2330 O O . SER A 1 314 ? -6.034 11.290 0.091 1.00 91.62 314 SER A O 1
ATOM 2332 N N . ILE A 1 315 ? -8.266 11.193 0.348 1.00 94.81 315 ILE A N 1
ATOM 2333 C CA . ILE A 1 315 ? -8.441 9.816 -0.106 1.00 94.81 315 ILE A CA 1
ATOM 2334 C C . ILE A 1 315 ? -9.118 9.831 -1.474 1.00 94.81 315 ILE A C 1
ATOM 2336 O O . ILE A 1 315 ? -10.261 10.266 -1.612 1.00 94.81 315 ILE A O 1
ATOM 2340 N N . VAL A 1 316 ? -8.411 9.355 -2.495 1.00 94.25 316 VAL A N 1
ATOM 2341 C CA . VAL A 1 316 ? -8.818 9.469 -3.899 1.00 94.25 316 VAL A CA 1
ATOM 2342 C C . VAL A 1 316 ? -9.024 8.084 -4.510 1.00 94.25 316 VAL A C 1
ATOM 2344 O O . VAL A 1 316 ? -8.081 7.305 -4.621 1.00 94.25 316 VAL A O 1
ATOM 2347 N N . LEU A 1 317 ? -10.239 7.780 -4.968 1.00 94.81 317 LEU A N 1
ATOM 2348 C CA . LEU A 1 317 ? -10.520 6.648 -5.854 1.00 94.81 317 LEU A CA 1
ATOM 2349 C C . LEU A 1 317 ? -10.498 7.139 -7.302 1.00 94.81 317 LEU A C 1
ATOM 2351 O O . LEU A 1 317 ? -11.511 7.593 -7.837 1.00 94.81 317 LEU A O 1
ATOM 2355 N N . SER A 1 318 ? -9.314 7.096 -7.912 1.00 91.06 318 SER A N 1
ATOM 2356 C CA . SER A 1 318 ? -9.040 7.822 -9.150 1.00 91.06 318 SER A CA 1
ATOM 2357 C C . SER A 1 318 ? -9.692 7.201 -10.387 1.00 91.06 318 SER A C 1
ATOM 2359 O O . SER A 1 318 ? -9.787 5.980 -10.517 1.00 91.06 318 SER A O 1
ATOM 2361 N N . ASP A 1 319 ? -10.102 8.060 -11.317 1.00 89.06 319 ASP A N 1
ATOM 2362 C CA . ASP A 1 319 ? -10.501 7.736 -12.687 1.00 89.06 319 ASP A CA 1
ATOM 2363 C C . ASP A 1 319 ? -9.489 8.209 -13.739 1.00 89.06 319 ASP A C 1
ATOM 2365 O O . ASP A 1 319 ? -9.810 8.212 -14.925 1.00 89.06 319 ASP A O 1
ATOM 2369 N N . ALA A 1 320 ? -8.288 8.628 -13.324 1.00 85.88 320 ALA A N 1
ATOM 2370 C CA . ALA A 1 320 ? -7.287 9.171 -14.232 1.00 85.88 320 ALA A CA 1
ATOM 2371 C C . ALA A 1 320 ? -6.944 8.193 -15.367 1.00 85.88 320 ALA A C 1
ATOM 2373 O O . ALA A 1 320 ? -6.972 6.972 -15.203 1.00 85.88 320 ALA A O 1
ATOM 2374 N N . ASP A 1 321 ? -6.562 8.739 -16.523 1.00 84.44 321 ASP A N 1
ATOM 2375 C CA . ASP A 1 321 ? -6.096 7.923 -17.641 1.00 84.44 321 ASP A CA 1
ATOM 2376 C C . ASP A 1 321 ? -4.826 7.159 -17.237 1.00 84.44 321 ASP A C 1
ATOM 2378 O O . ASP A 1 321 ? -3.765 7.752 -17.019 1.00 84.44 321 ASP A O 1
ATOM 2382 N N . VAL A 1 322 ? -4.921 5.830 -17.171 1.00 85.00 322 VAL A N 1
ATOM 2383 C CA . VAL A 1 322 ? -3.815 4.928 -16.818 1.00 85.00 322 VAL A CA 1
ATOM 2384 C C . VAL A 1 322 ? -2.603 5.136 -17.735 1.00 85.00 322 VAL A C 1
ATOM 2386 O O . VAL A 1 322 ? -1.460 5.039 -17.285 1.00 85.00 322 VAL A O 1
ATOM 2389 N N . ALA A 1 323 ? -2.817 5.494 -19.008 1.00 83.88 323 ALA A N 1
ATOM 2390 C CA . ALA A 1 323 ? -1.728 5.755 -19.951 1.00 83.88 323 ALA A CA 1
ATOM 2391 C C . ALA A 1 323 ? -0.908 7.011 -19.594 1.00 83.88 323 ALA A C 1
ATOM 2393 O O . ALA A 1 323 ? 0.232 7.165 -20.055 1.00 83.88 323 ALA A O 1
ATOM 2394 N N . SER A 1 324 ? -1.460 7.905 -18.767 1.00 81.94 324 SER A N 1
ATOM 2395 C CA . SER A 1 324 ? -0.783 9.110 -18.279 1.00 81.94 324 SER A CA 1
ATOM 2396 C C . SER A 1 324 ? 0.180 8.827 -17.118 1.00 81.94 324 SER A C 1
ATOM 2398 O O . SER A 1 324 ? 1.188 9.518 -16.998 1.00 81.94 324 SER A O 1
ATOM 2400 N N . LEU A 1 325 ? -0.064 7.764 -16.342 1.00 81.12 325 LEU A N 1
ATOM 2401 C CA . LEU A 1 325 ? 0.701 7.400 -15.139 1.00 81.12 325 LEU A CA 1
ATOM 2402 C C . LEU A 1 325 ? 1.959 6.558 -15.425 1.00 81.12 325 LEU A C 1
ATOM 2404 O O . LEU A 1 325 ? 2.762 6.320 -14.529 1.00 81.12 325 LEU A O 1
ATOM 2408 N N . GLY A 1 326 ? 2.163 6.132 -16.672 1.00 84.88 326 GLY A N 1
ATOM 2409 C CA . GLY A 1 326 ? 3.261 5.242 -17.054 1.00 84.88 326 GLY A CA 1
ATOM 2410 C C . GLY A 1 326 ? 2.859 3.772 -16.954 1.00 84.88 326 GLY A C 1
ATOM 2411 O O . GLY A 1 326 ? 2.403 3.286 -15.920 1.00 84.88 326 GLY A O 1
ATOM 2412 N N . THR A 1 327 ? 3.045 3.046 -18.053 1.00 87.56 327 THR A N 1
ATOM 2413 C CA . THR A 1 327 ? 2.650 1.635 -18.181 1.00 87.56 327 THR A CA 1
ATOM 2414 C C . THR A 1 327 ? 3.837 0.789 -18.609 1.00 87.56 327 THR A C 1
ATOM 2416 O O . THR A 1 327 ? 4.832 1.316 -19.096 1.00 87.56 327 THR A O 1
ATOM 2419 N N . LEU A 1 328 ? 3.720 -0.535 -18.499 1.00 87.12 328 LEU A N 1
ATOM 2420 C CA . LEU A 1 328 ? 4.725 -1.456 -19.039 1.00 87.12 328 LEU A CA 1
ATOM 2421 C C . LEU A 1 328 ? 5.025 -1.216 -20.526 1.00 87.12 328 LEU A C 1
ATOM 2423 O O . LEU A 1 328 ? 6.170 -1.327 -20.946 1.00 87.12 328 LEU A O 1
ATOM 2427 N N . ALA A 1 329 ? 4.007 -0.874 -21.321 1.00 85.25 329 ALA A N 1
ATOM 2428 C CA . ALA A 1 329 ? 4.170 -0.613 -22.751 1.00 85.25 329 ALA A CA 1
ATOM 2429 C C . ALA A 1 329 ? 4.785 0.768 -23.033 1.00 85.25 329 ALA A C 1
ATOM 2431 O O . ALA A 1 329 ? 5.498 0.924 -24.021 1.00 85.25 329 ALA A O 1
ATOM 2432 N N . ALA A 1 330 ? 4.537 1.743 -22.157 1.00 84.62 330 ALA A N 1
ATOM 2433 C CA . ALA A 1 330 ? 5.038 3.107 -22.268 1.00 84.62 330 ALA A CA 1
ATOM 2434 C C . ALA A 1 330 ? 5.479 3.639 -20.890 1.00 84.62 330 ALA A C 1
ATOM 2436 O O . ALA A 1 330 ? 4.718 4.374 -20.243 1.00 84.62 330 ALA A O 1
ATOM 2437 N N . PRO A 1 331 ? 6.685 3.263 -20.417 1.00 85.38 331 PRO A N 1
ATOM 2438 C CA . PRO A 1 331 ? 7.278 3.856 -19.225 1.00 85.38 331 PRO A CA 1
ATOM 2439 C C . PRO A 1 331 ? 7.494 5.356 -19.404 1.00 85.38 331 PRO A C 1
ATOM 2441 O O . PRO A 1 331 ? 7.681 5.839 -20.524 1.00 85.38 331 PRO A O 1
ATOM 2444 N N . ARG A 1 332 ? 7.499 6.094 -18.296 1.00 80.38 332 ARG A N 1
ATOM 2445 C CA . ARG A 1 332 ? 7.637 7.555 -18.302 1.00 80.38 332 ARG A CA 1
ATOM 2446 C C . ARG A 1 332 ? 8.751 8.026 -17.383 1.00 80.38 332 ARG A C 1
ATOM 2448 O O . ARG A 1 332 ? 9.131 7.327 -16.446 1.00 80.38 332 ARG A O 1
ATOM 2455 N N . THR A 1 333 ? 9.263 9.226 -17.638 1.00 75.56 333 THR A N 1
ATOM 2456 C CA . THR A 1 333 ? 10.251 9.850 -16.753 1.00 75.56 333 THR A CA 1
ATOM 2457 C C . THR A 1 333 ? 9.597 10.301 -15.446 1.00 75.56 333 THR A C 1
ATOM 2459 O O . THR A 1 333 ? 8.391 10.538 -15.400 1.00 75.56 333 THR A O 1
ATOM 2462 N N . GLY A 1 334 ? 10.390 10.461 -14.382 1.00 69.50 334 GLY A N 1
ATOM 2463 C CA . GLY A 1 334 ? 9.869 10.902 -13.079 1.00 69.50 334 GLY A CA 1
ATOM 2464 C C . GLY A 1 334 ? 9.125 12.237 -13.136 1.00 69.50 334 GLY A C 1
ATOM 2465 O O . GLY A 1 334 ? 8.060 12.355 -12.551 1.00 69.50 334 GLY A O 1
ATOM 2466 N N . GLN A 1 335 ? 9.615 13.207 -13.918 1.00 72.06 335 GLN A N 1
ATOM 2467 C CA . GLN A 1 335 ? 8.953 14.511 -14.064 1.00 72.06 335 GLN A CA 1
ATOM 2468 C C . GLN A 1 335 ? 7.568 14.394 -14.715 1.00 72.06 335 GLN A C 1
ATOM 2470 O O . GLN A 1 335 ? 6.628 15.061 -14.282 1.00 72.06 335 GLN A O 1
ATOM 2475 N N . ASP A 1 336 ? 7.437 13.539 -15.733 1.00 70.12 336 ASP A N 1
ATOM 2476 C CA . ASP A 1 336 ? 6.163 13.323 -16.422 1.00 70.12 336 ASP A CA 1
ATOM 2477 C C . ASP A 1 336 ? 5.151 12.615 -15.518 1.00 70.12 336 ASP A C 1
ATOM 2479 O O . ASP A 1 336 ? 3.969 12.961 -15.526 1.00 70.12 336 ASP A O 1
ATOM 2483 N N . VAL A 1 337 ? 5.606 11.625 -14.741 1.00 71.31 337 VAL A N 1
ATOM 2484 C CA . VAL A 1 337 ? 4.730 10.887 -13.824 1.00 71.31 337 VAL A CA 1
ATOM 2485 C C . VAL A 1 337 ? 4.353 11.728 -12.613 1.00 71.31 337 VAL A C 1
ATOM 2487 O O . VAL A 1 337 ? 3.183 11.724 -12.247 1.00 71.31 337 VAL A O 1
ATOM 2490 N N . ASP A 1 338 ? 5.276 12.509 -12.047 1.00 74.38 338 ASP A N 1
ATOM 2491 C CA . ASP A 1 338 ? 4.978 13.445 -10.957 1.00 74.38 338 ASP A CA 1
ATOM 2492 C C . ASP A 1 338 ? 3.880 14.433 -11.395 1.00 74.38 338 ASP A C 1
ATOM 2494 O O . ASP A 1 338 ? 2.892 14.621 -10.687 1.00 74.38 338 ASP A O 1
ATOM 2498 N N . ALA A 1 339 ? 3.989 15.009 -12.599 1.00 75.31 339 ALA A N 1
ATOM 2499 C CA . ALA A 1 339 ? 2.975 15.916 -13.139 1.00 75.31 339 ALA A CA 1
ATOM 2500 C C . ALA A 1 339 ? 1.623 15.222 -13.391 1.00 75.31 339 ALA A C 1
ATOM 2502 O O . ALA A 1 339 ? 0.570 15.785 -13.074 1.00 75.31 339 ALA A O 1
ATOM 2503 N N . ALA A 1 340 ? 1.638 14.002 -13.937 1.00 75.38 340 ALA A N 1
ATOM 2504 C CA . ALA A 1 340 ? 0.425 13.216 -14.158 1.00 75.38 340 ALA A CA 1
ATOM 2505 C C . ALA A 1 340 ? -0.256 12.836 -12.836 1.00 75.38 340 ALA A C 1
ATOM 2507 O O . ALA A 1 340 ? -1.474 12.929 -12.722 1.00 75.38 340 ALA A O 1
ATOM 2508 N N . LEU A 1 341 ? 0.524 12.482 -11.817 1.00 75.62 341 LEU A N 1
ATOM 2509 C CA . LEU A 1 341 ? 0.045 12.162 -10.480 1.00 75.62 341 LEU A CA 1
ATOM 2510 C C . LEU A 1 341 ? -0.480 13.401 -9.745 1.00 75.62 341 LEU A C 1
ATOM 2512 O O . LEU A 1 341 ? -1.467 13.336 -9.018 1.00 75.62 341 LEU A O 1
ATOM 2516 N N . GLU A 1 342 ? 0.159 14.557 -9.921 1.00 77.50 342 GLU A N 1
ATOM 2517 C CA . GLU A 1 342 ? -0.338 15.854 -9.435 1.00 77.50 342 GLU A CA 1
ATOM 2518 C C . GLU A 1 342 ? -1.711 16.171 -10.008 1.00 77.50 342 GLU A C 1
ATOM 2520 O O . GLU A 1 342 ? -2.605 16.556 -9.255 1.00 77.50 342 GLU A O 1
ATOM 2525 N N . ALA A 1 343 ? -1.916 15.937 -11.302 1.00 75.06 343 ALA A N 1
ATOM 2526 C CA . ALA A 1 343 ? -3.238 16.049 -11.902 1.00 75.06 343 ALA A CA 1
ATOM 2527 C C . ALA A 1 343 ? -4.209 14.978 -11.360 1.00 75.06 343 ALA A C 1
ATOM 2529 O O . ALA A 1 343 ? -5.320 15.291 -10.932 1.00 75.06 343 ALA A O 1
ATOM 2530 N N . ALA A 1 344 ? -3.776 13.719 -11.302 1.00 73.81 344 ALA A N 1
ATOM 2531 C CA . ALA A 1 344 ? -4.618 12.589 -10.916 1.00 73.81 344 ALA A CA 1
ATOM 2532 C C . ALA A 1 344 ? -5.051 12.594 -9.443 1.00 73.81 344 ALA A C 1
ATOM 2534 O O . ALA A 1 344 ? -6.052 11.966 -9.118 1.00 73.81 344 ALA A O 1
ATOM 2535 N N . MET A 1 345 ? -4.325 13.287 -8.564 1.00 72.25 345 MET A N 1
ATOM 2536 C CA . MET A 1 345 ? -4.692 13.459 -7.153 1.00 72.25 345 MET A CA 1
ATOM 2537 C C . MET A 1 345 ? -5.435 14.767 -6.882 1.00 72.25 345 MET A C 1
ATOM 2539 O O . MET A 1 345 ? -6.174 14.844 -5.905 1.00 72.25 345 MET A O 1
ATOM 2543 N N . LYS A 1 346 ? -5.260 15.801 -7.717 1.00 68.38 346 LYS A N 1
ATOM 2544 C CA . LYS A 1 346 ? -6.039 17.039 -7.585 1.00 68.38 346 LYS A CA 1
ATOM 2545 C C . LYS A 1 346 ? -7.480 16.828 -8.027 1.00 68.38 346 LYS A C 1
ATOM 2547 O O . LYS A 1 346 ? -8.354 17.334 -7.342 1.00 68.38 346 LYS A O 1
ATOM 2552 N N . GLN A 1 347 ? -7.713 16.122 -9.142 1.00 61.81 347 GLN A N 1
ATOM 2553 C CA . GLN A 1 347 ? -9.037 15.808 -9.718 1.00 61.81 347 GLN A CA 1
ATOM 2554 C C . GLN A 1 347 ? -10.093 16.925 -9.610 1.00 61.81 347 GLN A C 1
ATOM 2556 O O . GLN A 1 347 ? -11.288 16.669 -9.492 1.00 61.81 347 GLN A O 1
ATOM 2561 N N . ILE A 1 348 ? -9.669 18.188 -9.688 1.00 48.81 348 ILE A N 1
ATOM 2562 C CA . ILE A 1 348 ? -10.574 19.322 -9.849 1.00 48.81 348 ILE A CA 1
ATOM 2563 C C . ILE A 1 348 ? -10.703 19.547 -11.357 1.00 48.81 348 ILE A C 1
ATOM 2565 O O . ILE A 1 348 ? -9.701 19.607 -12.074 1.00 48.81 348 ILE A O 1
ATOM 2569 N N . ASN A 1 349 ? -11.947 19.626 -11.835 1.00 40.56 349 ASN A N 1
ATOM 2570 C CA . ASN A 1 349 ? -12.340 19.907 -13.221 1.00 40.56 349 ASN A CA 1
ATOM 2571 C C . ASN A 1 349 ? -11.382 20.930 -13.886 1.00 40.56 349 ASN A C 1
ATOM 2573 O O . ASN A 1 349 ? -11.213 22.018 -13.324 1.00 40.56 349 ASN A O 1
ATOM 2577 N N . PRO A 1 350 ? -10.740 20.622 -15.039 1.00 48.53 350 PRO A N 1
ATOM 2578 C CA . PRO A 1 350 ? -11.095 19.602 -16.041 1.00 48.53 350 PRO A CA 1
ATOM 2579 C C . PRO A 1 350 ? -10.174 18.364 -16.101 1.00 48.53 350 PRO A C 1
ATOM 2581 O O . PRO A 1 350 ? -9.660 18.039 -17.167 1.00 48.53 350 PRO A O 1
ATOM 2584 N N . GLN A 1 351 ? -9.943 17.665 -14.982 1.00 61.16 351 GLN A N 1
ATOM 2585 C CA . GLN A 1 351 ? -8.917 16.601 -14.891 1.00 61.16 351 GLN A CA 1
ATOM 2586 C C . GLN A 1 351 ? -9.430 15.144 -14.859 1.00 61.16 351 GLN A C 1
ATOM 2588 O O . GLN A 1 351 ? -8.644 14.235 -14.602 1.00 61.16 351 GLN A O 1
ATOM 2593 N N . HIS A 1 352 ? -10.709 14.901 -15.152 1.00 76.12 352 HIS A N 1
ATOM 2594 C CA . HIS A 1 352 ? -11.243 13.542 -15.329 1.00 76.12 352 HIS A CA 1
ATOM 2595 C C . HIS A 1 352 ? -10.786 12.924 -16.652 1.00 76.12 352 HIS A C 1
ATOM 2597 O O . HIS A 1 352 ? -10.570 13.639 -17.640 1.00 76.12 352 HIS A O 1
ATOM 2603 N N . ALA A 1 353 ? -10.668 11.595 -16.705 1.00 79.38 353 ALA A N 1
ATOM 2604 C CA . ALA A 1 353 ? -10.377 10.931 -17.971 1.00 79.38 353 ALA A CA 1
ATOM 2605 C C . ALA A 1 353 ? -11.526 11.157 -18.964 1.00 79.38 353 ALA A C 1
ATOM 2607 O O . ALA A 1 353 ? -12.702 11.110 -18.610 1.00 79.38 353 ALA A O 1
ATOM 2608 N N . THR A 1 354 ? -11.196 11.338 -20.247 1.00 81.88 354 THR A N 1
ATOM 2609 C CA . THR A 1 354 ? -12.210 11.445 -21.315 1.00 81.88 354 THR A CA 1
ATOM 2610 C C . THR A 1 354 ? -13.118 10.210 -21.369 1.00 81.88 354 THR A C 1
ATOM 2612 O O . THR A 1 354 ? -14.257 10.290 -21.821 1.00 81.88 354 THR A O 1
ATOM 2615 N N . GLN A 1 355 ? -12.605 9.065 -20.915 1.00 83.81 355 GLN A N 1
ATOM 2616 C CA . GLN A 1 355 ? -13.349 7.834 -20.685 1.00 83.81 355 GLN A CA 1
ATOM 2617 C C . GLN A 1 355 ? -13.074 7.381 -19.243 1.00 83.81 355 GLN A C 1
ATOM 2619 O O . GLN A 1 355 ? -12.015 6.797 -19.007 1.00 83.81 355 GLN A O 1
ATOM 2624 N N . PRO A 1 356 ? -13.978 7.658 -18.285 1.00 83.62 356 PRO A N 1
ATOM 2625 C CA . PRO A 1 356 ? -13.796 7.249 -16.896 1.00 83.62 356 PRO A CA 1
ATOM 2626 C C . PRO A 1 356 ? -13.622 5.734 -16.780 1.00 83.62 356 PRO A C 1
ATOM 2628 O O . PRO A 1 356 ? -14.383 4.963 -17.375 1.00 83.62 356 PRO A O 1
ATOM 2631 N N . VAL A 1 357 ? -12.634 5.293 -15.998 1.00 88.81 357 VAL A N 1
ATOM 2632 C CA . VAL A 1 357 ? -12.321 3.858 -15.857 1.00 88.81 357 VAL A CA 1
ATOM 2633 C C . VAL A 1 357 ? -13.449 3.076 -15.174 1.00 88.81 357 VAL A C 1
ATOM 2635 O O . VAL A 1 357 ? -13.638 1.904 -15.479 1.00 88.81 357 VAL A O 1
ATOM 2638 N N . HIS A 1 358 ? -14.241 3.729 -14.315 1.00 91.12 358 HIS A N 1
ATOM 2639 C CA . HIS A 1 358 ? -15.308 3.109 -13.514 1.00 91.12 358 HIS A CA 1
ATOM 2640 C C . HIS A 1 358 ? -16.675 3.055 -14.212 1.00 91.12 358 HIS A C 1
ATOM 2642 O O . HIS A 1 358 ? -17.655 2.637 -13.604 1.00 91.12 358 HIS A O 1
ATOM 2648 N N . ARG A 1 359 ? -16.780 3.471 -15.483 1.00 89.31 359 ARG A N 1
ATOM 2649 C CA . ARG A 1 359 ? -18.066 3.602 -16.206 1.00 89.31 359 ARG A CA 1
ATOM 2650 C C . ARG A 1 359 ? -18.910 2.326 -16.274 1.00 89.31 359 ARG A C 1
ATOM 2652 O O . ARG A 1 359 ? -20.117 2.409 -16.457 1.00 89.31 359 ARG A O 1
ATOM 2659 N N . ASP A 1 360 ? -18.276 1.163 -16.156 1.00 90.62 360 ASP A N 1
ATOM 2660 C CA . ASP A 1 360 ? -18.924 -0.149 -16.237 1.00 90.62 360 ASP A CA 1
ATOM 2661 C C . ASP A 1 360 ? -19.032 -0.828 -14.852 1.00 90.62 360 ASP A C 1
ATOM 2663 O O . ASP A 1 360 ? -19.493 -1.968 -14.750 1.00 90.62 360 ASP A O 1
ATOM 2667 N N . ASP A 1 361 ? -18.623 -0.145 -13.777 1.00 93.69 361 ASP A N 1
ATOM 2668 C CA . ASP A 1 361 ? -18.681 -0.653 -12.407 1.00 93.69 361 ASP A CA 1
ATOM 2669 C C . ASP A 1 361 ? -19.990 -0.252 -11.723 1.00 93.69 361 ASP A C 1
ATOM 2671 O O . ASP A 1 361 ? -20.350 0.921 -11.654 1.00 93.69 361 ASP A O 1
ATOM 2675 N N . ASN A 1 362 ? -20.716 -1.246 -11.211 1.00 93.81 362 ASN A N 1
ATOM 2676 C CA . ASN A 1 362 ? -21.985 -1.061 -10.520 1.00 93.81 362 ASN A CA 1
ATOM 2677 C C . ASN A 1 362 ? -21.924 -1.144 -9.000 1.00 93.81 362 ASN A C 1
ATOM 2679 O O . ASN A 1 362 ? -22.961 -1.005 -8.353 1.00 93.81 362 ASN A O 1
ATOM 2683 N N . THR A 1 363 ? -20.741 -1.360 -8.441 1.00 95.81 363 THR A N 1
ATOM 2684 C CA . THR A 1 363 ? -20.546 -1.456 -6.998 1.00 95.81 363 THR A CA 1
ATOM 2685 C C . THR A 1 363 ? -20.217 -0.075 -6.462 1.00 95.81 363 THR A C 1
ATOM 2687 O O . THR A 1 363 ? -19.279 0.544 -6.941 1.00 95.81 363 THR A O 1
ATOM 2690 N N . ALA A 1 364 ? -20.947 0.432 -5.473 1.00 97.19 364 ALA A N 1
ATOM 2691 C CA . ALA A 1 364 ? -20.590 1.703 -4.848 1.00 97.19 364 ALA A CA 1
ATOM 2692 C C . ALA A 1 364 ? -19.335 1.569 -3.971 1.00 97.19 364 ALA A C 1
ATOM 2694 O O . ALA A 1 364 ? -19.107 0.522 -3.366 1.00 97.19 364 ALA A O 1
ATOM 2695 N N . ALA A 1 365 ? -18.534 2.632 -3.878 1.00 98.31 365 ALA A N 1
ATOM 2696 C CA . ALA A 1 365 ? -17.565 2.781 -2.793 1.00 98.31 365 ALA A CA 1
ATOM 2697 C C . ALA A 1 365 ? -18.307 2.868 -1.448 1.00 98.31 365 ALA A C 1
ATOM 2699 O O . ALA A 1 365 ? -19.440 3.348 -1.410 1.00 98.31 365 ALA A O 1
ATOM 2700 N N . ILE A 1 366 ? -17.681 2.409 -0.363 1.00 98.69 366 ILE A N 1
ATOM 2701 C CA . ILE A 1 366 ? -18.302 2.356 0.970 1.00 98.69 366 ILE A CA 1
ATOM 2702 C C . ILE A 1 366 ? -17.391 3.029 1.992 1.00 98.69 366 ILE A C 1
ATOM 2704 O O . ILE A 1 366 ? -16.196 2.724 2.052 1.00 98.69 366 ILE A O 1
ATOM 2708 N N . ILE A 1 367 ? -17.969 3.913 2.805 1.00 98.75 367 ILE A N 1
ATOM 2709 C CA . ILE A 1 367 ? -17.345 4.506 3.989 1.00 98.75 367 ILE A CA 1
ATOM 2710 C C . ILE A 1 367 ? -18.367 4.457 5.127 1.00 98.75 367 ILE A C 1
ATOM 2712 O O . ILE A 1 367 ? -19.324 5.220 5.137 1.00 98.75 367 ILE A O 1
ATOM 2716 N N . ASP A 1 368 ? -18.172 3.562 6.079 1.00 98.69 368 ASP A N 1
ATOM 2717 C CA . ASP A 1 368 ? -19.122 3.285 7.151 1.00 98.69 368 ASP A CA 1
ATOM 2718 C C . ASP A 1 368 ? -18.441 3.444 8.516 1.00 98.69 368 ASP A C 1
ATOM 2720 O O . ASP A 1 368 ? -17.397 2.841 8.785 1.00 98.69 368 ASP A O 1
ATOM 2724 N N . ALA A 1 369 ? -19.028 4.281 9.367 1.00 98.62 369 ALA A N 1
ATOM 2725 C CA . ALA A 1 369 ? -18.672 4.474 10.767 1.00 98.62 369 ALA A CA 1
ATOM 2726 C C . ALA A 1 369 ? -19.891 4.106 11.623 1.00 98.62 369 ALA A C 1
ATOM 2728 O O . ALA A 1 369 ? -20.711 4.963 11.937 1.00 98.62 369 ALA A O 1
ATOM 2729 N N . LEU A 1 370 ? -20.032 2.829 11.987 1.00 98.38 370 LEU A N 1
ATOM 2730 C CA . LEU A 1 370 ? -21.285 2.254 12.494 1.00 98.38 370 LEU A CA 1
ATOM 2731 C C . LEU A 1 370 ? -21.883 2.999 13.698 1.00 98.38 370 LEU A C 1
ATOM 2733 O O . LEU A 1 370 ? -23.091 3.216 13.746 1.00 98.38 370 LEU A O 1
ATOM 2737 N N . ASN A 1 371 ? -21.060 3.347 14.692 1.00 98.31 371 ASN A N 1
ATOM 2738 C CA . ASN A 1 371 ? -21.511 4.012 15.924 1.00 98.31 371 ASN A CA 1
ATOM 2739 C C . ASN A 1 371 ? -20.888 5.400 16.128 1.00 98.31 371 ASN A C 1
ATOM 2741 O O . ASN A 1 371 ? -21.136 6.040 17.154 1.00 98.31 371 ASN A O 1
ATOM 2745 N N . GLY A 1 372 ? -20.019 5.829 15.217 1.00 97.50 372 GLY A N 1
ATOM 2746 C CA . GLY A 1 372 ? -19.196 7.016 15.387 1.00 97.50 372 GLY A CA 1
ATOM 2747 C C . GLY A 1 372 ? -19.324 8.004 14.245 1.00 97.50 372 GLY A C 1
ATOM 2748 O O . GLY A 1 372 ? -20.293 8.007 13.485 1.00 97.50 372 GLY A O 1
ATOM 2749 N N . ASP A 1 373 ? -18.323 8.869 14.184 1.00 96.94 373 ASP A N 1
ATOM 2750 C CA . ASP A 1 373 ? -18.281 10.005 13.280 1.00 96.94 373 ASP A CA 1
ATOM 2751 C C . ASP A 1 373 ? -17.400 9.676 12.062 1.00 96.94 373 ASP A C 1
ATOM 2753 O O . ASP A 1 373 ? -16.423 8.919 12.158 1.00 96.94 373 ASP A O 1
ATOM 2757 N N . ILE A 1 374 ? -17.708 10.292 10.920 1.00 97.12 374 ILE A N 1
ATOM 2758 C CA . ILE A 1 374 ? -16.731 10.465 9.839 1.00 97.12 374 ILE A CA 1
ATOM 2759 C C . ILE A 1 374 ? -16.196 11.888 9.967 1.00 97.12 374 ILE A C 1
ATOM 2761 O O . ILE A 1 374 ? -16.895 12.863 9.668 1.00 97.12 374 ILE A O 1
ATOM 2765 N N . ALA A 1 375 ? -14.981 12.010 10.501 1.00 93.75 375 ALA A N 1
ATOM 2766 C CA . ALA A 1 375 ? -14.461 13.290 10.964 1.00 93.75 375 ALA A CA 1
ATOM 2767 C C . ALA A 1 375 ? -12.933 13.309 11.090 1.00 93.75 375 ALA A C 1
ATOM 2769 O O . ALA A 1 375 ? -12.326 12.287 11.403 1.00 93.75 375 ALA A O 1
ATOM 2770 N N . PRO A 1 376 ? -12.273 14.472 10.962 1.00 90.62 376 PRO A N 1
ATOM 2771 C CA . PRO A 1 376 ? -10.909 14.600 11.450 1.00 90.62 376 PRO A CA 1
ATOM 2772 C C . PRO A 1 376 ? -10.869 14.368 12.969 1.00 90.62 376 PRO A C 1
ATOM 2774 O O . PRO A 1 376 ? -11.676 14.927 13.712 1.00 90.62 376 PRO A O 1
ATOM 2777 N N . GLN A 1 377 ? -9.895 13.584 13.444 1.00 83.12 377 GLN A N 1
ATOM 2778 C CA . GLN A 1 377 ? -9.705 13.279 14.869 1.00 83.12 377 GLN A CA 1
ATOM 2779 C C . GLN A 1 377 ? -9.494 14.554 15.697 1.00 83.12 377 GLN A C 1
ATOM 2781 O O . GLN A 1 377 ? -9.898 14.625 16.858 1.00 83.12 377 GLN A O 1
ATOM 2786 N N . PHE A 1 378 ? -8.885 15.576 15.092 1.00 72.06 378 PHE A N 1
ATOM 2787 C CA . PHE A 1 378 ? -8.722 16.894 15.686 1.00 72.06 378 PHE A CA 1
ATOM 2788 C C . PHE A 1 378 ? -9.466 17.930 14.839 1.00 72.06 378 PHE A C 1
ATOM 2790 O O . PHE A 1 378 ? -9.041 18.295 13.748 1.00 72.06 378 PHE A O 1
ATOM 2797 N N . ALA A 1 379 ? -10.586 18.438 15.346 1.00 55.12 379 ALA A N 1
ATOM 2798 C CA . ALA A 1 379 ? -11.318 19.530 14.715 1.00 55.12 379 ALA A CA 1
ATOM 2799 C C . ALA A 1 379 ? -10.733 20.884 15.158 1.00 55.12 379 ALA A C 1
ATOM 2801 O O . ALA A 1 379 ? -11.291 21.562 16.020 1.00 55.12 379 ALA A O 1
ATOM 2802 N N . LEU A 1 380 ? -9.591 21.293 14.595 1.00 58.22 380 LEU A N 1
ATOM 2803 C CA . LEU A 1 380 ? -9.180 22.698 14.693 1.00 58.22 380 LEU A CA 1
ATOM 2804 C C . LEU A 1 380 ? -10.021 23.526 13.706 1.00 58.22 380 LEU A C 1
ATOM 2806 O O . LEU A 1 380 ? -10.035 23.192 12.517 1.00 58.22 380 LEU A O 1
ATOM 2810 N N . PRO A 1 381 ? -10.713 24.596 14.152 1.00 54.62 381 PRO A N 1
ATOM 2811 C CA . PRO A 1 381 ? -11.550 25.405 13.273 1.00 54.62 381 PRO A CA 1
ATOM 2812 C C . PRO A 1 381 ? -10.768 25.921 12.058 1.00 54.62 381 PRO A C 1
ATOM 2814 O O . PRO A 1 381 ? -9.829 26.699 12.206 1.00 54.62 381 PRO A O 1
ATOM 2817 N N . GLY A 1 382 ? -11.175 25.499 10.857 1.00 56.28 382 GLY A N 1
ATOM 2818 C CA . GLY A 1 382 ? -10.689 26.035 9.582 1.00 56.28 382 GLY A CA 1
ATOM 2819 C C . GLY A 1 382 ? -9.373 25.467 9.034 1.00 56.28 382 GLY A C 1
ATOM 2820 O O . GLY A 1 382 ? -8.973 25.904 7.956 1.00 56.28 382 GLY A O 1
ATOM 2821 N N . THR A 1 383 ? -8.720 24.511 9.708 1.00 57.88 383 THR A N 1
ATOM 2822 C CA . THR A 1 383 ? -7.354 24.083 9.320 1.00 57.88 383 THR A CA 1
ATOM 2823 C C . THR A 1 383 ? -7.245 22.623 8.882 1.00 57.88 383 THR A C 1
ATOM 2825 O O . THR A 1 383 ? -6.454 22.324 7.991 1.00 57.88 383 THR A O 1
ATOM 2828 N N . LEU A 1 384 ? -8.029 21.713 9.467 1.00 63.38 384 LEU A N 1
ATOM 2829 C CA . LEU A 1 384 ? -7.962 20.282 9.151 1.00 63.38 384 LEU A CA 1
ATOM 2830 C C . LEU A 1 384 ? -9.198 19.868 8.355 1.00 63.38 384 LEU A C 1
ATOM 2832 O O . LEU A 1 384 ? -10.323 20.008 8.833 1.00 63.38 384 LEU A O 1
ATOM 2836 N N . ARG A 1 385 ? -8.974 19.381 7.133 1.00 72.19 385 ARG A N 1
ATOM 2837 C CA . ARG A 1 385 ? -10.005 18.796 6.275 1.00 72.19 385 ARG A CA 1
ATOM 2838 C C . ARG A 1 385 ? -9.765 17.300 6.169 1.00 72.19 385 ARG A C 1
ATOM 2840 O O . ARG A 1 385 ? -8.622 16.847 6.098 1.00 72.19 385 ARG A O 1
ATOM 2847 N N . PHE A 1 386 ? -10.843 16.537 6.160 1.00 91.56 386 PHE A N 1
ATOM 2848 C CA . PHE A 1 386 ? -10.812 15.148 5.735 1.00 91.56 386 PHE A CA 1
ATOM 2849 C C . PHE A 1 386 ? -11.523 15.080 4.390 1.00 91.56 386 PHE A C 1
ATOM 2851 O O . PHE A 1 386 ? -12.648 15.553 4.284 1.00 91.56 386 PHE A O 1
ATOM 2858 N N . GLN A 1 387 ? -10.863 14.602 3.341 1.00 92.75 387 GLN A N 1
ATOM 2859 C CA . GLN A 1 387 ? -11.409 14.680 1.989 1.00 92.75 387 GLN A CA 1
ATOM 2860 C C . GLN A 1 387 ? -11.503 13.297 1.358 1.00 92.75 387 GLN A C 1
ATOM 2862 O O . GLN A 1 387 ? -10.540 12.533 1.370 1.00 92.75 387 GLN A O 1
ATOM 2867 N N . PHE A 1 388 ? -12.638 13.030 0.719 1.00 94.50 388 PHE A N 1
ATOM 2868 C CA . PHE A 1 388 ? -12.837 11.886 -0.158 1.00 94.50 388 PHE A CA 1
ATOM 2869 C C . PHE A 1 388 ? -13.157 12.363 -1.571 1.00 94.50 388 PHE A C 1
ATOM 2871 O O . PHE A 1 388 ? -14.097 13.129 -1.775 1.00 94.50 388 PHE A O 1
ATOM 2878 N N . THR A 1 389 ? -12.395 11.885 -2.552 1.00 94.00 389 THR A N 1
ATOM 2879 C CA . THR A 1 389 ? -12.664 12.098 -3.979 1.00 94.00 389 THR A CA 1
ATOM 2880 C C . THR A 1 389 ? -12.960 10.752 -4.625 1.00 94.00 389 THR A C 1
ATOM 2882 O O . THR A 1 389 ? -12.070 9.913 -4.743 1.00 94.00 389 THR A O 1
ATOM 2885 N N . ILE A 1 390 ? -14.217 10.515 -4.995 1.00 94.62 390 ILE A N 1
ATOM 2886 C CA . ILE A 1 390 ? -14.722 9.207 -5.420 1.00 94.62 390 ILE A CA 1
ATOM 2887 C C . ILE A 1 390 ? -15.336 9.324 -6.815 1.00 94.62 390 ILE A C 1
ATOM 2889 O O . ILE A 1 390 ? -16.393 9.927 -6.986 1.00 94.62 390 ILE A O 1
ATOM 2893 N N . ASN A 1 391 ? -14.706 8.703 -7.816 1.00 92.25 391 ASN A N 1
ATOM 2894 C CA . ASN A 1 391 ? -15.161 8.788 -9.212 1.00 92.25 391 ASN A CA 1
ATOM 2895 C C . ASN A 1 391 ? -16.105 7.648 -9.631 1.00 92.25 391 ASN A C 1
ATOM 2897 O O . ASN A 1 391 ? -16.023 7.105 -10.735 1.00 92.25 391 ASN A O 1
ATOM 2901 N N . LYS A 1 392 ? -16.984 7.264 -8.705 1.00 94.00 392 LYS A N 1
ATOM 2902 C CA . LYS A 1 392 ? -18.115 6.341 -8.875 1.00 94.00 392 LYS A CA 1
ATOM 2903 C C . LYS A 1 392 ? -19.133 6.596 -7.757 1.00 94.00 392 LYS A C 1
ATOM 2905 O O . LYS A 1 392 ? -18.897 7.431 -6.883 1.00 94.00 392 LYS A O 1
ATOM 2910 N N . SER A 1 393 ? -20.269 5.898 -7.767 1.00 96.44 393 SER A N 1
ATOM 2911 C CA . SER A 1 393 ? -21.250 5.979 -6.672 1.00 96.44 393 SER A CA 1
ATOM 2912 C C . SER A 1 393 ? -20.607 5.695 -5.305 1.00 96.44 393 SER A C 1
ATOM 2914 O O . SER A 1 393 ? -19.739 4.825 -5.201 1.00 96.44 393 SER A O 1
ATOM 2916 N N . LEU A 1 394 ? -21.061 6.394 -4.264 1.00 97.88 394 LEU A N 1
ATOM 2917 C CA . LEU A 1 394 ? -20.552 6.317 -2.890 1.00 97.88 394 LEU A CA 1
ATOM 2918 C C . LEU A 1 394 ? -21.706 6.124 -1.902 1.00 97.88 394 LEU A C 1
ATOM 2920 O O . LEU A 1 394 ? -22.679 6.867 -1.962 1.00 97.88 394 LEU A O 1
ATOM 2924 N N . LEU A 1 395 ? -21.550 5.197 -0.962 1.00 98.50 395 LEU A N 1
ATOM 2925 C CA . LEU A 1 395 ? -22.360 5.094 0.250 1.00 98.50 395 LEU A CA 1
ATOM 2926 C C . LEU A 1 395 ? -21.483 5.502 1.438 1.00 98.50 395 LEU A C 1
ATOM 2928 O O . LEU A 1 395 ? -20.528 4.792 1.762 1.00 98.50 395 LEU A O 1
ATOM 2932 N N . ALA A 1 396 ? -21.761 6.655 2.044 1.00 98.50 396 ALA A N 1
ATOM 2933 C CA . ALA A 1 396 ? -21.062 7.127 3.233 1.00 98.50 396 ALA A CA 1
ATOM 2934 C C . ALA A 1 396 ? -22.038 7.279 4.401 1.00 98.50 396 ALA A C 1
ATOM 2936 O O . ALA A 1 396 ? -22.934 8.122 4.350 1.00 98.50 396 ALA A O 1
ATOM 2937 N N . HIS A 1 397 ? -21.863 6.483 5.452 1.00 98.56 397 HIS A N 1
ATOM 2938 C CA . HIS A 1 397 ? -22.739 6.480 6.618 1.00 98.56 397 HIS A CA 1
ATOM 2939 C C . HIS A 1 397 ? -21.932 6.713 7.894 1.00 98.56 397 HIS A C 1
ATOM 2941 O O . HIS A 1 397 ? -20.979 5.988 8.184 1.00 98.56 397 HIS A O 1
ATOM 2947 N N . ALA A 1 398 ? -22.339 7.708 8.672 1.00 98.38 398 ALA A N 1
ATOM 2948 C CA . ALA A 1 398 ? -21.931 7.867 10.057 1.00 98.38 398 ALA A CA 1
ATOM 2949 C C . ALA A 1 398 ? -23.094 7.467 10.966 1.00 98.38 398 ALA A C 1
ATOM 2951 O O . ALA A 1 398 ? -24.239 7.813 10.700 1.00 98.38 398 ALA A O 1
ATOM 2952 N N . GLY A 1 399 ? -22.805 6.760 12.055 1.00 98.25 399 GLY A N 1
ATOM 2953 C CA . GLY A 1 399 ? -23.788 6.458 13.095 1.00 98.25 399 GLY A CA 1
ATOM 2954 C C . GLY A 1 399 ? -24.127 7.665 13.969 1.00 98.25 399 GLY A C 1
ATOM 2955 O O . GLY A 1 399 ? -25.017 7.576 14.818 1.00 98.25 399 GLY A O 1
ATOM 2956 N N . ARG A 1 400 ? -23.377 8.762 13.817 1.00 97.25 400 ARG A N 1
ATOM 2957 C CA . ARG A 1 400 ? -23.543 10.003 14.570 1.00 97.25 400 ARG A CA 1
ATOM 2958 C C . ARG A 1 400 ? -23.444 11.240 13.683 1.00 97.25 400 ARG A C 1
ATOM 2960 O O . ARG A 1 400 ? -24.454 11.886 13.449 1.00 97.25 400 ARG A O 1
ATOM 2967 N N . ASP A 1 401 ? -22.238 11.613 13.250 1.00 96.00 401 ASP A N 1
ATOM 2968 C CA . ASP A 1 401 ? -22.027 12.889 12.564 1.00 96.00 401 ASP A CA 1
ATOM 2969 C C . ASP A 1 401 ? -21.024 12.790 11.397 1.00 96.00 401 ASP A C 1
ATOM 2971 O O . ASP A 1 401 ? -19.999 12.106 11.464 1.00 96.00 401 ASP A O 1
ATOM 2975 N N . LEU A 1 402 ? -21.280 13.565 10.338 1.00 94.38 402 LEU A N 1
ATOM 2976 C CA . LEU A 1 402 ? -20.291 13.917 9.313 1.00 94.38 402 LEU A CA 1
ATOM 2977 C C . LEU A 1 402 ? -19.713 15.297 9.654 1.00 94.38 402 LEU A C 1
ATOM 2979 O O . LEU A 1 402 ? -20.405 16.310 9.534 1.00 94.38 402 LEU A O 1
ATOM 2983 N N . ILE A 1 403 ? -18.451 15.363 10.085 1.00 91.62 403 ILE A N 1
ATOM 2984 C CA . ILE A 1 403 ? -17.850 16.601 10.614 1.00 91.62 403 ILE A CA 1
ATOM 2985 C C . ILE A 1 403 ? -16.641 16.987 9.769 1.00 91.62 403 ILE A C 1
ATOM 2987 O O . ILE A 1 403 ? -15.720 16.193 9.619 1.00 91.62 403 ILE A O 1
ATOM 2991 N N . ASN A 1 404 ? -16.608 18.222 9.250 1.00 89.00 404 ASN A N 1
ATOM 2992 C CA . ASN A 1 404 ? -15.462 18.789 8.513 1.00 89.00 404 ASN A CA 1
ATOM 2993 C C . ASN A 1 404 ? -14.868 17.834 7.455 1.00 89.00 404 ASN A C 1
ATOM 2995 O O . ASN A 1 404 ? -13.647 17.766 7.274 1.00 89.00 404 ASN A O 1
ATOM 2999 N N . THR A 1 405 ? -15.753 17.088 6.791 1.00 91.50 405 THR A N 1
ATOM 3000 C CA . THR A 1 405 ? -15.406 16.098 5.777 1.00 91.50 405 THR A CA 1
ATOM 3001 C C . THR A 1 405 ? -15.959 16.546 4.429 1.00 91.50 405 THR A C 1
ATOM 3003 O O . THR A 1 405 ? -17.160 16.773 4.293 1.00 91.50 405 THR A O 1
ATOM 3006 N N . ASP A 1 406 ? -15.079 16.688 3.442 1.00 91.62 406 ASP A N 1
ATOM 3007 C CA . ASP A 1 406 ? -15.422 17.079 2.078 1.00 91.62 406 ASP A CA 1
ATOM 3008 C C . ASP A 1 406 ? -15.582 15.824 1.204 1.00 91.62 406 ASP A C 1
ATOM 3010 O O . ASP A 1 406 ? -14.687 14.978 1.148 1.00 91.62 406 ASP A O 1
ATOM 3014 N N . PHE A 1 407 ? -16.696 15.724 0.475 1.00 93.50 407 PHE A N 1
ATOM 3015 C CA . PHE A 1 407 ? -16.940 14.658 -0.499 1.00 93.50 407 PHE A CA 1
ATOM 3016 C C . PHE A 1 407 ? -17.020 15.240 -1.913 1.00 93.50 407 PHE A C 1
ATOM 3018 O O . PHE A 1 407 ? -17.928 16.008 -2.232 1.00 93.50 407 PHE A O 1
ATOM 3025 N N . TYR A 1 408 ? -16.091 14.837 -2.776 1.00 92.56 408 TYR A N 1
ATOM 3026 C CA . TYR A 1 408 ? -16.095 15.126 -4.207 1.00 92.56 408 TYR A CA 1
ATOM 3027 C C . TYR A 1 408 ? -16.475 13.849 -4.942 1.00 92.56 408 TYR A C 1
ATOM 3029 O O . TYR A 1 408 ? -15.693 12.905 -5.014 1.00 92.56 408 TYR A O 1
ATOM 3037 N N . ILE A 1 409 ? -17.703 13.795 -5.444 1.00 92.69 409 ILE A N 1
ATOM 3038 C CA . ILE A 1 409 ? -18.260 12.591 -6.052 1.00 92.69 409 ILE A CA 1
ATOM 3039 C C . ILE A 1 409 ? -18.492 12.864 -7.529 1.00 92.69 409 ILE A C 1
ATOM 3041 O O . ILE A 1 409 ? -19.204 13.805 -7.885 1.00 92.69 409 ILE A O 1
ATOM 3045 N N . GLN A 1 410 ? -17.930 12.012 -8.378 1.00 88.38 410 GLN A N 1
ATOM 3046 C CA . GLN A 1 410 ? -18.242 11.985 -9.796 1.00 88.38 410 GLN A CA 1
ATOM 3047 C C . GLN A 1 410 ? -18.953 10.676 -10.123 1.00 88.38 410 GLN A C 1
ATOM 3049 O O . GLN A 1 410 ? -18.434 9.582 -9.913 1.00 88.38 410 GLN A O 1
ATOM 3054 N N . HIS A 1 411 ? -20.153 10.798 -10.671 1.00 90.75 411 HIS A N 1
ATOM 3055 C CA . HIS A 1 411 ? -20.896 9.675 -11.218 1.00 90.75 411 HIS A CA 1
ATOM 3056 C C . HIS A 1 411 ? -20.391 9.357 -12.620 1.00 90.75 411 HIS A C 1
ATOM 3058 O O . HIS A 1 411 ? -20.305 10.241 -13.473 1.00 90.75 411 HIS A O 1
ATOM 3064 N N . SER A 1 412 ? -20.044 8.092 -12.847 1.00 86.81 412 SER A N 1
ATOM 3065 C CA . SER A 1 412 ? -19.590 7.624 -14.159 1.00 86.81 412 SER A CA 1
ATOM 3066 C C . SER A 1 412 ? -20.762 7.135 -15.022 1.00 86.81 412 SER A C 1
ATOM 3068 O O . SER A 1 412 ? -20.569 6.847 -16.204 1.00 86.81 412 SER A O 1
ATOM 3070 N N . ARG A 1 413 ? -21.973 7.037 -14.447 1.00 87.19 413 ARG A N 1
ATOM 3071 C CA . ARG A 1 413 ? -23.205 6.596 -15.117 1.00 87.19 413 ARG A CA 1
ATOM 3072 C C . ARG A 1 413 ? -24.410 7.432 -14.686 1.00 87.19 413 ARG A C 1
ATOM 3074 O O . ARG A 1 413 ? -24.516 7.820 -13.529 1.00 87.19 413 ARG A O 1
ATOM 3081 N N . ASP A 1 414 ? -25.383 7.577 -15.584 1.00 88.31 414 ASP A N 1
ATOM 3082 C CA . ASP A 1 414 ? -26.631 8.320 -15.330 1.00 88.31 414 ASP A CA 1
ATOM 3083 C C . ASP A 1 414 ? -27.503 7.711 -14.215 1.00 88.31 414 ASP A C 1
ATOM 3085 O O . ASP A 1 414 ? -28.363 8.385 -13.654 1.00 88.31 414 ASP A O 1
ATOM 3089 N N . SER A 1 415 ? -27.314 6.423 -13.913 1.00 91.94 415 SER A N 1
ATOM 3090 C CA . SER A 1 415 ? -28.044 5.700 -12.866 1.00 91.94 415 SER A CA 1
ATOM 3091 C C . SER A 1 415 ? -27.326 5.674 -11.516 1.00 91.94 415 SER A C 1
ATOM 3093 O O . SER A 1 415 ? -27.819 5.025 -10.594 1.00 91.94 415 SER A O 1
ATOM 3095 N N . ASP A 1 416 ? -26.137 6.270 -11.410 1.00 94.50 416 ASP A N 1
ATOM 3096 C CA . ASP A 1 416 ? -25.397 6.286 -10.152 1.00 94.50 416 ASP A CA 1
ATOM 3097 C C . ASP A 1 416 ? -26.144 7.127 -9.115 1.00 94.50 416 ASP A C 1
ATOM 3099 O O . ASP A 1 416 ? -26.599 8.239 -9.379 1.00 94.50 416 ASP A O 1
ATOM 3103 N N . ILE A 1 417 ? -26.253 6.582 -7.908 1.00 95.25 417 ILE A N 1
ATOM 3104 C CA . ILE A 1 417 ? -26.770 7.287 -6.741 1.00 95.25 417 ILE A CA 1
ATOM 3105 C C . ILE A 1 417 ? -25.682 7.218 -5.681 1.00 95.25 417 ILE A C 1
ATOM 3107 O O . ILE A 1 417 ? -25.125 6.148 -5.434 1.00 95.25 417 ILE A O 1
ATOM 3111 N N . SER A 1 418 ? -25.386 8.362 -5.073 1.00 97.62 418 SER A N 1
ATOM 3112 C CA . SER A 1 418 ? -24.568 8.412 -3.867 1.00 97.62 418 SER A CA 1
ATOM 3113 C C . SER A 1 418 ? -25.416 8.827 -2.680 1.00 97.62 418 SER A C 1
ATOM 3115 O O . SER A 1 418 ? -26.300 9.674 -2.810 1.00 97.62 418 SER A O 1
ATOM 3117 N N . GLU A 1 419 ? -25.122 8.238 -1.533 1.00 98.00 419 GLU A N 1
ATOM 3118 C CA . GLU A 1 419 ? -25.838 8.429 -0.281 1.00 98.00 419 GLU A CA 1
ATOM 3119 C C . GLU A 1 419 ? -24.853 8.889 0.793 1.00 98.00 419 GLU A C 1
ATOM 3121 O O . GLU A 1 419 ? -23.788 8.296 0.959 1.00 98.00 419 GLU A O 1
ATOM 3126 N N . LEU A 1 420 ? -25.207 9.972 1.485 1.00 97.56 420 LEU A N 1
ATOM 3127 C CA . LEU A 1 420 ? -24.490 10.496 2.642 1.00 97.56 420 LEU A CA 1
ATOM 3128 C C . LEU A 1 420 ? -25.495 10.540 3.801 1.00 97.56 420 LEU A C 1
ATOM 3130 O O . LEU A 1 420 ? -26.447 11.324 3.744 1.00 97.56 420 LEU A O 1
ATOM 3134 N N . LEU A 1 421 ? -25.309 9.697 4.815 1.00 96.50 421 LEU A N 1
ATOM 3135 C CA . LEU A 1 421 ? -26.171 9.624 6.000 1.00 96.50 421 LEU A CA 1
ATOM 3136 C C . LEU A 1 421 ? -25.370 9.917 7.272 1.00 96.50 421 LEU A C 1
ATOM 3138 O O . LEU A 1 421 ? -24.222 9.490 7.397 1.00 96.50 421 LEU A O 1
ATOM 3142 N N . ALA A 1 422 ? -26.004 10.635 8.198 1.00 90.25 422 ALA A N 1
ATOM 3143 C CA . ALA A 1 422 ? -25.518 10.950 9.537 1.00 90.25 422 ALA A CA 1
ATOM 3144 C C . ALA A 1 422 ? -26.673 10.806 10.533 1.00 90.25 422 ALA A C 1
ATOM 3146 O O . ALA A 1 422 ? -27.785 11.282 10.182 1.00 90.25 422 ALA A O 1
#